Protein AF-0000000076086680 (afdb_homodimer)

pLDDT: mean 81.77, std 18.0, range [23.33, 98.19]

Secondary structure (DSSP, 8-state):
-EE-TT-SS-EEEGGGGGGS--TTT--B----EEEPTTS-EEE--EEEEEEEEETTEEEEEEEEEE--TT-SEEE-HHHHHHTT-EEETTTTEEEETTEEEE----S---EEEEEESS-EEEPTTEEEEEEEEEES---SSEEEEEE-HHHHHHH-EEE---EEETTSS-EEEEEEE-SSS-EEE-TT-EEEEEEE-----THHHHHHHTGGGTT-/-EE-TT-SS-EEEGGGGGGS--TTT--B----EEEPTTS-EEE--EEEEEEEEETTEEEEEEEEEE--TT-SEEE-HHHHHHTT-EEETTTTEEEETTEEEE----S---EEEEEESS-EEEPTTEEEEEEEEEES---SSEEEEEE-HHHHHHH-EEE---EEETTSS-EEEEEEE-SSS-EEE-TT-EEEEEEE-----THHHHTTTTTGGG--

Radius of gyration: 27.39 Å; Cα contacts (8 Å, |Δi|>4): 1008; chains: 2; bounding box: 68×79×58 Å

Organism: Mytilus edulis (NCBI:txid6550)

Solvent-accessible surface area (backbone atoms only — not comparable to full-atom values): 23290 Å² total; per-residue (Å²): 112,44,64,19,60,66,33,60,52,28,36,33,21,48,85,43,57,84,74,46,68,40,56,91,77,34,69,45,72,38,92,46,73,45,70,42,84,83,62,47,73,39,68,36,65,21,30,29,55,31,78,44,75,54,92,94,41,73,41,77,42,69,32,36,25,25,84,32,83,93,46,61,27,35,45,6,38,28,52,39,35,40,55,46,24,32,40,33,47,60,75,33,33,35,35,45,88,93,35,82,39,78,55,83,75,91,55,75,32,44,26,24,29,27,22,29,68,47,69,43,71,40,49,41,66,36,74,42,78,41,56,22,29,71,58,72,63,63,52,59,60,45,26,33,36,42,50,39,57,60,42,36,78,74,64,38,32,46,53,56,71,44,80,41,59,57,81,48,78,58,41,81,42,48,35,31,27,71,36,91,51,68,45,80,42,54,54,62,38,73,52,27,31,33,34,58,60,84,75,74,62,68,68,67,63,58,67,62,64,66,68,66,63,72,76,114,112,43,63,19,60,65,32,60,52,28,35,32,20,47,84,44,57,84,73,46,69,39,56,92,77,34,69,44,71,40,93,44,72,47,69,43,84,82,63,47,73,39,68,36,65,19,30,29,55,32,77,44,77,54,92,93,43,73,40,76,43,70,31,38,25,25,84,34,83,94,47,61,28,36,45,7,37,26,53,38,35,39,56,47,24,33,40,33,47,61,76,33,35,36,36,44,87,93,36,81,38,78,54,83,76,89,55,75,31,43,27,23,29,27,22,30,66,48,69,44,71,40,50,41,66,34,75,41,79,41,56,21,29,70,57,72,60,64,53,62,62,45,24,34,37,43,52,39,56,59,42,35,77,74,65,39,31,48,55,57,70,44,80,41,61,57,81,48,78,57,40,81,40,47,35,31,26,73,35,93,51,66,45,79,42,54,53,63,39,73,53,27,32,33,34,58,58,85,72,74,62,69,67,64,65,59,62,58,59,60,67,64,57,70,79,112

InterPro domains:
  IPR021109 Aspartic peptidase domain superfamily [G3DSA:2.40.70.10] (1-110)
  IPR021109 Aspartic peptidase domain superfamily [SSF50630] (1-87)

Nearest PDB structures (foldseek):
  7d66-assembly2_L  TM=8.494E-01  e=1.156E-05  Toxoplasma gondii GT1
  7efy-assembly1_A-2  TM=7.634E-01  e=4.370E-06  Cryptosporidium hominis
  7d66-assembly2_I  TM=7.296E-01  e=2.095E-05  Toxoplasma gondii GT1
  5yq8-assembly2_D  TM=7.221E-01  e=4.008E-05  Leishmania major
  5ys4-assembly1_D  TM=7.634E-01  e=1.027E-03  Leishmania major

Sequence (432 aa):
MLIDTGSPVTILSENLIKKVDLGSSGLSRVESTLSAADGNKMKIKGQAVCEIKIGNNEFQHKIIFTKLGKLEGILGMDFLKCYECEIKLAEAKFLIAKQVINFKQHFSTTCARIKLGENRVVSPRSETFLKGYVDGEFSGDFGMIEPNKILFQKRGLLVAKSLNNTKEKEIIISVINLNDNPVKLKKNLMIGTLEHVDLVSQEQETNRDKTQGKFTMLIDTGSPVTILSENLIKKVDLGSSGLSRVESTLSAADGNKMKIKGQAVCEIKIGNNEFQHKIIFTKLGKLEGILGMDFLKCYECEIKLAEAKFLIAKQVINFKQHFSTTCARIKLGENRVVSPRSETFLKGYVDGEFSGDFGMIEPNKILFQKRGLLVAKSLNNTKEKEIIISVINLNDNPVKLKKNLMIGTLEHVDLVSQEQETNRDKTQGKFT

Foldseek 3Di:
DAEDAQAAFKEFELVCLVVFCLDPVHWAQDQDWDQHPVRDTWGWRTKGFTWDDDDPDIDTDIYTYGHDDPDGIYDYPVRCVVQVWDADPQQQWIDGPNDIDHDDDPDADQKFWKWFAFKDKDAEQDKDKGKIATDDGHDDQKWWWDFDCCCCVPPVKDKDIDIDGNVDGIDIIIIGHHHNGMDIDGGGHTGTMTGHDDPPPVPVVVVVVVVVPVPD/DAEDAQAAFKEFELVCLVVFCLDPVHWAQDQDWDQHPVRDTFGWRTKGFTWDDDDPDIDTDIYTYGHDDPDGIYDYPVRCVVQVWDADPQQQWIDGPNDIDHDDDPDADQKFWKWFAFKDKDAEQDKDKGKIATDDGHDDQKWWWDFDCCCCVPPVKDKDIDIDGNPDGIDIIIIGHHHNGMDIDGGGHTGTMTGHDDPPPVPVVVVVVVVVPPPD

Structure (mmCIF, N/CA/C/O backbone):
data_AF-0000000076086680-model_v1
#
loop_
_entity.id
_entity.type
_entity.pdbx_description
1 polymer 'Peptidase A2 domain-containing protein'
#
loop_
_atom_site.group_PDB
_atom_site.id
_atom_site.type_symbol
_atom_site.label_atom_id
_atom_site.label_alt_id
_atom_site.label_comp_id
_atom_site.label_asym_id
_atom_site.label_entity_id
_atom_site.label_seq_id
_atom_site.pdbx_PDB_ins_code
_atom_site.Cartn_x
_atom_site.Cartn_y
_atom_site.Cartn_z
_atom_site.occupancy
_atom_site.B_iso_or_equiv
_atom_site.auth_seq_id
_atom_site.auth_comp_id
_atom_site.auth_asym_id
_atom_site.auth_atom_id
_atom_site.pdbx_PDB_model_num
ATOM 1 N N . MET A 1 1 ? 3.48 10.664 -8.555 1 83.38 1 MET A N 1
ATOM 2 C CA . MET A 1 1 ? 3.791 10.305 -7.176 1 83.38 1 MET A CA 1
ATOM 3 C C . MET A 1 1 ? 3.541 8.82 -6.93 1 83.38 1 MET A C 1
ATOM 5 O O . MET A 1 1 ? 2.592 8.25 -7.469 1 83.38 1 MET A O 1
ATOM 9 N N . LEU A 1 2 ? 4.43 8.211 -6.238 1 87.19 2 LEU A N 1
ATOM 10 C CA . LEU A 1 2 ? 4.332 6.785 -5.926 1 87.19 2 LEU A CA 1
ATOM 11 C C . LEU A 1 2 ? 3.719 6.578 -4.543 1 87.19 2 LEU A C 1
ATOM 13 O O . LEU A 1 2 ? 4.105 7.242 -3.582 1 87.19 2 LEU A O 1
ATOM 17 N N . ILE A 1 3 ? 2.68 5.801 -4.453 1 90.88 3 ILE A N 1
ATOM 18 C CA . ILE A 1 3 ? 2.168 5.352 -3.164 1 90.88 3 ILE A CA 1
ATOM 19 C C . ILE A 1 3 ? 3.051 4.227 -2.625 1 90.88 3 ILE A C 1
ATOM 21 O O . ILE A 1 3 ? 3.158 3.162 -3.24 1 90.88 3 ILE A O 1
ATOM 25 N N . ASP A 1 4 ? 3.658 4.457 -1.476 1 89.31 4 ASP A N 1
ATOM 26 C CA . ASP A 1 4 ? 4.684 3.527 -1.012 1 89.31 4 ASP A CA 1
ATOM 27 C C . ASP A 1 4 ? 4.488 3.184 0.463 1 89.31 4 ASP A C 1
ATOM 29 O O . ASP A 1 4 ? 4.926 3.928 1.343 1 89.31 4 ASP A O 1
ATOM 33 N N . THR A 1 5 ? 3.977 1.979 0.683 1 90.5 5 THR A N 1
ATOM 34 C CA . THR A 1 5 ? 3.748 1.516 2.047 1 90.5 5 THR A CA 1
ATOM 35 C C . THR A 1 5 ? 5.059 1.073 2.695 1 90.5 5 THR A C 1
ATOM 37 O O . THR A 1 5 ? 5.109 0.835 3.902 1 90.5 5 THR A O 1
ATOM 40 N N . GLY A 1 6 ? 6.102 1.038 1.968 1 87.56 6 GLY A N 1
ATOM 41 C CA . GLY A 1 6 ? 7.406 0.693 2.51 1 87.56 6 GLY A CA 1
ATOM 42 C C . GLY A 1 6 ? 8.188 1.898 3.004 1 87.56 6 GLY A C 1
ATOM 43 O O . GLY A 1 6 ? 9.188 1.751 3.703 1 87.56 6 GLY A O 1
ATOM 44 N N . SER A 1 7 ? 7.75 3.018 2.68 1 87.62 7 SER A N 1
ATOM 45 C CA . SER A 1 7 ? 8.383 4.258 3.113 1 87.62 7 SER A CA 1
ATOM 46 C C . SER A 1 7 ? 7.715 4.809 4.371 1 87.62 7 SER A C 1
ATOM 48 O O . SER A 1 7 ? 6.516 5.09 4.371 1 87.62 7 SER A O 1
ATOM 50 N N . PRO A 1 8 ? 8.469 5.02 5.371 1 87.69 8 PRO A N 1
ATOM 51 C CA . PRO A 1 8 ? 7.859 5.551 6.59 1 87.69 8 PRO A CA 1
ATOM 52 C C . PRO A 1 8 ? 7.457 7.02 6.457 1 87.69 8 PRO A C 1
ATOM 54 O O . PRO A 1 8 ? 6.582 7.492 7.188 1 87.69 8 PRO A O 1
ATOM 57 N N . VAL A 1 9 ? 8.102 7.656 5.48 1 89.81 9 VAL A N 1
ATOM 58 C CA . VAL A 1 9 ? 7.891 9.102 5.398 1 89.81 9 VAL A CA 1
ATOM 59 C C . VAL A 1 9 ? 7.531 9.484 3.967 1 89.81 9 VAL A C 1
ATOM 61 O O . VAL A 1 9 ? 7.773 8.727 3.029 1 89.81 9 VAL A O 1
ATOM 64 N N . THR A 1 10 ? 6.965 10.633 3.873 1 91.88 10 THR A N 1
ATOM 65 C CA . THR A 1 10 ? 6.637 11.195 2.568 1 91.88 10 THR A CA 1
ATOM 66 C C . THR A 1 10 ? 7.789 12.055 2.049 1 91.88 10 THR A C 1
ATOM 68 O O . THR A 1 10 ? 8.336 12.883 2.783 1 91.88 10 THR A O 1
ATOM 71 N N . ILE A 1 11 ? 8.117 11.773 0.812 1 90.81 11 ILE A N 1
ATOM 72 C CA . ILE A 1 11 ? 9.305 12.391 0.235 1 90.81 11 ILE A CA 1
ATOM 73 C C . ILE A 1 11 ? 8.945 13.047 -1.097 1 90.81 11 ILE A C 1
ATOM 75 O O . ILE A 1 11 ? 8.211 12.477 -1.902 1 90.81 11 ILE A O 1
ATOM 79 N N . LEU A 1 12 ? 9.43 14.219 -1.339 1 89.94 12 LEU A N 1
ATOM 80 C CA . LEU A 1 12 ? 9.383 14.867 -2.646 1 89.94 12 LEU A CA 1
ATOM 81 C C . LEU A 1 12 ? 10.797 15.156 -3.158 1 89.94 12 LEU A C 1
ATOM 83 O O . LEU A 1 12 ? 11.727 15.336 -2.369 1 89.94 12 LEU A O 1
ATOM 87 N N . SER A 1 13 ? 10.844 15.109 -4.402 1 88.56 13 SER A N 1
ATOM 88 C CA . SER A 1 13 ? 12.133 15.406 -5.02 1 88.56 13 SER A CA 1
ATOM 89 C C . SER A 1 13 ? 12.602 16.812 -4.664 1 88.56 13 SER A C 1
ATOM 91 O O . SER A 1 13 ? 11.805 17.75 -4.648 1 88.56 13 SER A O 1
ATOM 93 N N . GLU A 1 14 ? 13.852 16.891 -4.465 1 84.81 14 GLU A N 1
ATOM 94 C CA . GLU A 1 14 ? 14.438 18.188 -4.145 1 84.81 14 GLU A CA 1
ATOM 95 C C . GLU A 1 14 ? 14.211 19.188 -5.27 1 84.81 14 GLU A C 1
ATOM 97 O O . GLU A 1 14 ? 14.211 20.406 -5.039 1 84.81 14 GLU A O 1
ATOM 102 N N . ASN A 1 15 ? 13.992 18.688 -6.473 1 84.19 15 ASN A N 1
ATOM 103 C CA . ASN A 1 15 ? 13.758 19.562 -7.625 1 84.19 15 ASN A CA 1
ATOM 104 C C . ASN A 1 15 ? 12.461 20.359 -7.473 1 84.19 15 ASN A C 1
ATOM 106 O O . ASN A 1 15 ? 12.258 21.359 -8.164 1 84.19 15 ASN A O 1
ATOM 110 N N . LEU A 1 16 ? 11.641 19.938 -6.582 1 83.38 16 LEU A N 1
ATOM 111 C CA . LEU A 1 16 ? 10.352 20.578 -6.418 1 83.38 16 LEU A CA 1
ATOM 112 C C . LEU A 1 16 ? 10.414 21.656 -5.344 1 83.38 16 LEU A C 1
ATOM 114 O O . LEU A 1 16 ? 9.453 22.406 -5.145 1 83.38 16 LEU A O 1
ATOM 118 N N . ILE A 1 17 ? 11.5 21.75 -4.668 1 78.88 17 ILE A N 1
ATOM 119 C CA . ILE A 1 17 ? 11.625 22.703 -3.57 1 78.88 17 ILE A CA 1
ATOM 120 C C . ILE A 1 17 ? 11.297 24.109 -4.066 1 78.88 17 ILE A C 1
ATOM 122 O O . ILE A 1 17 ? 10.633 24.891 -3.371 1 78.88 17 ILE A O 1
ATOM 126 N N . LYS A 1 18 ? 11.758 24.344 -5.211 1 75.56 18 LYS A N 1
ATOM 127 C CA . LYS A 1 18 ? 11.562 25.688 -5.742 1 75.56 18 LYS A CA 1
ATOM 128 C C . LYS A 1 18 ? 10.109 25.906 -6.168 1 75.56 18 LYS A C 1
ATOM 130 O O . LYS A 1 18 ? 9.656 27.031 -6.297 1 75.56 18 LYS A O 1
ATOM 135 N N . LYS A 1 19 ? 9.43 24.844 -6.309 1 74.12 19 LYS A N 1
ATOM 136 C CA . LYS A 1 19 ? 8.07 24.938 -6.836 1 74.12 19 LYS A CA 1
ATOM 137 C C . LYS A 1 19 ? 7.039 24.891 -5.715 1 74.12 19 LYS A C 1
ATOM 139 O O . LYS A 1 19 ? 5.848 25.109 -5.949 1 74.12 19 LYS A O 1
ATOM 144 N N . VAL A 1 20 ? 7.516 24.531 -4.613 1 69 20 VAL A N 1
ATOM 145 C CA . VAL A 1 20 ? 6.555 24.297 -3.541 1 69 20 VAL A CA 1
ATOM 146 C C . VAL A 1 20 ? 6.508 25.516 -2.617 1 69 20 VAL A C 1
ATOM 148 O O . VAL A 1 20 ? 7.523 26.188 -2.41 1 69 20 VAL A O 1
ATOM 151 N N . ASP A 1 21 ? 5.336 25.906 -2.311 1 62.5 21 ASP A N 1
ATOM 152 C CA . ASP A 1 21 ? 5.129 26.953 -1.327 1 62.5 21 ASP A CA 1
ATOM 153 C C . ASP A 1 21 ? 5.555 26.5 0.068 1 62.5 21 ASP A C 1
ATOM 155 O O . ASP A 1 21 ? 4.891 25.672 0.681 1 62.5 21 ASP A O 1
ATOM 159 N N . LEU A 1 22 ? 6.852 26.703 0.456 1 61.72 22 LEU A N 1
ATOM 160 C CA . LEU A 1 22 ? 7.395 26.281 1.742 1 61.72 22 LEU A CA 1
ATOM 161 C C . LEU A 1 22 ? 6.703 27 2.891 1 61.72 22 LEU A C 1
ATOM 163 O O . LEU A 1 22 ? 6.926 26.688 4.059 1 61.72 22 LEU A O 1
ATOM 167 N N . GLY A 1 23 ? 5.641 27.531 2.557 1 55.5 23 GLY A N 1
ATOM 168 C CA . GLY A 1 23 ? 4.93 28.297 3.57 1 55.5 23 GLY A CA 1
ATOM 169 C C . GLY A 1 23 ? 5.852 29.078 4.488 1 55.5 23 GLY A C 1
ATOM 170 O O . GLY A 1 23 ? 7.035 29.234 4.191 1 55.5 23 GLY A O 1
ATOM 171 N N . SER A 1 24 ? 5.348 29.641 5.492 1 49.16 24 SER A N 1
ATOM 172 C CA . SER A 1 24 ? 6.055 30.531 6.398 1 49.16 24 SER A CA 1
ATOM 173 C C . SER A 1 24 ? 7.152 29.797 7.156 1 49.16 24 SER A C 1
ATOM 175 O O . SER A 1 24 ? 8.109 30.422 7.625 1 49.16 24 SER A O 1
ATOM 177 N N . SER A 1 25 ? 6.934 28.484 7.277 1 53.25 25 SER A N 1
ATOM 178 C CA . SER A 1 25 ? 7.883 27.797 8.148 1 53.25 25 SER A CA 1
ATOM 179 C C . SER A 1 25 ? 9.195 27.516 7.426 1 53.25 25 SER A C 1
ATOM 181 O O . SER A 1 25 ? 10.234 27.344 8.062 1 53.25 25 SER A O 1
ATOM 183 N N . GLY A 1 26 ? 9.219 27.891 6.27 1 57.25 26 GLY A N 1
ATOM 184 C CA . GLY A 1 26 ? 10.422 27.703 5.473 1 57.25 26 GLY A CA 1
ATOM 185 C C . GLY A 1 26 ? 10.93 26.266 5.512 1 57.25 26 GLY A C 1
ATOM 186 O O . GLY A 1 26 ? 10.258 25.375 6.027 1 57.25 26 GLY A O 1
ATOM 187 N N . LEU A 1 27 ? 11.93 25.891 4.754 1 56.5 27 LEU A N 1
ATOM 188 C CA . LEU A 1 27 ? 12.633 24.609 4.707 1 56.5 27 LEU A CA 1
ATOM 189 C C . LEU A 1 27 ? 13.523 24.438 5.93 1 56.5 27 LEU A C 1
ATOM 191 O O . LEU A 1 27 ? 14.414 25.266 6.176 1 56.5 27 LEU A O 1
ATOM 195 N N . SER A 1 28 ? 13.008 23.594 6.918 1 62.25 28 SER A N 1
ATOM 196 C CA . SER A 1 28 ? 13.945 23.297 7.996 1 62.25 28 SER A CA 1
ATOM 197 C C . SER A 1 28 ? 15.039 22.344 7.527 1 62.25 28 SER A C 1
ATOM 199 O O . SER A 1 28 ? 14.742 21.266 6.996 1 62.25 28 SER A O 1
ATOM 201 N N . ARG A 1 29 ? 16.234 22.938 7.383 1 55.38 29 ARG A N 1
ATOM 202 C CA . ARG A 1 29 ? 17.375 22.141 6.949 1 55.38 29 ARG A CA 1
ATOM 203 C C . ARG A 1 29 ? 17.734 21.078 7.984 1 55.38 29 ARG A C 1
ATOM 205 O O . ARG A 1 29 ? 17.844 21.375 9.172 1 55.38 29 ARG A O 1
ATOM 212 N N . VAL A 1 30 ? 17.312 19.875 7.703 1 52.5 30 VAL A N 1
ATOM 213 C CA . VAL A 1 30 ? 17.719 18.781 8.578 1 52.5 30 VAL A CA 1
ATOM 214 C C . VAL A 1 30 ? 18.812 17.969 7.91 1 52.5 30 VAL A C 1
ATOM 216 O O . VAL A 1 30 ? 18.719 17.625 6.727 1 52.5 30 VAL A O 1
ATOM 219 N N . GLU A 1 31 ? 20 18.078 8.461 1 52.12 31 GLU A N 1
ATOM 220 C CA . GLU A 1 31 ? 21.078 17.203 7.992 1 52.12 31 GLU A CA 1
ATOM 221 C C . GLU A 1 31 ? 20.922 15.789 8.562 1 52.12 31 GLU A C 1
ATOM 223 O O . GLU A 1 31 ? 21.516 15.469 9.594 1 52.12 31 GLU A O 1
ATOM 228 N N . SER A 1 32 ? 19.797 15.203 8.273 1 59.53 32 SER A N 1
ATOM 229 C CA . SER A 1 32 ? 19.625 13.828 8.727 1 59.53 32 SER A CA 1
ATOM 230 C C . SER A 1 32 ? 19.562 12.867 7.543 1 59.53 32 SER A C 1
ATOM 232 O O . SER A 1 32 ? 19.5 13.297 6.387 1 59.53 32 SER A O 1
ATOM 234 N N . THR A 1 33 ? 20.016 11.664 7.914 1 55.19 33 THR A N 1
ATOM 235 C CA . THR A 1 33 ? 20.016 10.609 6.906 1 55.19 33 THR A CA 1
ATOM 236 C C . THR A 1 33 ? 18.797 9.695 7.082 1 55.19 33 THR A C 1
ATOM 238 O O . THR A 1 33 ? 18.344 9.469 8.203 1 55.19 33 THR A O 1
ATOM 241 N N . LEU A 1 34 ? 18.172 9.461 5.953 1 64.62 34 LEU A N 1
ATOM 242 C CA . LEU A 1 34 ? 17.156 8.422 5.918 1 64.62 34 LEU A CA 1
ATOM 243 C C . LEU A 1 34 ? 17.734 7.109 5.391 1 64.62 34 LEU A C 1
ATOM 245 O O . LEU A 1 34 ? 18.547 7.113 4.461 1 64.62 34 LEU A O 1
ATOM 249 N N . SER A 1 35 ? 17.453 5.988 6.117 1 62.53 35 SER A N 1
ATOM 250 C CA . SER A 1 35 ? 17.875 4.688 5.617 1 62.53 35 SER A CA 1
ATOM 251 C C . SER A 1 35 ? 16.812 4.066 4.719 1 62.53 35 SER A C 1
ATOM 253 O O . SER A 1 35 ? 15.648 3.979 5.098 1 62.53 35 SER A O 1
ATOM 255 N N . ALA A 1 36 ? 17.219 3.764 3.506 1 58.88 36 ALA A N 1
ATOM 256 C CA . ALA A 1 36 ? 16.328 3.074 2.578 1 58.88 36 ALA A CA 1
ATOM 257 C C . ALA A 1 36 ? 16.172 1.604 2.959 1 58.88 36 ALA A C 1
ATOM 259 O O . ALA A 1 36 ? 16.922 1.091 3.797 1 58.88 36 ALA A O 1
ATOM 260 N N . ALA A 1 37 ? 15.133 0.982 2.43 1 57.38 37 ALA A N 1
ATOM 261 C CA . ALA A 1 37 ? 14.852 -0.426 2.701 1 57.38 37 ALA A CA 1
ATOM 262 C C . ALA A 1 37 ? 16.094 -1.282 2.479 1 57.38 37 ALA A C 1
ATOM 264 O O . ALA A 1 37 ? 16.312 -2.27 3.186 1 57.38 37 ALA A O 1
ATOM 265 N N . ASP A 1 38 ? 16.906 -0.798 1.562 1 56.22 38 ASP A N 1
ATOM 266 C CA . ASP A 1 38 ? 18.094 -1.572 1.217 1 56.22 38 ASP A CA 1
ATOM 267 C C . ASP A 1 38 ? 19.266 -1.215 2.127 1 56.22 38 ASP A C 1
ATOM 269 O O . ASP A 1 38 ? 20.344 -1.785 2.004 1 56.22 38 ASP A O 1
ATOM 273 N N . GLY A 1 39 ? 19.016 -0.312 3.049 1 60.12 39 GLY A N 1
ATOM 274 C CA . GLY A 1 39 ? 20.047 0.046 4.004 1 60.12 39 GLY A CA 1
ATOM 275 C C . GLY A 1 39 ? 20.844 1.271 3.59 1 60.12 39 GLY A C 1
ATOM 276 O O . GLY A 1 39 ? 21.609 1.817 4.387 1 60.12 39 GLY A O 1
ATOM 277 N N . ASN A 1 40 ? 20.594 1.7 2.391 1 62.97 40 ASN A N 1
ATOM 278 C CA . ASN A 1 40 ? 21.328 2.873 1.927 1 62.97 40 ASN A CA 1
ATOM 279 C C . ASN A 1 40 ? 20.812 4.152 2.582 1 62.97 40 ASN A C 1
ATOM 281 O O . ASN A 1 40 ? 19.625 4.246 2.93 1 62.97 40 ASN A O 1
ATOM 285 N N . LYS A 1 41 ? 21.828 5 2.766 1 67.44 41 LYS A N 1
ATOM 286 C CA . LYS A 1 41 ? 21.484 6.262 3.408 1 67.44 41 LYS A CA 1
ATOM 287 C C . LYS A 1 41 ? 21.219 7.355 2.373 1 67.44 41 LYS A C 1
ATOM 289 O O . LYS A 1 41 ? 21.922 7.426 1.355 1 67.44 41 LYS A O 1
ATOM 294 N N . MET A 1 42 ? 20.203 8.023 2.576 1 70.75 42 MET A N 1
ATOM 295 C CA . MET A 1 42 ? 19.859 9.156 1.723 1 70.75 42 MET A CA 1
ATOM 296 C C . MET A 1 42 ? 20.078 10.477 2.457 1 70.75 42 MET A C 1
ATOM 298 O O . MET A 1 42 ? 19.719 10.602 3.631 1 70.75 42 MET A O 1
ATOM 302 N N . LYS A 1 43 ? 20.719 11.398 1.792 1 75.38 43 LYS A N 1
ATOM 303 C CA . LYS A 1 43 ? 20.938 12.719 2.371 1 75.38 43 LYS A CA 1
ATOM 304 C C . LYS A 1 43 ? 19.688 13.586 2.266 1 75.38 43 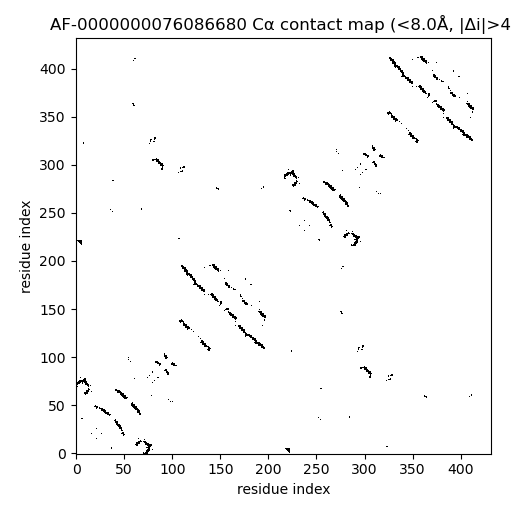LYS A C 1
ATOM 306 O O . LYS A 1 43 ? 19.141 13.773 1.173 1 75.38 43 LYS A O 1
ATOM 311 N N . ILE A 1 44 ? 19.25 14.07 3.363 1 78.06 44 ILE A N 1
ATOM 312 C CA . ILE A 1 44 ? 18.078 14.922 3.434 1 78.06 44 ILE A CA 1
ATOM 313 C C . ILE A 1 44 ? 18.453 16.375 3.15 1 78.06 44 ILE A C 1
ATOM 315 O O . ILE A 1 44 ? 19.406 16.906 3.752 1 78.06 44 ILE A O 1
ATOM 319 N N . LYS A 1 45 ? 17.859 16.953 2.223 1 77.94 45 LYS A N 1
ATOM 320 C CA . LYS A 1 45 ? 18.094 18.359 1.911 1 77.94 45 LYS A CA 1
ATOM 321 C C . LYS A 1 45 ? 17.344 19.266 2.881 1 77.94 45 LYS A C 1
ATOM 323 O O . LYS A 1 45 ? 17.828 20.359 3.223 1 77.94 45 LYS A O 1
ATOM 328 N N . GLY A 1 46 ? 16.172 18.781 3.232 1 81.31 46 GLY A N 1
ATOM 329 C CA . GLY A 1 46 ? 15.336 19.547 4.148 1 81.31 46 GLY A CA 1
ATOM 330 C C . GLY A 1 46 ? 13.938 18.969 4.297 1 81.31 46 GLY A C 1
ATOM 331 O O . GLY A 1 46 ? 13.617 17.938 3.717 1 81.31 46 GLY A O 1
ATOM 332 N N . GLN A 1 47 ? 13.25 19.656 5.207 1 84.62 47 GLN A N 1
ATOM 333 C CA . GLN A 1 47 ? 11.867 19.266 5.441 1 84.62 47 GLN A CA 1
ATOM 334 C C . GLN A 1 47 ? 10.961 20.484 5.594 1 84.62 47 GLN A C 1
ATOM 336 O O . GLN A 1 47 ? 11.414 21.547 6.023 1 84.62 47 GLN A O 1
ATOM 341 N N . ALA A 1 48 ? 9.742 20.375 5.176 1 83.19 48 ALA A N 1
ATOM 342 C CA . ALA A 1 48 ? 8.758 21.438 5.312 1 83.19 48 ALA A CA 1
ATOM 343 C C . ALA A 1 48 ? 7.332 20.891 5.273 1 83.19 48 ALA A C 1
ATOM 345 O O . ALA A 1 48 ? 7.094 19.812 4.703 1 83.19 48 ALA A O 1
ATOM 346 N N . VAL A 1 49 ? 6.504 21.609 5.969 1 83.88 49 VAL A N 1
ATOM 347 C CA . VAL A 1 49 ? 5.086 21.297 5.812 1 83.88 49 VAL A CA 1
ATOM 348 C C . VAL A 1 49 ? 4.551 21.953 4.539 1 83.88 49 VAL A C 1
ATOM 350 O O . VAL A 1 49 ? 4.66 23.156 4.363 1 83.88 49 VAL A O 1
ATOM 353 N N . CYS A 1 50 ? 4.094 21.125 3.67 1 84.38 50 CYS A N 1
ATOM 354 C CA . CYS A 1 50 ? 3.582 21.609 2.391 1 84.38 50 CYS A CA 1
ATOM 355 C C . CYS A 1 50 ? 2.162 21.109 2.15 1 84.38 50 CYS A C 1
ATOM 357 O O . CYS A 1 50 ? 1.678 20.234 2.863 1 84.38 50 CYS A O 1
ATOM 359 N N . GLU A 1 51 ? 1.608 21.828 1.205 1 86.38 51 GLU A N 1
ATOM 360 C CA . GLU A 1 51 ? 0.286 21.391 0.765 1 86.38 51 GLU A CA 1
ATOM 361 C C . GLU A 1 51 ? 0.387 20.375 -0.371 1 86.38 51 GLU A C 1
ATOM 363 O O . GLU A 1 51 ? 1.092 20.609 -1.355 1 86.38 51 GLU A O 1
ATOM 368 N N . ILE A 1 52 ? -0.273 19.281 -0.198 1 87.31 52 ILE A N 1
ATOM 369 C CA . ILE A 1 52 ? -0.362 18.25 -1.229 1 87.31 52 ILE A CA 1
ATOM 370 C C . ILE A 1 52 ? -1.793 18.172 -1.756 1 87.31 52 ILE A C 1
ATOM 372 O O . ILE A 1 52 ? -2.74 18.031 -0.979 1 87.31 52 ILE A O 1
ATOM 376 N N . LYS A 1 53 ? -1.861 18.266 -3.047 1 88.31 53 LYS A N 1
ATOM 377 C CA . LYS A 1 53 ? -3.186 18.156 -3.654 1 88.31 53 LYS A CA 1
ATOM 378 C C . LYS A 1 53 ? -3.404 16.781 -4.254 1 88.31 53 LYS A C 1
ATOM 380 O O . LYS A 1 53 ? -2.615 16.328 -5.086 1 88.31 53 LYS A O 1
ATOM 385 N N . ILE A 1 54 ? -4.406 16.156 -3.842 1 88.38 54 ILE A N 1
ATOM 386 C CA . ILE A 1 54 ? -4.816 14.852 -4.371 1 88.38 54 ILE A CA 1
ATOM 387 C C . ILE A 1 54 ? -6.297 14.891 -4.734 1 88.38 54 ILE A C 1
ATOM 389 O O . ILE A 1 54 ? -7.156 15.016 -3.859 1 88.38 54 ILE A O 1
ATOM 393 N N . GLY A 1 55 ? -6.566 14.633 -5.996 1 85.06 55 GLY A N 1
ATOM 394 C CA . GLY A 1 55 ? -7.941 14.844 -6.418 1 85.06 55 GLY A CA 1
ATOM 395 C C . GLY A 1 55 ? -8.461 16.234 -6.105 1 85.06 55 GLY A C 1
ATOM 396 O O . GLY A 1 55 ? -7.84 17.234 -6.48 1 85.06 55 GLY A O 1
ATOM 397 N N . ASN A 1 56 ? -9.531 16.266 -5.336 1 84.81 56 ASN A N 1
ATOM 398 C CA . ASN A 1 56 ? -10.156 17.547 -5.008 1 84.81 56 ASN A CA 1
ATOM 399 C C . ASN A 1 56 ? -9.828 17.984 -3.584 1 84.81 56 ASN A C 1
ATOM 401 O O . ASN A 1 56 ? -10.375 18.969 -3.092 1 84.81 56 ASN A O 1
ATOM 405 N N . ASN A 1 57 ? -8.906 17.281 -3.051 1 85.56 57 ASN A N 1
ATOM 406 C CA . ASN A 1 57 ? -8.57 17.578 -1.663 1 85.56 57 ASN A CA 1
ATOM 407 C C . ASN A 1 57 ? -7.137 18.094 -1.528 1 85.56 57 ASN A C 1
ATOM 409 O O . ASN A 1 57 ? -6.266 17.719 -2.318 1 85.56 57 ASN A O 1
ATOM 413 N N . GLU A 1 58 ? -6.969 18.938 -0.539 1 86.81 58 GLU A N 1
ATOM 414 C CA . GLU A 1 58 ? -5.648 19.453 -0.187 1 86.81 58 GLU A CA 1
ATOM 415 C C . GLU A 1 58 ? -5.266 19.062 1.236 1 86.81 58 GLU A C 1
ATOM 417 O O . GLU A 1 58 ? -6.082 19.156 2.154 1 86.81 58 GLU A O 1
ATOM 422 N N . PHE A 1 59 ? -4.023 18.609 1.311 1 88.06 59 PHE A N 1
ATOM 423 C CA . PHE A 1 59 ? -3.557 18.125 2.6 1 88.06 59 PHE A CA 1
ATOM 424 C C . PHE A 1 59 ? -2.262 18.812 3.008 1 88.06 59 PHE A C 1
ATOM 426 O O . PHE A 1 59 ? -1.346 18.953 2.195 1 88.06 59 PHE A O 1
ATOM 433 N N . GLN A 1 60 ? -2.227 19.266 4.242 1 85.81 60 GLN A N 1
ATOM 434 C CA . GLN A 1 60 ? -0.965 19.75 4.793 1 85.81 60 GLN A CA 1
ATOM 435 C C . GLN A 1 60 ? -0.173 18.609 5.43 1 85.81 60 GLN A C 1
ATOM 437 O O . GLN A 1 60 ? -0.699 17.875 6.266 1 85.81 60 GLN A O 1
ATOM 442 N N . HIS A 1 61 ? 1.044 18.531 5.02 1 89.81 61 HIS A N 1
ATOM 443 C CA . HIS A 1 61 ? 1.844 17.422 5.531 1 89.81 61 HIS A CA 1
ATOM 444 C C . HIS A 1 61 ? 3.33 17.75 5.504 1 89.81 61 HIS A C 1
ATOM 446 O O . HIS A 1 61 ? 3.793 18.469 4.613 1 89.81 61 HIS A O 1
ATOM 452 N N . LYS A 1 62 ? 3.99 17.219 6.457 1 87.62 62 LYS A N 1
ATOM 453 C CA . LYS A 1 62 ? 5.441 17.391 6.496 1 87.62 62 LYS A CA 1
ATOM 454 C C . LYS A 1 62 ? 6.121 16.531 5.43 1 87.62 62 LYS A C 1
ATOM 456 O O . LYS A 1 62 ? 5.887 15.32 5.348 1 87.62 62 LYS A O 1
ATOM 461 N N . ILE A 1 63 ? 6.961 17.156 4.727 1 89.62 63 ILE A N 1
ATOM 462 C CA . ILE A 1 63 ? 7.613 16.5 3.598 1 89.62 63 ILE A CA 1
ATOM 463 C C . ILE A 1 63 ? 9.133 16.594 3.756 1 89.62 63 ILE A C 1
ATOM 465 O O . ILE A 1 63 ? 9.656 17.625 4.18 1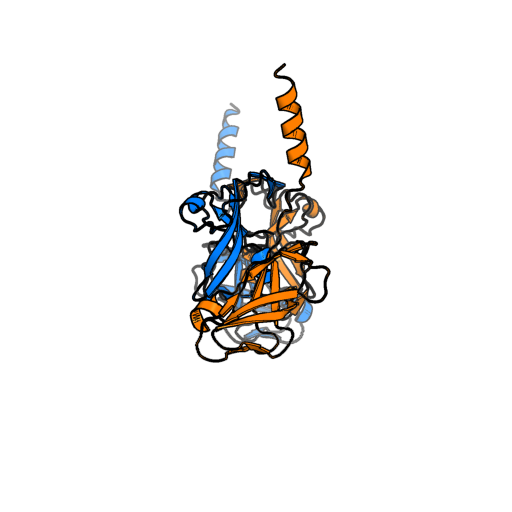 89.62 63 ILE A O 1
ATOM 469 N N . ILE A 1 64 ? 9.75 15.484 3.426 1 88.06 64 ILE A N 1
ATOM 470 C CA . ILE A 1 64 ? 11.211 15.469 3.324 1 88.06 64 ILE A CA 1
ATOM 471 C C . ILE A 1 64 ? 11.625 15.633 1.866 1 88.06 64 ILE A C 1
ATOM 473 O O . ILE A 1 64 ? 11.047 15.016 0.973 1 88.06 64 ILE A O 1
ATOM 477 N N . PHE A 1 65 ? 12.617 16.484 1.671 1 87.62 65 PHE A N 1
ATOM 478 C CA . PHE A 1 65 ? 13.109 16.719 0.319 1 87.62 65 PHE A CA 1
ATOM 479 C C . PHE A 1 65 ? 14.477 16.062 0.128 1 87.62 65 PHE A C 1
ATOM 481 O O . PHE A 1 65 ? 15.398 16.297 0.915 1 87.62 65 PHE A O 1
ATOM 488 N N . THR A 1 66 ? 14.562 15.195 -0.806 1 86.62 66 THR A N 1
ATOM 489 C CA . THR A 1 66 ? 15.82 14.531 -1.141 1 86.62 66 THR A CA 1
ATOM 490 C C . THR A 1 66 ? 15.883 14.227 -2.635 1 86.62 66 THR A C 1
ATOM 492 O O . THR A 1 66 ? 14.938 14.508 -3.373 1 86.62 66 THR A O 1
ATOM 495 N N . LYS A 1 67 ? 16.969 13.703 -3.047 1 83.19 67 LYS A N 1
ATOM 496 C CA . LYS A 1 67 ? 17.094 13.242 -4.43 1 83.19 67 LYS A CA 1
ATOM 497 C C . LYS A 1 67 ? 16.312 11.945 -4.645 1 83.19 67 LYS A C 1
ATOM 499 O O . LYS A 1 67 ? 16.484 10.984 -3.893 1 83.19 67 LYS A O 1
ATOM 504 N N . LEU A 1 68 ? 15.391 11.945 -5.539 1 80.12 68 LEU A N 1
ATOM 505 C CA . LEU A 1 68 ? 14.562 10.766 -5.785 1 80.12 68 LEU A CA 1
ATOM 506 C C . LEU A 1 68 ? 14.766 10.242 -7.203 1 80.12 68 LEU A C 1
ATOM 508 O O . LEU A 1 68 ? 13.945 9.477 -7.711 1 80.12 68 LEU A O 1
ATOM 512 N N . GLY A 1 69 ? 15.742 10.531 -7.789 1 75.81 69 GLY A N 1
ATOM 513 C CA . GLY A 1 69 ? 15.977 10.07 -9.148 1 75.81 69 GLY A CA 1
ATOM 514 C C . GLY A 1 69 ? 14.898 10.523 -10.117 1 75.81 69 GLY A C 1
ATOM 515 O O . GLY A 1 69 ? 14.688 11.727 -10.312 1 75.81 69 GLY A O 1
ATOM 516 N N . LYS A 1 70 ? 14.062 9.461 -10.672 1 76.38 70 LYS A N 1
ATOM 517 C CA . LYS A 1 70 ? 13.062 9.758 -11.695 1 76.38 70 LYS A CA 1
ATOM 518 C C . LYS A 1 70 ? 11.695 10.023 -11.07 1 76.38 70 LYS A C 1
ATOM 520 O O . LYS A 1 70 ? 10.805 10.562 -11.734 1 76.38 70 LYS A O 1
ATOM 525 N N . LEU A 1 71 ? 11.641 9.789 -9.844 1 81.75 71 LEU A N 1
ATOM 526 C CA . LEU A 1 71 ? 10.352 9.969 -9.188 1 81.75 71 LEU A CA 1
ATOM 527 C C . LEU A 1 71 ? 10.188 11.406 -8.695 1 81.75 71 LEU A C 1
ATOM 529 O O . LEU A 1 71 ? 11.156 12.039 -8.289 1 81.75 71 LEU A O 1
ATOM 533 N N . GLU A 1 72 ? 8.969 11.867 -8.727 1 85.5 72 GLU A N 1
ATOM 534 C CA . GLU A 1 72 ? 8.656 13.203 -8.211 1 85.5 72 GLU A CA 1
ATOM 535 C C . GLU A 1 72 ? 8.297 13.148 -6.727 1 85.5 72 GLU A C 1
ATOM 537 O O . GLU A 1 72 ? 8.508 14.117 -5.996 1 85.5 72 GLU A O 1
ATOM 542 N N . GLY A 1 73 ? 7.77 12.07 -6.348 1 90.31 73 GLY A N 1
ATOM 543 C CA . GLY A 1 73 ? 7.383 12.008 -4.949 1 90.31 73 GLY A CA 1
ATOM 544 C C . GLY A 1 73 ? 6.938 10.625 -4.512 1 90.31 73 GLY A C 1
ATOM 545 O O . GLY A 1 73 ? 6.574 9.797 -5.348 1 90.31 73 GLY A O 1
ATOM 546 N N . ILE A 1 74 ? 7.051 10.422 -3.275 1 90.62 74 ILE A N 1
ATOM 547 C CA . ILE A 1 74 ? 6.629 9.195 -2.605 1 90.62 74 ILE A CA 1
ATOM 548 C C . ILE A 1 74 ? 5.699 9.539 -1.444 1 90.62 74 ILE A C 1
ATOM 550 O O . ILE A 1 74 ? 6.043 10.352 -0.582 1 90.62 74 ILE A O 1
ATOM 554 N N . LEU A 1 75 ? 4.551 9.016 -1.553 1 92.75 75 LEU A N 1
ATOM 555 C CA . LEU A 1 75 ? 3.65 9.109 -0.409 1 92.75 75 LEU A CA 1
ATOM 556 C C . LEU A 1 75 ? 3.896 7.965 0.571 1 92.75 75 LEU A C 1
ATOM 558 O O . LEU A 1 75 ? 3.588 6.809 0.273 1 92.75 75 LEU A O 1
ATOM 562 N N . GLY A 1 76 ? 4.371 8.328 1.691 1 92.31 76 GLY A N 1
ATOM 563 C CA . GLY A 1 76 ? 4.75 7.301 2.652 1 92.31 76 GLY A CA 1
ATOM 564 C C . GLY A 1 76 ? 3.668 7.016 3.676 1 92.31 76 GLY A C 1
ATOM 565 O O . GLY A 1 76 ? 2.584 7.598 3.623 1 92.31 76 GLY A O 1
ATOM 566 N N . MET A 1 77 ? 4 6.176 4.621 1 92.12 77 MET A N 1
ATOM 567 C CA . MET A 1 77 ? 3.066 5.684 5.629 1 92.12 77 MET A CA 1
ATOM 568 C C . MET A 1 77 ? 2.621 6.809 6.555 1 92.12 77 MET A C 1
ATOM 570 O O . MET A 1 77 ? 1.493 6.801 7.051 1 92.12 77 MET A O 1
ATOM 574 N N . ASP A 1 78 ? 3.443 7.793 6.809 1 90.31 78 ASP A N 1
ATOM 575 C CA . ASP A 1 78 ? 3.072 8.922 7.652 1 90.31 78 ASP A CA 1
ATOM 576 C C . ASP A 1 78 ? 1.822 9.617 7.121 1 90.31 78 ASP A C 1
ATOM 578 O O . ASP A 1 78 ? 0.902 9.922 7.883 1 90.31 78 ASP A O 1
ATOM 582 N N . PHE A 1 79 ? 1.802 9.734 5.879 1 93.06 79 PHE A N 1
ATOM 583 C CA . PHE A 1 79 ? 0.65 10.352 5.23 1 93.06 79 PHE A CA 1
ATOM 584 C C . PHE A 1 79 ? -0.5 9.359 5.113 1 93.06 79 PHE A C 1
ATOM 586 O O . PHE A 1 79 ? -1.636 9.672 5.477 1 93.06 79 PHE A O 1
ATOM 593 N N . LEU A 1 80 ? -0.23 8.203 4.605 1 93.62 80 LEU A N 1
ATOM 594 C CA . LEU A 1 80 ? -1.243 7.207 4.273 1 93.62 80 LEU A CA 1
ATOM 595 C C . LEU A 1 80 ? -2.051 6.824 5.508 1 93.62 80 LEU A C 1
ATOM 597 O O . LEU A 1 80 ? -3.27 6.648 5.43 1 93.62 80 LEU A O 1
ATOM 601 N N . LYS A 1 81 ? -1.395 6.742 6.578 1 91.5 81 LYS A N 1
ATOM 602 C CA . LYS A 1 81 ? -2.08 6.406 7.824 1 91.5 81 LYS A CA 1
ATOM 603 C C . LYS A 1 81 ? -2.842 7.609 8.375 1 91.5 81 LYS A C 1
ATOM 605 O O . LYS A 1 81 ? -3.998 7.484 8.781 1 91.5 81 LYS A O 1
ATOM 610 N N . CYS A 1 82 ? -2.211 8.672 8.359 1 91.62 82 CYS A N 1
ATOM 611 C CA . CYS A 1 82 ? -2.777 9.891 8.93 1 91.62 82 CYS A CA 1
ATOM 612 C C . CYS A 1 82 ? -4.121 10.219 8.289 1 91.62 82 CYS A C 1
ATOM 614 O O . CYS A 1 82 ? -5.066 10.609 8.977 1 91.62 82 CYS A O 1
ATOM 616 N N . TYR A 1 83 ? -4.23 10.031 7.105 1 91.81 83 TYR A N 1
ATOM 617 C CA . TYR A 1 83 ? -5.441 10.422 6.398 1 91.81 83 TYR A CA 1
ATOM 618 C C . TYR A 1 83 ? -6.301 9.203 6.07 1 91.81 83 TYR A C 1
ATOM 620 O O . TYR A 1 83 ? -7.156 9.266 5.184 1 91.81 83 TYR A O 1
ATOM 628 N N . GLU A 1 84 ? -5.984 8.133 6.695 1 91.25 84 GLU A N 1
ATOM 629 C CA . GLU A 1 84 ? -6.797 6.918 6.695 1 91.25 84 GLU A CA 1
ATOM 630 C C . GLU A 1 84 ? -7.059 6.43 5.273 1 91.25 84 GLU A C 1
ATOM 632 O O . GLU A 1 84 ? -8.203 6.148 4.91 1 91.25 84 GLU A O 1
ATOM 637 N N . CYS A 1 85 ? -6.027 6.285 4.555 1 93.38 85 CYS A N 1
ATOM 638 C CA . CYS A 1 85 ? -6.148 5.887 3.156 1 93.38 85 CYS A CA 1
ATOM 639 C C . CYS A 1 85 ? -6.375 4.383 3.035 1 93.38 85 CYS A C 1
ATOM 641 O O . CYS A 1 85 ? -5.996 3.621 3.926 1 93.38 85 CYS A O 1
ATOM 643 N N . GLU A 1 86 ? -7.066 4.047 1.966 1 95.31 86 GLU A N 1
ATOM 644 C CA . GLU A 1 86 ? -7.234 2.65 1.572 1 95.31 86 GLU A CA 1
ATOM 645 C C . GLU A 1 86 ? -6.773 2.422 0.136 1 95.31 86 GLU A C 1
ATOM 647 O O . GLU A 1 86 ? -7.027 3.25 -0.742 1 95.31 86 GLU A O 1
ATOM 652 N N . ILE A 1 87 ? -6.125 1.295 -0.057 1 95.19 87 ILE A N 1
ATOM 653 C CA . ILE A 1 87 ? -5.629 0.98 -1.391 1 95.19 87 ILE A CA 1
ATOM 654 C C . ILE A 1 87 ? -6.246 -0.328 -1.877 1 95.19 87 ILE A C 1
ATOM 656 O O . ILE A 1 87 ? -6.098 -1.37 -1.233 1 95.19 87 ILE A O 1
ATOM 660 N N . LYS A 1 88 ? -6.914 -0.233 -2.969 1 93.44 88 LYS A N 1
ATOM 661 C CA . LYS A 1 88 ? -7.426 -1.413 -3.66 1 93.44 88 LYS A CA 1
ATOM 662 C C . LYS A 1 88 ? -6.57 -1.751 -4.879 1 93.44 88 LYS A C 1
ATOM 664 O O . LYS A 1 88 ? -6.75 -1.168 -5.949 1 93.44 88 LYS A O 1
ATOM 669 N N . LEU A 1 89 ? -5.754 -2.697 -4.762 1 89.06 89 LEU A N 1
ATOM 670 C CA . LEU A 1 89 ? -4.691 -2.938 -5.734 1 89.06 89 LEU A CA 1
ATOM 671 C C . LEU A 1 89 ? -5.246 -3.592 -6.996 1 89.06 89 LEU A C 1
ATOM 673 O O . LEU A 1 89 ? -4.793 -3.297 -8.102 1 89.06 89 LEU A O 1
ATOM 677 N N . ALA A 1 90 ? -6.199 -4.465 -6.855 1 82.81 90 ALA A N 1
ATOM 678 C CA . ALA A 1 90 ? -6.777 -5.129 -8.023 1 82.81 90 ALA A CA 1
ATOM 679 C C . ALA A 1 90 ? -7.457 -4.125 -8.945 1 82.81 90 ALA A C 1
ATOM 681 O O . ALA A 1 90 ? -7.391 -4.254 -10.172 1 82.81 90 ALA A O 1
ATOM 682 N N . GLU A 1 91 ? -8.047 -3.113 -8.312 1 87.69 91 GLU A N 1
ATOM 683 C CA . GLU A 1 91 ? -8.82 -2.135 -9.07 1 87.69 91 GLU A CA 1
ATOM 684 C C . GLU A 1 91 ? -7.996 -0.886 -9.367 1 87.69 91 GLU A C 1
ATOM 686 O O . GLU A 1 91 ? -8.453 0.016 -10.07 1 87.69 91 GLU A O 1
ATOM 691 N N . ALA A 1 92 ? -6.84 -0.83 -8.82 1 88.88 92 ALA A N 1
ATOM 692 C CA . ALA A 1 92 ? -5.988 0.35 -8.93 1 88.88 92 ALA A CA 1
ATOM 693 C C . ALA A 1 92 ? -6.699 1.595 -8.414 1 88.88 92 ALA A C 1
ATOM 695 O O . ALA A 1 92 ? -6.742 2.623 -9.094 1 88.88 92 ALA A O 1
ATOM 696 N N . LYS A 1 93 ? -7.281 1.413 -7.301 1 93.62 93 LYS A N 1
ATOM 697 C CA . LYS A 1 93 ? -8.016 2.52 -6.691 1 93.62 93 LYS A CA 1
ATOM 698 C C . LYS A 1 93 ? -7.41 2.9 -5.34 1 93.62 93 LYS A C 1
ATOM 700 O O . LYS A 1 93 ? -6.969 2.033 -4.586 1 93.62 93 LYS A O 1
ATOM 705 N N . PHE A 1 94 ? -7.418 4.148 -5.16 1 92.69 94 PHE A N 1
ATOM 706 C CA . PHE A 1 94 ? -6.93 4.797 -3.951 1 92.69 94 PHE A CA 1
ATOM 707 C C . PHE A 1 94 ? -8.031 5.617 -3.293 1 92.69 94 PHE A C 1
ATOM 709 O O . PHE A 1 94 ? -8.594 6.523 -3.91 1 92.69 94 PHE A O 1
ATOM 716 N N . LEU A 1 95 ? -8.414 5.195 -2.104 1 94.94 95 LEU A N 1
ATOM 717 C CA . LEU A 1 95 ? -9.469 5.898 -1.383 1 94.94 95 LEU A CA 1
ATOM 718 C C . LEU A 1 95 ? -8.875 6.848 -0.344 1 94.94 95 LEU A C 1
ATOM 720 O O . LEU A 1 95 ? -8.078 6.434 0.499 1 94.94 95 LEU A O 1
ATOM 724 N N . ILE A 1 96 ? -9.258 8.109 -0.421 1 92.31 96 ILE A N 1
ATOM 725 C CA . ILE A 1 96 ? -8.789 9.125 0.511 1 92.31 96 ILE A CA 1
ATOM 726 C C . ILE A 1 96 ? -9.867 10.188 0.7 1 92.31 96 ILE A C 1
ATOM 728 O O . ILE A 1 96 ? -10.453 10.664 -0.273 1 92.31 96 ILE A O 1
ATOM 732 N N . ALA A 1 97 ? -10.141 10.555 1.943 1 88.06 97 ALA A N 1
ATOM 733 C CA . ALA A 1 97 ? -11.094 11.617 2.26 1 88.06 97 ALA A CA 1
ATOM 734 C C . ALA A 1 97 ? -12.398 11.43 1.495 1 88.06 97 ALA A C 1
ATOM 736 O O . ALA A 1 97 ? -12.891 12.367 0.861 1 88.06 97 ALA A O 1
ATOM 737 N N . LYS A 1 98 ? -12.875 10.211 1.42 1 85.19 98 LYS A N 1
ATOM 738 C CA . LYS A 1 98 ? -14.164 9.836 0.846 1 85.19 98 LYS A CA 1
ATOM 739 C C . LYS A 1 98 ? -14.148 9.961 -0.674 1 85.19 98 LYS A C 1
ATOM 741 O O . LYS A 1 98 ? -15.203 10.062 -1.307 1 85.19 98 LYS A O 1
ATOM 746 N N . GLN A 1 99 ? -13.031 10.062 -1.19 1 91.56 99 GLN A N 1
ATOM 747 C CA . GLN A 1 99 ? -12.883 10.078 -2.643 1 91.56 99 GLN A CA 1
ATOM 748 C C . GLN A 1 99 ? -12.141 8.844 -3.135 1 91.56 99 GLN A C 1
ATOM 750 O O . GLN A 1 99 ? -11.289 8.297 -2.428 1 91.56 99 GLN A O 1
ATOM 755 N N . VAL A 1 100 ? -12.508 8.484 -4.309 1 93.31 100 VAL A N 1
ATOM 756 C CA . VAL A 1 100 ? -11.828 7.383 -4.98 1 93.31 100 VAL A CA 1
ATOM 757 C C . VAL A 1 100 ? -10.984 7.918 -6.137 1 93.31 100 VAL A C 1
ATOM 759 O O . VAL A 1 100 ? -11.5 8.602 -7.023 1 93.31 100 VAL A O 1
ATOM 762 N N . ILE A 1 101 ? -9.734 7.66 -6.016 1 92.5 101 ILE A N 1
ATOM 763 C CA . ILE A 1 101 ? -8.812 8.117 -7.055 1 92.5 101 ILE A CA 1
ATOM 764 C C . ILE A 1 101 ? -8.188 6.918 -7.754 1 92.5 101 ILE A C 1
ATOM 766 O O . ILE A 1 101 ? -7.734 5.977 -7.102 1 92.5 101 ILE A O 1
ATOM 770 N N . ASN A 1 102 ? -8.109 6.969 -9.023 1 90.88 102 ASN A N 1
ATOM 771 C CA . ASN A 1 102 ? -7.398 5.941 -9.773 1 90.88 102 ASN A CA 1
ATOM 772 C C . ASN A 1 102 ? -5.898 6.223 -9.828 1 90.88 102 ASN A C 1
ATOM 774 O O . ASN A 1 102 ? -5.484 7.375 -9.984 1 90.88 102 ASN A O 1
ATOM 778 N N . PHE A 1 103 ? -5.137 5.203 -9.578 1 85.81 103 PHE A N 1
ATOM 779 C CA . PHE A 1 103 ? -3.701 5.398 -9.727 1 85.81 103 PHE A CA 1
ATOM 780 C C . PHE A 1 103 ? -3.135 4.484 -10.805 1 85.81 103 PHE A C 1
ATOM 782 O O . PHE A 1 103 ? -3.734 3.459 -11.133 1 85.81 103 PHE A O 1
ATOM 789 N N . LYS A 1 104 ? -2.084 5.02 -11.344 1 79.19 104 LYS A N 1
ATOM 790 C CA . LYS A 1 104 ? -1.438 4.242 -12.398 1 79.19 104 LYS A CA 1
ATOM 791 C C . LYS A 1 104 ? -0.458 3.23 -11.805 1 79.19 104 LYS A C 1
ATOM 793 O O . LYS A 1 104 ? 0.277 3.543 -10.867 1 79.19 104 LYS A O 1
ATOM 798 N N . GLN A 1 105 ? -0.585 2.131 -12.375 1 72.31 105 GLN A N 1
ATOM 799 C CA . GLN A 1 105 ? 0.366 1.095 -11.992 1 72.31 105 GLN A CA 1
ATOM 800 C C . GLN A 1 105 ? 1.638 1.176 -12.828 1 72.31 105 GLN A C 1
ATOM 802 O O . GLN A 1 105 ? 1.585 1.068 -14.055 1 72.31 105 GLN A O 1
ATOM 807 N N . HIS A 1 106 ? 2.674 1.499 -12.203 1 69.38 106 HIS A N 1
ATOM 808 C CA . HIS A 1 106 ? 3.906 1.784 -12.93 1 69.38 106 HIS A CA 1
ATOM 809 C C . HIS A 1 106 ? 4.695 0.508 -13.195 1 69.38 106 HIS A C 1
ATOM 811 O O . HIS A 1 106 ? 5.723 0.539 -13.883 1 69.38 106 HIS A O 1
ATOM 817 N N . PHE A 1 107 ? 4.125 -0.557 -12.773 1 75 107 PHE A N 1
ATOM 818 C CA . PHE A 1 107 ? 4.926 -1.768 -12.906 1 75 107 PHE A CA 1
ATOM 819 C C . PHE A 1 107 ? 4.223 -2.785 -13.797 1 75 107 PHE A C 1
ATOM 821 O O . PHE A 1 107 ? 2.994 -2.842 -13.836 1 75 107 PHE A O 1
ATOM 828 N N . SER A 1 108 ? 5.031 -3.439 -14.508 1 78.69 108 SER A N 1
ATOM 829 C CA . SER A 1 108 ? 4.488 -4.539 -15.297 1 78.69 108 SER A CA 1
ATOM 830 C C . SER A 1 108 ? 3.969 -5.66 -14.406 1 78.69 108 SER A C 1
ATOM 832 O O . SER A 1 108 ? 4.535 -5.926 -13.344 1 78.69 108 SER A O 1
ATOM 834 N N . THR A 1 109 ? 2.938 -6.234 -14.906 1 83.25 109 THR A N 1
ATOM 835 C CA . THR A 1 109 ? 2.361 -7.34 -14.148 1 83.25 109 THR A CA 1
ATOM 836 C C . THR A 1 109 ? 3.01 -8.664 -14.547 1 83.25 109 THR A C 1
ATOM 838 O O . THR A 1 109 ? 2.918 -9.086 -15.703 1 83.25 109 THR A O 1
ATOM 841 N N . THR A 1 110 ? 3.625 -9.281 -13.625 1 86.69 110 THR A N 1
ATOM 842 C CA . THR A 1 110 ? 4.336 -10.523 -13.914 1 86.69 110 THR A CA 1
ATOM 843 C C . THR A 1 110 ? 3.584 -11.727 -13.344 1 86.69 110 THR A C 1
ATOM 845 O O . THR A 1 110 ? 4.078 -12.852 -13.391 1 86.69 110 THR A O 1
ATOM 848 N N . CYS A 1 111 ? 2.465 -11.477 -12.836 1 90.25 111 CYS A N 1
ATOM 849 C CA . CYS A 1 111 ? 1.604 -12.516 -12.281 1 90.25 111 CYS A CA 1
ATOM 850 C C . CYS A 1 111 ? 0.135 -12.203 -12.539 1 90.25 111 CYS A C 1
ATOM 852 O O . CYS A 1 111 ? -0.281 -11.047 -12.438 1 90.25 111 CYS A O 1
ATOM 854 N N . ALA A 1 112 ? -0.606 -13.25 -12.898 1 91.88 112 ALA A N 1
ATOM 855 C CA . ALA A 1 112 ? -2.041 -13.078 -13.109 1 91.88 112 ALA A CA 1
ATOM 856 C C . ALA A 1 112 ? -2.809 -14.328 -12.703 1 91.88 112 ALA A C 1
ATOM 858 O O . ALA A 1 112 ? -2.25 -15.43 -12.672 1 91.88 112 ALA A O 1
ATOM 859 N N . ARG A 1 113 ? -4.031 -14.133 -12.438 1 92.06 113 ARG A N 1
ATOM 860 C CA . ARG A 1 113 ? -4.875 -15.258 -12.047 1 92.06 113 ARG A CA 1
ATOM 861 C C . ARG A 1 113 ? -5.477 -15.938 -13.266 1 92.06 113 ARG A C 1
ATOM 863 O O . ARG A 1 113 ? -5.75 -15.289 -14.273 1 92.06 113 ARG A O 1
ATOM 870 N N . ILE A 1 114 ? -5.648 -17.234 -13.102 1 95.19 114 ILE A N 1
ATOM 871 C CA . ILE A 1 114 ? -6.32 -18.016 -14.125 1 95.19 114 ILE A CA 1
ATOM 872 C C . ILE A 1 114 ? -7.66 -18.531 -13.602 1 95.19 114 ILE A C 1
ATOM 874 O O . ILE A 1 114 ? -7.719 -19.141 -12.531 1 95.19 114 ILE A O 1
ATOM 878 N N . LYS A 1 115 ? -8.672 -18.281 -14.367 1 95.69 115 LYS A N 1
ATOM 879 C CA . LYS A 1 115 ? -10.008 -18.688 -13.977 1 95.69 115 LYS A CA 1
ATOM 880 C C . LYS A 1 115 ? -10.641 -19.594 -15.023 1 95.69 115 LYS A C 1
ATOM 882 O O . LYS A 1 115 ? -10.25 -19.562 -16.188 1 95.69 115 LYS A O 1
ATOM 887 N N . LEU A 1 116 ? -11.547 -20.406 -14.508 1 97.12 116 LEU A N 1
ATOM 888 C CA . LEU A 1 116 ? -12.258 -21.312 -15.398 1 97.12 116 LEU A CA 1
ATOM 889 C C . LEU A 1 116 ? -13.25 -20.562 -16.266 1 97.12 116 LEU A C 1
ATOM 891 O O . LEU A 1 116 ? -13.969 -19.688 -15.789 1 97.12 116 LEU A O 1
ATOM 895 N N . GLY A 1 117 ? -13.281 -20.891 -17.547 1 95.88 117 GLY A N 1
ATOM 896 C CA . GLY A 1 117 ? -14.102 -20.172 -18.5 1 95.88 117 GLY A CA 1
ATOM 897 C C . GLY A 1 117 ? -15.555 -20.625 -18.5 1 95.88 117 GLY A C 1
ATOM 898 O O . GLY A 1 117 ? -16.438 -19.891 -18.969 1 95.88 117 GLY A O 1
ATOM 899 N N . GLU A 1 118 ? -15.836 -21.828 -17.969 1 95.81 118 GLU A N 1
ATOM 900 C CA . GLU A 1 118 ? -17.188 -22.391 -17.984 1 95.81 118 GLU A CA 1
ATOM 901 C C . GLU A 1 118 ? -17.344 -23.438 -16.875 1 95.81 118 GLU A C 1
ATOM 903 O O . GLU A 1 118 ? -16.359 -23.906 -16.297 1 95.81 118 GLU A O 1
ATOM 908 N N . ASN A 1 119 ? -18.641 -23.656 -16.641 1 97.5 119 ASN A N 1
ATOM 909 C CA . ASN A 1 119 ? -18.922 -24.766 -15.734 1 97.5 119 ASN A CA 1
ATOM 910 C C . ASN A 1 119 ? -18.469 -26.094 -16.328 1 97.5 119 ASN A C 1
ATOM 912 O O . ASN A 1 119 ? -18.656 -26.359 -17.516 1 97.5 119 ASN A O 1
ATOM 916 N N . ARG A 1 120 ? -17.812 -26.875 -15.469 1 97.31 120 ARG A N 1
ATOM 917 C CA . ARG A 1 120 ? -17.328 -28.172 -15.93 1 97.31 120 ARG A CA 1
ATOM 918 C C . ARG A 1 120 ? -17.406 -29.219 -14.82 1 97.31 120 ARG A C 1
ATOM 920 O O . ARG A 1 120 ? -17.375 -28.875 -13.633 1 97.31 120 ARG A O 1
ATOM 927 N N . VAL A 1 121 ? -17.562 -30.422 -15.219 1 97.69 121 VAL A N 1
ATOM 928 C CA . VAL A 1 121 ? -17.469 -31.547 -14.305 1 97.69 121 VAL A CA 1
ATOM 929 C C . VAL A 1 121 ? -16.234 -32.406 -14.648 1 97.69 121 VAL A C 1
ATOM 931 O O . VAL A 1 121 ? -16.031 -32.75 -15.805 1 97.69 121 VAL A O 1
ATOM 934 N N . VAL A 1 122 ? -15.422 -32.562 -13.695 1 97.81 122 VAL A N 1
ATOM 935 C CA . VAL A 1 122 ? -14.289 -33.469 -13.875 1 97.81 122 VAL A CA 1
ATOM 936 C C . VAL A 1 122 ? -14.648 -34.875 -13.383 1 97.81 122 VAL A C 1
ATOM 938 O O . VAL A 1 122 ? -14.914 -35.062 -12.195 1 97.81 122 VAL A O 1
ATOM 941 N N . SER A 1 123 ? -14.609 -35.844 -14.242 1 97.38 123 SER A N 1
ATOM 942 C CA . SER A 1 123 ? -15.016 -37.219 -13.93 1 97.38 123 SER A CA 1
ATOM 943 C C . SER A 1 123 ? -14.047 -37.875 -12.961 1 97.38 123 SER A C 1
ATOM 945 O O . SER A 1 123 ? -12.891 -37.469 -12.859 1 97.38 123 SER A O 1
ATOM 947 N N . PRO A 1 124 ? -14.508 -38.938 -12.164 1 97.19 124 PRO A N 1
ATOM 948 C CA . PRO A 1 124 ? -13.648 -39.656 -11.203 1 97.19 124 PRO A CA 1
ATOM 949 C C . PRO A 1 124 ? -12.43 -40.281 -11.875 1 97.19 124 PRO A C 1
ATOM 951 O O . PRO A 1 124 ? -12.539 -40.812 -12.984 1 97.19 124 PRO A O 1
ATOM 954 N N . ARG A 1 125 ? -11.312 -40.156 -11.156 1 97.5 125 ARG A N 1
ATOM 955 C CA . ARG A 1 125 ? -10.078 -40.844 -11.555 1 97.5 125 ARG A CA 1
ATOM 956 C C . ARG A 1 125 ? -9.766 -40.562 -13.023 1 97.5 125 ARG A C 1
ATOM 958 O O . ARG A 1 125 ? -9.445 -41.5 -13.766 1 97.5 125 ARG A O 1
ATOM 965 N N . SER A 1 126 ? -9.914 -39.344 -13.539 1 97.12 126 SER A N 1
ATOM 966 C CA . SER A 1 126 ? -9.695 -38.969 -14.938 1 97.12 126 SER A CA 1
ATOM 967 C C . SER A 1 126 ? -8.984 -37.625 -15.055 1 97.12 126 SER A C 1
ATOM 969 O O . SER A 1 126 ? -8.977 -36.844 -14.102 1 97.12 126 SER A O 1
ATOM 971 N N . GLU A 1 127 ? -8.32 -37.438 -16.125 1 96.06 127 GLU A N 1
ATOM 972 C CA . GLU A 1 127 ? -7.781 -36.125 -16.516 1 96.06 127 GLU A CA 1
ATOM 973 C C . GLU A 1 127 ? -8.734 -35.406 -17.438 1 96.06 127 GLU A C 1
ATOM 975 O O . GLU A 1 127 ? -9.297 -36 -18.359 1 96.06 127 GLU A O 1
ATOM 980 N N . THR A 1 128 ? -8.93 -34.25 -17.203 1 96.38 128 THR A N 1
ATOM 981 C CA . THR A 1 128 ? -9.758 -33.406 -18.062 1 96.38 128 THR A CA 1
ATOM 982 C C . THR A 1 128 ? -9.016 -32.125 -18.438 1 96.38 128 THR A C 1
ATOM 984 O O . THR A 1 128 ? -8.336 -31.516 -17.609 1 96.38 128 THR A O 1
ATOM 987 N N . PHE A 1 129 ? -9.078 -31.75 -19.688 1 95.81 129 PHE A N 1
ATOM 988 C CA . PHE A 1 129 ? -8.531 -30.469 -20.156 1 95.81 129 PHE A CA 1
ATOM 989 C C . PHE A 1 129 ? -9.602 -29.391 -20.156 1 95.81 129 PHE A C 1
ATOM 991 O O . PHE A 1 129 ? -10.617 -29.516 -20.844 1 95.81 129 PHE A O 1
ATOM 998 N N . LEU A 1 130 ? -9.336 -28.453 -19.391 1 96.19 130 LEU A N 1
ATOM 999 C CA . LEU A 1 130 ? -10.289 -27.359 -19.219 1 96.19 130 LEU A CA 1
ATOM 1000 C C . LEU A 1 130 ? -9.828 -26.109 -19.938 1 96.19 130 LEU A C 1
ATOM 1002 O O . LEU A 1 130 ? -8.625 -25.906 -20.125 1 96.19 130 LEU A O 1
ATOM 1006 N N . LYS A 1 131 ? -10.789 -25.297 -20.281 1 95.56 131 LYS A N 1
ATOM 1007 C CA . LYS A 1 131 ? -10.492 -23.984 -20.828 1 95.56 131 LYS A CA 1
ATOM 1008 C C . LYS A 1 131 ? -10.633 -22.891 -19.766 1 95.56 131 LYS A C 1
ATOM 1010 O O . LYS A 1 131 ? -11.664 -22.812 -19.094 1 95.56 131 LYS A O 1
ATOM 1015 N N . GLY A 1 132 ? -9.523 -22.172 -19.672 1 96.19 132 GLY A N 1
ATOM 1016 C CA . GLY A 1 132 ? -9.539 -21.031 -18.766 1 96.19 132 GLY A CA 1
ATOM 1017 C C . GLY A 1 132 ? -9.086 -19.75 -19.422 1 96.19 132 GLY A C 1
ATOM 1018 O O . GLY A 1 132 ? -8.805 -19.719 -20.625 1 96.19 132 GLY A O 1
ATOM 1019 N N . TYR A 1 133 ? -9.172 -18.688 -18.641 1 94.75 133 TYR A N 1
ATOM 1020 C CA . TYR A 1 133 ? -8.711 -17.391 -19.141 1 94.75 133 TYR A CA 1
ATOM 1021 C C . TYR A 1 133 ? -7.906 -16.656 -18.078 1 94.75 133 TYR A C 1
ATOM 1023 O O . TYR A 1 133 ? -8.031 -16.953 -16.891 1 94.75 133 TYR A O 1
ATOM 1031 N N . VAL A 1 134 ? -7.051 -15.742 -18.562 1 92.69 134 VAL A N 1
ATOM 1032 C CA . VAL A 1 134 ? -6.258 -14.906 -17.672 1 92.69 134 VAL A CA 1
ATOM 1033 C C . VAL A 1 134 ? -7.109 -13.742 -17.156 1 92.69 134 VAL A C 1
ATOM 1035 O O . VAL A 1 134 ? -7.66 -12.969 -17.938 1 92.69 134 VAL A O 1
ATOM 1038 N N . ASP A 1 135 ? -7.25 -13.734 -15.867 1 90.31 135 ASP A N 1
ATOM 1039 C CA . ASP A 1 135 ? -8.016 -12.672 -15.227 1 90.31 135 ASP A CA 1
ATOM 1040 C C . ASP A 1 135 ? -7.117 -11.5 -14.836 1 90.31 135 ASP A C 1
ATOM 1042 O O . ASP A 1 135 ? -6.539 -11.484 -13.75 1 90.31 135 ASP A O 1
ATOM 1046 N N . GLY A 1 136 ? -7.035 -10.523 -15.633 1 81 136 GLY A N 1
ATOM 1047 C CA . GLY A 1 136 ? -6.18 -9.367 -15.414 1 81 136 GLY A CA 1
ATOM 1048 C C . GLY A 1 136 ? -5.113 -9.211 -16.484 1 81 136 GLY A C 1
ATOM 1049 O O . GLY A 1 136 ? -5.211 -9.797 -17.562 1 81 136 GLY A O 1
ATOM 1050 N N . GLU A 1 137 ? -4.113 -8.344 -16.125 1 82.5 137 GLU A N 1
ATOM 1051 C CA . GLU A 1 137 ? -3.035 -8.078 -17.078 1 82.5 137 GLU A CA 1
ATOM 1052 C C . GLU A 1 137 ? -1.822 -8.961 -16.797 1 82.5 137 GLU A C 1
ATOM 1054 O O . GLU A 1 137 ? -1.549 -9.297 -15.641 1 82.5 137 GLU A O 1
ATOM 1059 N N . PHE A 1 138 ? -1.217 -9.406 -17.812 1 88.06 138 PHE A N 1
ATOM 1060 C CA . PHE A 1 138 ? 0.019 -10.172 -17.734 1 88.06 138 PHE A CA 1
ATOM 1061 C C . PHE A 1 138 ? 1.013 -9.711 -18.797 1 88.06 138 PHE A C 1
ATOM 1063 O O . PHE A 1 138 ? 0.675 -9.633 -19.969 1 88.06 138 PHE A O 1
ATOM 1070 N N . SER A 1 139 ? 2.148 -9.383 -18.141 1 84.38 139 SER A N 1
ATOM 1071 C CA . SER A 1 139 ? 3.188 -8.898 -19.031 1 84.38 139 SER A CA 1
ATOM 1072 C C . SER A 1 139 ? 4.113 -10.031 -19.469 1 84.38 139 SER A C 1
ATOM 1074 O O . SER A 1 139 ? 4.688 -10.727 -18.625 1 84.38 139 SER A O 1
ATOM 1076 N N . GLY A 1 140 ? 4.074 -10.336 -20.766 1 82.31 140 GLY A N 1
ATOM 1077 C CA . GLY A 1 140 ? 4.922 -11.383 -21.312 1 82.31 140 GLY A CA 1
ATOM 1078 C C . GLY A 1 140 ? 4.203 -12.289 -22.297 1 82.31 140 GLY A C 1
ATOM 1079 O O . GLY A 1 140 ? 2.975 -12.367 -22.281 1 82.31 140 GLY A O 1
ATOM 1080 N N . ASP A 1 141 ? 4.965 -12.961 -23 1 85.25 141 ASP A N 1
ATOM 1081 C CA . ASP A 1 141 ? 4.406 -13.812 -24.047 1 85.25 141 ASP A CA 1
ATOM 1082 C C . ASP A 1 141 ? 4.086 -15.203 -23.5 1 85.25 141 ASP A C 1
ATOM 1084 O O . ASP A 1 141 ? 3.211 -15.898 -24.031 1 85.25 141 ASP A O 1
ATOM 1088 N N . PHE A 1 142 ? 4.883 -15.523 -22.516 1 87.31 142 PHE A N 1
ATOM 1089 C CA . PHE A 1 142 ? 4.684 -16.844 -21.938 1 87.31 142 PHE A CA 1
ATOM 1090 C C . PHE A 1 142 ? 4.613 -16.781 -20.422 1 87.31 142 PHE A C 1
ATOM 1092 O O . PHE A 1 142 ? 5.246 -15.914 -19.797 1 87.31 142 PHE A O 1
ATOM 1099 N N . GLY A 1 143 ? 3.83 -17.703 -19.906 1 88.62 143 GLY A N 1
ATOM 1100 C CA . GLY A 1 143 ? 3.73 -17.844 -18.453 1 88.62 143 GLY A CA 1
ATOM 1101 C C . GLY A 1 143 ? 3.547 -19.281 -18.016 1 88.62 143 GLY A C 1
ATOM 1102 O O . GLY A 1 143 ? 3.035 -20.109 -18.766 1 88.62 143 GLY A O 1
ATOM 1103 N N . MET A 1 144 ? 4.07 -19.516 -16.828 1 90.12 144 MET A N 1
ATOM 1104 C CA . MET A 1 144 ? 3.902 -20.844 -16.234 1 90.12 144 MET A CA 1
ATOM 1105 C C . MET A 1 144 ? 2.686 -20.875 -15.305 1 90.12 144 MET A C 1
ATOM 1107 O O . MET A 1 144 ? 2.535 -20 -14.445 1 90.12 144 MET A O 1
ATOM 1111 N N . ILE A 1 145 ? 1.838 -21.875 -15.445 1 92.81 145 ILE A N 1
ATOM 1112 C CA . ILE A 1 145 ? 0.702 -22.062 -14.555 1 92.81 145 ILE A CA 1
ATOM 1113 C C . ILE A 1 145 ? 1.179 -22.641 -13.227 1 92.81 145 ILE A C 1
ATOM 1115 O O . ILE A 1 145 ? 1.884 -23.656 -13.203 1 92.81 145 ILE A O 1
ATOM 1119 N N . GLU A 1 146 ? 0.876 -21.984 -12.195 1 90.25 146 GLU A N 1
ATOM 1120 C CA . GLU A 1 146 ? 1.029 -22.5 -10.836 1 90.25 146 GLU A CA 1
ATOM 1121 C C . GLU A 1 146 ? -0.327 -22.797 -10.203 1 90.25 146 GLU A C 1
ATOM 1123 O O . GLU A 1 146 ? -1.13 -21.891 -9.984 1 90.25 146 GLU A O 1
ATOM 1128 N N . PRO A 1 147 ? -0.56 -24.016 -9.852 1 91.94 147 PRO A N 1
ATOM 1129 C CA . PRO A 1 147 ? -1.896 -24.406 -9.406 1 91.94 147 PRO A CA 1
ATOM 1130 C C . PRO A 1 147 ? -2.256 -23.844 -8.039 1 91.94 147 PRO A C 1
ATOM 1132 O O . PRO A 1 147 ? -1.377 -23.641 -7.195 1 91.94 147 PRO A O 1
ATOM 1135 N N . ASN A 1 148 ? -3.516 -23.578 -7.883 1 89.12 148 ASN A N 1
ATOM 1136 C CA . ASN A 1 148 ? -4.074 -23.328 -6.562 1 89.12 148 ASN A CA 1
ATOM 1137 C C . ASN A 1 148 ? -4.102 -24.578 -5.703 1 89.12 148 ASN A C 1
ATOM 1139 O O . ASN A 1 148 ? -4.816 -25.531 -6.016 1 89.12 148 ASN A O 1
ATOM 1143 N N . LYS A 1 149 ? -3.504 -24.562 -4.621 1 86.25 149 LYS A N 1
ATOM 1144 C CA . LYS A 1 149 ? -3.332 -25.781 -3.82 1 86.25 149 LYS A CA 1
ATOM 1145 C C . LYS A 1 149 ? -4.656 -26.219 -3.197 1 86.25 149 LYS A C 1
ATOM 1147 O O . LYS A 1 149 ? -4.828 -27.391 -2.854 1 86.25 149 LYS A O 1
ATOM 1152 N N . ILE A 1 150 ? -5.461 -25.297 -3.061 1 88.12 150 ILE A N 1
ATOM 1153 C CA . ILE A 1 150 ? -6.742 -25.594 -2.43 1 88.12 150 ILE A CA 1
ATOM 1154 C C . ILE A 1 150 ? -7.473 -26.672 -3.234 1 88.12 150 ILE A C 1
ATOM 1156 O O . ILE A 1 150 ? -8.211 -27.484 -2.67 1 88.12 150 ILE A O 1
ATOM 1160 N N . LEU A 1 151 ? -7.305 -26.656 -4.469 1 93.56 151 LEU A N 1
ATOM 1161 C CA . LEU A 1 151 ? -7.977 -27.625 -5.332 1 93.56 151 LEU A CA 1
ATOM 1162 C C . LEU A 1 151 ? -7.523 -29.047 -5.016 1 93.56 151 LEU A C 1
ATOM 1164 O O . LEU A 1 151 ? -8.328 -29.984 -5.031 1 93.56 151 LEU A O 1
ATOM 1168 N N . PHE A 1 152 ? -6.277 -29.141 -4.73 1 92.81 152 PHE A N 1
ATOM 1169 C CA . PHE A 1 152 ? -5.773 -30.469 -4.352 1 92.81 152 PHE A CA 1
ATOM 1170 C C . PHE A 1 152 ? -6.145 -30.797 -2.912 1 92.81 152 PHE A C 1
ATOM 1172 O O . PHE A 1 152 ? -6.695 -31.859 -2.637 1 92.81 152 PHE A O 1
ATOM 1179 N N . GLN A 1 153 ? -5.855 -29.844 -2.055 1 90 153 GLN A N 1
ATOM 1180 C CA . GLN A 1 153 ? -5.98 -30.062 -0.619 1 90 153 GLN A CA 1
ATOM 1181 C C . GLN A 1 153 ? -7.434 -30.312 -0.224 1 90 153 GLN A C 1
ATOM 1183 O O . GLN A 1 153 ? -7.715 -31.156 0.625 1 90 153 GLN A O 1
ATOM 1188 N N . LYS A 1 154 ? -8.312 -29.609 -0.87 1 92.25 154 LYS A N 1
ATOM 1189 C CA . LYS A 1 154 ? -9.695 -29.672 -0.404 1 92.25 154 LYS A CA 1
ATOM 1190 C C . LYS A 1 154 ? -10.57 -30.438 -1.383 1 92.25 154 LYS A C 1
ATOM 1192 O O . LYS A 1 154 ? -11.594 -31 -0.994 1 92.25 154 LYS A O 1
ATOM 1197 N N . ARG A 1 155 ? -10.148 -30.562 -2.604 1 95.69 155 ARG A N 1
ATOM 1198 C CA . ARG A 1 155 ? -11.086 -31.109 -3.578 1 95.69 155 ARG A CA 1
ATOM 1199 C C . ARG A 1 155 ? -10.508 -32.344 -4.258 1 95.69 155 ARG A C 1
ATOM 1201 O O . ARG A 1 155 ? -11.156 -32.969 -5.109 1 95.69 155 ARG A O 1
ATOM 1208 N N . GLY A 1 156 ? -9.273 -32.656 -4.035 1 96.44 156 GLY A N 1
ATOM 1209 C CA . GLY A 1 156 ? -8.648 -33.812 -4.621 1 96.44 156 GLY A CA 1
ATOM 1210 C C . GLY A 1 156 ? -8.344 -33.656 -6.102 1 96.44 156 GLY A C 1
ATOM 1211 O O . GLY A 1 156 ? -8.32 -34.625 -6.848 1 96.44 156 GLY A O 1
ATOM 1212 N N . LEU A 1 157 ? -8.227 -32.469 -6.523 1 96.94 157 LEU A N 1
ATOM 1213 C CA . LEU A 1 157 ? -7.926 -32.156 -7.918 1 96.94 157 LEU A CA 1
ATOM 1214 C C . LEU A 1 157 ? -6.465 -31.766 -8.094 1 96.94 157 LEU A C 1
ATOM 1216 O O . LEU A 1 157 ? -5.977 -30.859 -7.402 1 96.94 157 LEU A O 1
ATOM 1220 N N . LEU A 1 158 ? -5.785 -32.375 -8.984 1 95.69 158 LEU A N 1
ATOM 1221 C CA . LEU A 1 158 ? -4.422 -32.031 -9.344 1 95.69 158 LEU A CA 1
ATOM 1222 C C . LEU A 1 158 ? -4.398 -31.188 -10.625 1 95.69 158 LEU A C 1
ATOM 1224 O O . LEU A 1 158 ? -4.953 -31.594 -11.648 1 95.69 158 LEU A O 1
ATOM 1228 N N . VAL A 1 159 ? -3.82 -30.047 -10.547 1 95.25 159 VAL A N 1
ATOM 1229 C CA . VAL A 1 159 ? -3.674 -29.188 -11.711 1 95.25 159 VAL A CA 1
ATOM 1230 C C . VAL A 1 159 ? -2.225 -29.219 -12.203 1 95.25 159 VAL A C 1
ATOM 1232 O O . VAL A 1 159 ? -1.295 -29.062 -11.406 1 95.25 159 VAL A O 1
ATOM 1235 N N . ALA A 1 160 ? -2.045 -29.344 -13.461 1 93.19 160 ALA A N 1
ATOM 1236 C CA . ALA A 1 160 ? -0.702 -29.469 -14.023 1 93.19 160 ALA A CA 1
ATOM 1237 C C . ALA A 1 160 ? -0.035 -28.109 -14.148 1 93.19 160 ALA A C 1
ATOM 1239 O O . ALA A 1 160 ? -0.682 -27.125 -14.523 1 93.19 160 ALA A O 1
ATOM 1240 N N . LYS A 1 161 ? 1.244 -28.156 -13.836 1 89.19 161 LYS A N 1
ATOM 1241 C CA . LYS A 1 161 ? 2.074 -27.016 -14.195 1 89.19 161 LYS A CA 1
ATOM 1242 C C . LYS A 1 161 ? 2.43 -27.031 -15.68 1 89.19 161 LYS A C 1
ATOM 1244 O O . LYS A 1 161 ? 2.848 -28.062 -16.203 1 89.19 161 LYS A O 1
ATOM 1249 N N . SER A 1 162 ? 2.125 -25.906 -16.344 1 90.25 162 SER A N 1
ATOM 1250 C CA . SER A 1 162 ? 2.41 -25.906 -17.766 1 90.25 162 SER A CA 1
ATOM 1251 C C . SER A 1 162 ? 2.75 -24.5 -18.266 1 90.25 162 SER A C 1
ATOM 1253 O O . SER A 1 162 ? 2.281 -23.516 -17.703 1 90.25 162 SER A O 1
ATOM 1255 N N . LEU A 1 163 ? 3.545 -24.484 -19.281 1 89 163 LEU A N 1
ATOM 1256 C CA . LEU A 1 163 ? 3.857 -23.234 -19.969 1 89 163 LEU A CA 1
ATOM 1257 C C . LEU A 1 163 ? 2.764 -22.891 -20.969 1 89 163 LEU A C 1
ATOM 1259 O O . LEU A 1 163 ? 2.342 -23.734 -21.75 1 89 163 LEU A O 1
ATOM 1263 N N . ASN A 1 164 ? 2.314 -21.703 -20.875 1 89.94 164 ASN A N 1
ATOM 1264 C CA . ASN A 1 164 ? 1.216 -21.297 -21.734 1 89.94 164 ASN A CA 1
ATOM 1265 C C . ASN A 1 164 ? 1.537 -20 -22.469 1 89.94 164 ASN A C 1
ATOM 1267 O O . ASN A 1 164 ? 2.209 -19.109 -21.922 1 89.94 164 ASN A O 1
ATOM 1271 N N . ASN A 1 165 ? 1.08 -19.891 -23.672 1 88.12 165 ASN A N 1
ATOM 1272 C CA . ASN A 1 165 ? 1.134 -18.656 -24.453 1 88.12 165 ASN A CA 1
ATOM 1273 C C . ASN A 1 165 ? 0.043 -17.672 -24.016 1 88.12 165 ASN A C 1
ATOM 1275 O O . ASN A 1 165 ? -1.146 -17.953 -24.172 1 88.12 165 ASN A O 1
ATOM 1279 N N . THR A 1 166 ? 0.488 -16.547 -23.578 1 85.62 166 THR A N 1
ATOM 1280 C CA . THR A 1 166 ? -0.446 -15.617 -22.953 1 85.62 166 THR A CA 1
ATOM 1281 C C . THR A 1 166 ? -1.153 -14.773 -24.016 1 85.62 166 THR A C 1
ATOM 1283 O O . THR A 1 166 ? -2.072 -14.016 -23.688 1 85.62 166 THR A O 1
ATOM 1286 N N . LYS A 1 167 ? -0.754 -14.852 -25.188 1 83.62 167 LYS A N 1
ATOM 1287 C CA . LYS A 1 167 ? -1.399 -14.117 -26.281 1 83.62 167 LYS A CA 1
ATOM 1288 C C . LYS A 1 167 ? -2.709 -14.789 -26.688 1 83.62 167 LYS A C 1
ATOM 1290 O O . LYS A 1 167 ? -3.551 -14.172 -27.344 1 83.62 167 LYS A O 1
ATOM 1295 N N . GLU A 1 168 ? -2.781 -16.016 -26.344 1 84.62 168 GLU A N 1
ATOM 1296 C CA . GLU A 1 168 ? -4.012 -16.734 -26.641 1 84.62 168 GLU A CA 1
ATOM 1297 C C . GLU A 1 168 ? -5.148 -16.312 -25.719 1 84.62 168 GLU A C 1
ATOM 1299 O O . GLU A 1 168 ? -4.922 -16.031 -24.547 1 84.62 168 GLU A O 1
ATOM 1304 N N . LYS A 1 169 ? -6.273 -16.344 -26.219 1 82.75 169 LYS A N 1
ATOM 1305 C CA . LYS A 1 169 ? -7.453 -15.93 -25.453 1 82.75 169 LYS A CA 1
ATOM 1306 C C . LYS A 1 169 ? -7.785 -16.938 -24.359 1 82.75 169 LYS A C 1
ATOM 1308 O O . LYS A 1 169 ? -8.258 -16.578 -23.297 1 82.75 169 LYS A O 1
ATOM 1313 N N . GLU A 1 170 ? -7.527 -18.172 -24.766 1 92.06 170 GLU A N 1
ATOM 1314 C CA . GLU A 1 170 ? -7.855 -19.25 -23.828 1 92.06 170 GLU A CA 1
ATOM 1315 C C . GLU A 1 170 ? -6.602 -20 -23.391 1 92.06 170 GLU A C 1
ATOM 1317 O O . GLU A 1 170 ? -5.676 -20.188 -24.188 1 92.06 170 GLU A O 1
ATOM 1322 N N . ILE A 1 171 ? -6.652 -20.359 -22.172 1 93.31 171 ILE A N 1
ATOM 1323 C CA . ILE A 1 171 ? -5.598 -21.188 -21.594 1 93.31 171 ILE A CA 1
ATOM 1324 C C . ILE A 1 171 ? -6.125 -22.594 -21.359 1 93.31 171 ILE A C 1
ATOM 1326 O O . ILE A 1 171 ? -7.238 -22.766 -20.859 1 93.31 171 ILE A O 1
ATOM 1330 N N . ILE A 1 172 ? -5.352 -23.484 -21.812 1 94.56 172 ILE A N 1
ATOM 1331 C CA . ILE A 1 172 ? -5.734 -24.875 -21.594 1 94.56 172 ILE A CA 1
ATOM 1332 C C . ILE A 1 172 ? -5.105 -25.375 -20.281 1 94.56 172 ILE A C 1
ATOM 1334 O O . ILE A 1 172 ? -3.896 -25.234 -20.094 1 94.56 172 ILE A O 1
ATOM 1338 N N . ILE A 1 173 ? -5.922 -25.969 -19.5 1 95.75 173 ILE A N 1
ATOM 1339 C CA . ILE A 1 173 ? -5.484 -26.391 -18.172 1 95.75 173 ILE A CA 1
ATOM 1340 C C . ILE A 1 173 ? -5.762 -27.891 -18 1 95.75 173 ILE A C 1
ATOM 1342 O O . ILE A 1 173 ? -6.883 -28.344 -18.219 1 95.75 173 ILE A O 1
ATOM 1346 N N . SER A 1 174 ? -4.734 -28.562 -17.609 1 96.56 174 SER A N 1
ATOM 1347 C CA . SER A 1 174 ? -4.891 -29.984 -17.312 1 96.56 174 SER A CA 1
ATOM 1348 C C . SER A 1 174 ? -5.246 -30.203 -15.852 1 96.56 174 SER A C 1
ATOM 1350 O O . SER A 1 174 ? -4.508 -29.781 -14.953 1 96.56 174 SER A O 1
ATOM 1352 N N . VAL A 1 175 ? -6.375 -30.922 -15.633 1 97.06 175 VAL A N 1
ATOM 1353 C CA . VAL A 1 175 ? -6.828 -31.203 -14.273 1 97.06 175 VAL A CA 1
ATOM 1354 C C . VAL A 1 175 ? -7.105 -32.688 -14.109 1 97.06 175 VAL A C 1
ATOM 1356 O O . VAL A 1 175 ? -7.773 -33.312 -14.945 1 97.06 175 VAL A O 1
ATOM 1359 N N . ILE A 1 176 ? -6.617 -33.219 -13.047 1 97.25 176 ILE A N 1
ATOM 1360 C CA . ILE A 1 176 ? -6.832 -34.625 -12.742 1 97.25 176 ILE A CA 1
ATOM 1361 C C . ILE A 1 176 ? -7.664 -34.75 -11.469 1 97.25 176 ILE A C 1
ATOM 1363 O O . ILE A 1 176 ? -7.324 -34.188 -10.43 1 97.25 176 ILE A O 1
ATOM 1367 N N . ASN A 1 177 ? -8.703 -35.469 -11.57 1 97.38 177 ASN A N 1
ATOM 1368 C CA . ASN A 1 177 ? -9.531 -35.781 -10.414 1 97.38 177 ASN A CA 1
ATOM 1369 C C . ASN A 1 177 ? -9.102 -37.094 -9.781 1 97.38 177 ASN A C 1
ATOM 1371 O O . ASN A 1 177 ? -9.281 -38.188 -10.367 1 97.38 177 ASN A O 1
ATOM 1375 N N . LEU A 1 178 ? -8.625 -37.031 -8.523 1 96.88 178 LEU A N 1
ATOM 1376 C CA . LEU A 1 178 ? -8.125 -38.25 -7.863 1 96.88 178 LEU A CA 1
ATOM 1377 C C . LEU A 1 178 ? -9.219 -38.906 -7.031 1 96.88 178 LEU A C 1
ATOM 1379 O O . LEU A 1 178 ? -9.008 -39.969 -6.461 1 96.88 178 LEU A O 1
ATOM 1383 N N . ASN A 1 179 ? -10.32 -38.375 -7.02 1 97 179 ASN A N 1
ATOM 1384 C CA . ASN A 1 179 ? -11.43 -38.875 -6.227 1 97 179 ASN A CA 1
ATOM 1385 C C . ASN A 1 179 ? -12.195 -39.969 -6.973 1 97 179 ASN A C 1
ATOM 1387 O O . ASN A 1 179 ? -12.023 -40.125 -8.18 1 97 179 ASN A O 1
ATOM 1391 N N . ASP A 1 180 ? -13.031 -40.688 -6.211 1 97.62 180 ASP A N 1
ATOM 1392 C CA . ASP A 1 180 ? -13.914 -41.719 -6.785 1 97.62 180 ASP A CA 1
ATOM 1393 C C . ASP A 1 180 ? -15.258 -41.094 -7.199 1 97.62 180 ASP A C 1
ATOM 1395 O O . ASP A 1 180 ? -16.109 -41.781 -7.754 1 97.62 180 ASP A O 1
ATOM 1399 N N . ASN A 1 181 ? -15.445 -39.812 -7.012 1 97.94 181 ASN A N 1
ATOM 1400 C CA . ASN A 1 181 ? -16.656 -39.094 -7.379 1 97.94 181 ASN A CA 1
ATOM 1401 C C . ASN A 1 181 ? -16.328 -37.938 -8.328 1 97.94 181 ASN A C 1
ATOM 1403 O O . ASN A 1 181 ? -15.211 -37.406 -8.328 1 97.94 181 ASN A O 1
ATOM 1407 N N . PRO A 1 182 ? -17.344 -37.656 -9.148 1 97.81 182 PRO A N 1
ATOM 1408 C CA . PRO A 1 182 ? -17.141 -36.469 -9.984 1 97.81 182 PRO A CA 1
ATOM 1409 C C . PRO A 1 182 ? -17.031 -35.188 -9.172 1 97.81 182 PRO A C 1
ATOM 1411 O O . PRO A 1 182 ? -17.609 -35.094 -8.078 1 97.81 182 PRO A O 1
ATOM 1414 N N . VAL A 1 183 ? -16.266 -34.25 -9.672 1 98.19 183 VAL A N 1
ATOM 1415 C CA . VAL A 1 183 ? -16.141 -32.938 -9.023 1 98.19 183 VAL A CA 1
ATOM 1416 C C . VAL A 1 183 ? -16.641 -31.844 -9.961 1 98.19 183 VAL A C 1
ATOM 1418 O O . VAL A 1 183 ? -16.203 -31.75 -11.109 1 98.19 183 VAL A O 1
ATOM 1421 N N . LYS A 1 184 ? -17.547 -31.062 -9.484 1 98.06 184 LYS A N 1
ATOM 1422 C CA . LYS A 1 184 ? -18.094 -29.953 -10.266 1 98.06 184 LYS A CA 1
ATOM 1423 C C . LYS A 1 184 ? -17.312 -28.672 -10.039 1 98.06 184 LYS A C 1
ATOM 1425 O O . LYS A 1 184 ? -17.031 -28.297 -8.898 1 98.06 184 LYS A O 1
ATOM 1430 N N . LEU A 1 185 ? -16.938 -28.047 -11.125 1 97.5 185 LEU A N 1
ATOM 1431 C CA . LEU A 1 185 ? -16.234 -26.766 -11.07 1 97.5 185 LEU A CA 1
ATOM 1432 C C . LEU A 1 185 ? -17.078 -25.672 -11.711 1 97.5 185 LEU A C 1
ATOM 1434 O O . LEU A 1 185 ? -17.594 -25.844 -12.82 1 97.5 185 LEU A O 1
ATOM 1438 N N . LYS A 1 186 ? -17.188 -24.578 -11.039 1 97.31 186 LYS A N 1
ATOM 1439 C CA . LYS A 1 186 ? -18.016 -23.484 -11.523 1 97.31 186 LYS A CA 1
ATOM 1440 C C . LYS A 1 186 ? -17.188 -22.5 -12.352 1 97.31 186 LYS A C 1
ATOM 1442 O O . LYS A 1 186 ? -16 -22.281 -12.062 1 97.31 186 LYS A O 1
ATOM 1447 N N . LYS A 1 187 ? -17.875 -21.891 -13.242 1 97.06 187 LYS A N 1
ATOM 1448 C CA . LYS A 1 187 ? -17.266 -20.797 -13.992 1 97.06 187 LYS A CA 1
ATOM 1449 C C . LYS A 1 187 ? -16.672 -19.75 -13.062 1 97.06 187 LYS A C 1
ATOM 1451 O O . LYS A 1 187 ? -17.234 -19.453 -12 1 97.06 187 LYS A O 1
ATOM 1456 N N . ASN A 1 188 ? -15.453 -19.219 -13.461 1 95.38 188 ASN A N 1
ATOM 1457 C CA . ASN A 1 188 ? -14.734 -18.141 -12.781 1 95.38 188 ASN A CA 1
ATOM 1458 C C . ASN A 1 188 ? -14.016 -18.641 -11.531 1 95.38 188 ASN A C 1
ATOM 1460 O O . ASN A 1 188 ? -13.461 -17.859 -10.773 1 95.38 188 ASN A O 1
ATOM 1464 N N . LEU A 1 189 ? -14.023 -19.969 -11.383 1 95.12 189 LEU A N 1
ATOM 1465 C CA . LEU A 1 189 ? -13.211 -20.547 -10.312 1 95.12 189 LEU A CA 1
ATOM 1466 C C . LEU A 1 189 ? -11.734 -20.281 -10.555 1 95.12 189 LEU A C 1
ATOM 1468 O O . LEU A 1 189 ? -11.234 -20.5 -11.664 1 95.12 189 LEU A O 1
ATOM 1472 N N . MET A 1 190 ? -11.055 -19.844 -9.57 1 92.94 190 MET A N 1
ATOM 1473 C CA . MET A 1 190 ? -9.609 -19.641 -9.68 1 92.94 190 MET A CA 1
ATOM 1474 C C . MET A 1 190 ? -8.875 -20.984 -9.672 1 92.94 190 MET A C 1
ATOM 1476 O O . MET A 1 190 ? -8.883 -21.688 -8.664 1 92.94 190 MET A O 1
ATOM 1480 N N . ILE A 1 191 ? -8.172 -21.234 -10.703 1 94.56 191 ILE A N 1
ATOM 1481 C CA . ILE A 1 191 ? -7.492 -22.516 -10.859 1 94.56 191 ILE A CA 1
ATOM 1482 C C . ILE A 1 191 ? -6.039 -22.391 -10.398 1 94.56 191 ILE A C 1
ATOM 1484 O O . ILE A 1 191 ? -5.453 -23.359 -9.906 1 94.56 191 ILE A O 1
ATOM 1488 N N . GLY A 1 192 ? -5.516 -21.281 -10.602 1 93.75 192 GLY A N 1
ATOM 1489 C CA . GLY A 1 192 ? -4.129 -21 -10.266 1 93.75 192 GLY A CA 1
ATOM 1490 C C . GLY A 1 192 ? -3.66 -19.641 -10.75 1 93.75 192 GLY A C 1
ATOM 1491 O O . GLY A 1 192 ? -4.465 -18.719 -10.891 1 93.75 192 GLY A O 1
ATOM 1492 N N . THR A 1 193 ? -2.344 -19.531 -10.844 1 92.62 193 THR A N 1
ATOM 1493 C CA . THR A 1 193 ? -1.768 -18.281 -11.336 1 92.62 193 THR A CA 1
ATOM 1494 C C . THR A 1 193 ? -0.815 -18.547 -12.5 1 92.62 193 THR A C 1
ATOM 1496 O O . THR A 1 193 ? -0.376 -19.672 -12.703 1 92.62 193 THR A O 1
ATOM 1499 N N . LEU A 1 194 ? -0.703 -17.531 -13.289 1 92.19 194 LEU A N 1
ATOM 1500 C CA . LEU A 1 194 ? 0.316 -17.469 -14.336 1 92.19 194 LEU A CA 1
ATOM 1501 C C . LEU A 1 194 ? 1.524 -16.672 -13.875 1 92.19 194 LEU A C 1
ATOM 1503 O O . LEU A 1 194 ? 1.383 -15.516 -13.453 1 92.19 194 LEU A O 1
ATOM 1507 N N . GLU A 1 195 ? 2.676 -17.297 -13.891 1 89 195 GLU A N 1
ATOM 1508 C CA . GLU A 1 195 ? 3.906 -16.656 -13.453 1 89 195 GLU A CA 1
ATOM 1509 C C . GLU A 1 195 ? 4.867 -16.453 -14.617 1 89 195 GLU A C 1
ATOM 1511 O O . GLU A 1 195 ? 5.035 -17.328 -15.453 1 89 195 GLU A O 1
ATOM 1516 N N . HIS A 1 196 ? 5.445 -15.258 -14.641 1 84.69 196 HIS A N 1
ATOM 1517 C CA . HIS A 1 196 ? 6.414 -14.961 -15.688 1 84.69 196 HIS A CA 1
ATOM 1518 C C . HIS A 1 196 ? 7.641 -15.859 -15.586 1 84.69 196 HIS A C 1
ATOM 1520 O O . HIS A 1 196 ? 8.125 -16.125 -14.484 1 84.69 196 HIS A O 1
ATOM 1526 N N . VAL A 1 197 ? 8.07 -16.406 -16.672 1 75.44 197 VAL A N 1
ATOM 1527 C CA . VAL A 1 197 ? 9.266 -17.234 -16.734 1 75.44 197 VAL A CA 1
ATOM 1528 C C . VAL A 1 197 ? 10.273 -16.625 -17.703 1 75.44 197 VAL A C 1
ATOM 1530 O O . VAL A 1 197 ? 9.898 -16.094 -18.75 1 75.44 197 VAL A O 1
ATOM 1533 N N . ASP A 1 198 ? 11.516 -16.359 -17.156 1 62.72 198 ASP A N 1
ATOM 1534 C CA . ASP A 1 198 ? 12.578 -15.906 -18.062 1 62.72 198 ASP A CA 1
ATOM 1535 C C . ASP A 1 198 ? 13.008 -17.016 -19.016 1 62.72 198 ASP A C 1
ATOM 1537 O O . ASP A 1 198 ? 13.32 -18.125 -18.578 1 62.72 198 ASP A O 1
ATOM 1541 N N . LEU A 1 199 ? 12.477 -17.047 -20.172 1 50.53 199 LEU A N 1
ATOM 1542 C CA . LEU A 1 199 ? 12.938 -18.062 -21.125 1 50.53 199 LEU A CA 1
ATOM 1543 C C . LEU A 1 199 ? 14.414 -17.891 -21.438 1 50.53 199 LEU A C 1
ATOM 1545 O O . LEU A 1 199 ? 14.875 -16.781 -21.719 1 50.53 199 LEU A O 1
ATOM 1549 N N . VAL A 1 200 ? 15.258 -18.672 -20.641 1 42.75 200 VAL A N 1
ATOM 1550 C CA . VAL A 1 200 ? 16.672 -18.703 -20.984 1 42.75 200 VAL A CA 1
ATOM 1551 C C . VAL A 1 200 ? 16.844 -18.703 -22.5 1 42.75 200 VAL A C 1
ATOM 1553 O O . VAL A 1 200 ? 16.312 -19.578 -23.188 1 42.75 200 VAL A O 1
ATOM 1556 N N . SER A 1 201 ? 16.922 -17.672 -23.016 1 39.25 201 SER A N 1
ATOM 1557 C CA . SER A 1 201 ? 17.297 -17.719 -24.422 1 39.25 201 SER A CA 1
ATOM 1558 C C . SER A 1 201 ? 18.484 -18.641 -24.641 1 39.25 201 SER A C 1
ATOM 1560 O O . SER A 1 201 ? 19.422 -18.656 -23.844 1 39.25 201 SER A O 1
ATOM 1562 N N . GLN A 1 202 ? 18.375 -19.781 -25.281 1 36.28 202 GLN A N 1
ATOM 1563 C CA . GLN A 1 202 ? 19.422 -20.641 -25.812 1 36.28 202 GLN A CA 1
ATOM 1564 C C . GLN A 1 202 ? 20.625 -19.828 -26.297 1 36.28 202 GLN A C 1
ATOM 1566 O O . GLN A 1 202 ? 21.656 -20.391 -26.656 1 36.28 202 GLN A O 1
ATOM 1571 N N . GLU A 1 203 ? 20.562 -18.594 -26.406 1 37.03 203 GLU A N 1
ATOM 1572 C CA . GLU A 1 203 ? 21.75 -18.062 -27.047 1 37.03 203 GLU A CA 1
ATOM 1573 C C . GLU A 1 203 ? 22.969 -18.125 -26.109 1 37.03 203 GLU A C 1
ATOM 1575 O O . GLU A 1 203 ? 24.109 -18.031 -26.562 1 37.03 203 GLU A O 1
ATOM 1580 N N . GLN A 1 204 ? 22.859 -18.172 -24.844 1 38.19 204 GLN A N 1
ATOM 1581 C CA . GLN A 1 204 ? 24.125 -18.203 -24.109 1 38.19 204 GLN A CA 1
ATOM 1582 C C . GLN A 1 204 ? 24.766 -19.594 -24.156 1 38.19 204 GLN A C 1
ATOM 1584 O O . GLN A 1 204 ? 25.906 -19.766 -23.719 1 38.19 204 GLN A O 1
ATOM 1589 N N . GLU A 1 205 ? 24.062 -20.688 -24.359 1 35.38 205 GLU A N 1
ATOM 1590 C CA . GLU A 1 205 ? 24.781 -21.953 -24.5 1 35.38 205 GLU A CA 1
ATOM 1591 C C . GLU A 1 205 ? 25.656 -21.969 -25.75 1 35.38 205 GLU A C 1
ATOM 1593 O O . GLU A 1 205 ? 26.609 -22.75 -25.828 1 35.38 205 GLU A O 1
ATOM 1598 N N . THR A 1 206 ? 25.422 -21.234 -26.766 1 36.12 206 THR A N 1
ATOM 1599 C CA . THR A 1 206 ? 26.25 -21.375 -27.953 1 36.12 206 THR A CA 1
ATOM 1600 C C . THR A 1 206 ? 27.656 -20.844 -27.688 1 36.12 206 THR A C 1
ATOM 1602 O O . THR A 1 206 ? 28.625 -21.281 -28.312 1 36.12 206 THR A O 1
ATOM 1605 N N . ASN A 1 207 ? 27.844 -19.844 -26.844 1 36.72 207 ASN A N 1
ATOM 1606 C CA . ASN A 1 207 ? 29.219 -19.375 -26.828 1 36.72 207 ASN A CA 1
ATOM 1607 C C . ASN A 1 207 ? 30.094 -20.234 -25.922 1 36.72 207 ASN A C 1
ATOM 1609 O O . ASN A 1 207 ? 31.281 -19.953 -25.75 1 36.72 207 ASN A O 1
ATOM 1613 N N . ARG A 1 208 ? 29.578 -21.219 -25.094 1 34.19 208 ARG A N 1
ATOM 1614 C CA . ARG A 1 208 ? 30.5 -22.109 -24.391 1 34.19 208 ARG A CA 1
ATOM 1615 C C . ARG A 1 208 ? 31.172 -23.078 -25.359 1 34.19 208 ARG A C 1
ATOM 1617 O O . ARG A 1 208 ? 32.312 -23.5 -25.125 1 34.19 208 ARG A O 1
ATOM 1624 N N . ASP A 1 209 ? 30.453 -23.5 -26.359 1 35.91 209 ASP A N 1
ATOM 1625 C CA . ASP A 1 209 ? 31.031 -24.547 -27.203 1 35.91 209 ASP A CA 1
ATOM 1626 C C . ASP A 1 209 ? 32.188 -23.984 -28.031 1 35.91 209 ASP A C 1
ATOM 1628 O O . ASP A 1 209 ? 32.969 -24.75 -28.609 1 35.91 209 ASP A O 1
ATOM 1632 N N . LYS A 1 210 ? 32.281 -22.703 -28.312 1 37.66 210 LYS A N 1
ATOM 1633 C CA . LYS A 1 210 ? 33.344 -22.359 -29.25 1 37.66 210 LYS A CA 1
ATOM 1634 C C . LYS A 1 210 ? 34.719 -22.375 -28.547 1 37.66 210 LYS A C 1
ATOM 1636 O O . LYS A 1 210 ? 35.75 -22.219 -29.203 1 37.66 210 LYS A O 1
ATOM 1641 N N . THR A 1 211 ? 34.75 -22.266 -27.188 1 34.75 211 THR A N 1
ATOM 1642 C CA . THR A 1 211 ? 36.125 -22.156 -26.688 1 34.75 211 THR A CA 1
ATOM 1643 C C . THR A 1 211 ? 36.75 -23.531 -26.578 1 34.75 211 THR A C 1
ATOM 1645 O O . THR A 1 211 ? 37.938 -23.656 -26.297 1 34.75 211 THR A O 1
ATOM 1648 N N . GLN A 1 212 ? 35.938 -24.656 -26.656 1 31.53 212 GLN A N 1
ATOM 1649 C CA . GLN A 1 212 ? 36.656 -25.922 -26.469 1 31.53 212 GLN A CA 1
ATOM 1650 C C . GLN A 1 212 ? 37.375 -26.344 -27.75 1 31.53 212 GLN A C 1
ATOM 1652 O O . GLN A 1 212 ? 38.031 -27.391 -27.781 1 31.53 212 GLN A O 1
ATOM 1657 N N . GLY A 1 213 ? 37.25 -25.578 -28.844 1 27.84 213 GLY A N 1
ATOM 1658 C CA . GLY A 1 213 ? 37.875 -26.172 -30.016 1 27.84 213 GLY A CA 1
ATOM 1659 C C . GLY A 1 213 ? 39.406 -26.109 -29.953 1 27.84 213 GLY A C 1
ATOM 1660 O O . GLY A 1 213 ? 40.062 -26.578 -30.859 1 27.84 213 GLY A O 1
ATOM 1661 N N . LYS A 1 214 ? 39.906 -25.156 -29.234 1 31 214 LYS A N 1
ATOM 1662 C CA . LYS A 1 214 ? 41.312 -25.062 -29.578 1 31 214 LYS A CA 1
ATOM 1663 C C . LYS A 1 214 ? 42.125 -26.156 -28.906 1 31 214 LYS A C 1
ATOM 1665 O O . LYS A 1 214 ? 42.875 -25.906 -27.953 1 31 214 LYS A O 1
ATOM 1670 N N . PHE A 1 215 ? 41.5 -27.266 -28.5 1 23.33 215 PHE A N 1
ATOM 1671 C CA . PHE A 1 215 ? 42.375 -28.359 -28.109 1 23.33 215 PHE A CA 1
ATOM 1672 C C . PHE A 1 215 ? 43.156 -28.875 -29.297 1 23.33 215 PHE A C 1
ATOM 1674 O O . PHE A 1 215 ? 43.812 -29.922 -29.219 1 23.33 215 PHE A O 1
ATOM 1681 N N . THR A 1 216 ? 43.5 -27.938 -30.297 1 23.42 216 THR A N 1
ATOM 1682 C CA . THR A 1 216 ? 44.594 -28.484 -31.062 1 23.42 216 THR A CA 1
ATOM 1683 C C . THR A 1 216 ? 45.906 -28.328 -30.312 1 23.42 216 THR A C 1
ATOM 1685 O O . THR A 1 216 ? 46.156 -27.328 -29.625 1 23.42 216 THR A O 1
ATOM 1688 N N . MET B 1 1 ? 7.254 -9.82 7.43 1 83.69 1 MET B N 1
ATOM 1689 C CA . MET B 1 1 ? 7.238 -9.414 6.031 1 83.69 1 MET B CA 1
ATOM 1690 C C . MET B 1 1 ? 6.633 -8.023 5.879 1 83.69 1 MET B C 1
ATOM 1692 O O . MET B 1 1 ? 5.691 -7.668 6.59 1 83.69 1 MET B O 1
ATOM 1696 N N . LEU B 1 2 ? 7.234 -7.234 5.059 1 87.31 2 LEU B N 1
ATOM 1697 C CA . LEU B 1 2 ? 6.773 -5.875 4.809 1 87.31 2 LEU B CA 1
ATOM 1698 C C . LEU B 1 2 ? 5.879 -5.824 3.572 1 87.31 2 LEU B C 1
ATOM 1700 O O . LEU B 1 2 ? 6.211 -6.402 2.535 1 87.31 2 LEU B O 1
ATOM 1704 N N . ILE B 1 3 ? 4.699 -5.305 3.693 1 91 3 ILE B N 1
ATOM 1705 C CA . ILE B 1 3 ? 3.869 -5 2.535 1 91 3 ILE B CA 1
ATOM 1706 C C . ILE B 1 3 ? 4.371 -3.723 1.864 1 91 3 ILE B C 1
ATOM 1708 O O . ILE B 1 3 ? 4.363 -2.648 2.473 1 91 3 ILE B O 1
ATOM 1712 N N . ASP B 1 4 ? 4.777 -3.836 0.614 1 89.25 4 ASP B N 1
ATOM 1713 C CA . ASP B 1 4 ? 5.469 -2.717 -0.014 1 89.25 4 ASP B CA 1
ATOM 1714 C C . ASP B 1 4 ? 4.93 -2.451 -1.417 1 89.25 4 ASP B C 1
ATOM 1716 O O . ASP B 1 4 ? 5.34 -3.102 -2.379 1 89.25 4 ASP B O 1
ATOM 1720 N N . THR B 1 5 ? 4.141 -1.399 -1.512 1 90.62 5 THR B N 1
ATOM 1721 C CA . THR B 1 5 ? 3.568 -1.021 -2.799 1 90.62 5 THR B CA 1
ATOM 1722 C C . THR B 1 5 ? 4.605 -0.317 -3.668 1 90.62 5 THR B C 1
ATOM 1724 O O . THR B 1 5 ? 4.375 -0.091 -4.855 1 90.62 5 THR B O 1
ATOM 1727 N N . GLY B 1 6 ? 5.738 -0.039 -3.146 1 87.56 6 GLY B N 1
ATOM 1728 C CA . GLY B 1 6 ? 6.812 0.57 -3.916 1 87.56 6 GLY B CA 1
ATOM 1729 C C . GLY B 1 6 ? 7.727 -0.446 -4.574 1 87.56 6 GLY B C 1
ATOM 1730 O O . GLY B 1 6 ? 8.531 -0.096 -5.441 1 87.56 6 GLY B O 1
ATOM 1731 N N . SER B 1 7 ? 7.605 -1.623 -4.211 1 87.62 7 SER B N 1
ATOM 1732 C CA . SER B 1 7 ? 8.398 -2.703 -4.785 1 87.62 7 SER B CA 1
ATOM 1733 C C . SER B 1 7 ? 7.637 -3.408 -5.906 1 87.62 7 SER B C 1
ATOM 1735 O O . SER B 1 7 ? 6.551 -3.943 -5.688 1 87.62 7 SER B O 1
ATOM 1737 N N . PRO B 1 8 ? 8.227 -3.475 -7.035 1 87.69 8 PRO B N 1
ATOM 1738 C CA . PRO B 1 8 ? 7.523 -4.152 -8.133 1 87.69 8 PRO B CA 1
ATOM 1739 C C . PRO B 1 8 ? 7.477 -5.668 -7.953 1 87.69 8 PRO B C 1
ATOM 1741 O O . PRO B 1 8 ? 6.594 -6.328 -8.508 1 87.69 8 PRO B O 1
ATOM 1744 N N . VAL B 1 9 ? 8.414 -6.117 -7.137 1 89.94 9 VAL B N 1
ATOM 1745 C CA . VAL B 1 9 ? 8.539 -7.566 -7.047 1 89.94 9 VAL B CA 1
ATOM 1746 C C . VAL B 1 9 ? 8.547 -7.996 -5.582 1 89.94 9 VAL B C 1
ATOM 1748 O O . VAL B 1 9 ? 8.797 -7.18 -4.691 1 89.94 9 VAL B O 1
ATOM 1751 N N . THR B 1 10 ? 8.266 -9.242 -5.406 1 91.88 10 THR B N 1
ATOM 1752 C CA . THR B 1 10 ? 8.328 -9.844 -4.082 1 91.88 10 THR B CA 1
ATOM 1753 C C . THR B 1 10 ? 9.711 -10.414 -3.809 1 91.88 10 THR B C 1
ATOM 1755 O O . THR B 1 10 ? 10.273 -11.117 -4.652 1 91.88 10 THR B O 1
ATOM 1758 N N . ILE B 1 11 ? 10.203 -10.047 -2.648 1 90.94 11 ILE B N 1
ATOM 1759 C CA . ILE B 1 11 ? 11.586 -10.383 -2.318 1 90.94 11 ILE B CA 1
ATOM 1760 C C . ILE B 1 11 ? 11.633 -11.078 -0.96 1 90.94 11 ILE B C 1
ATOM 1762 O O . ILE B 1 11 ? 10.961 -10.656 -0.017 1 90.94 11 ILE B O 1
ATOM 1766 N N . LEU B 1 12 ? 12.398 -12.109 -0.847 1 90.19 12 LEU B N 1
ATOM 1767 C CA . LEU B 1 12 ? 12.742 -12.727 0.429 1 90.19 12 LEU B CA 1
ATOM 1768 C C . LEU B 1 12 ? 14.25 -12.703 0.662 1 90.19 12 LEU B C 1
ATOM 1770 O O . LEU B 1 12 ? 15.031 -12.68 -0.292 1 90.19 12 LEU B O 1
ATOM 1774 N N . SER B 1 13 ? 14.523 -12.609 1.876 1 88.62 13 SER B N 1
ATOM 1775 C CA . SER B 1 13 ? 15.938 -12.609 2.232 1 88.62 13 SER B CA 1
ATOM 1776 C C . SER B 1 13 ? 16.625 -13.891 1.764 1 88.62 13 SER B C 1
ATOM 1778 O O . SER B 1 13 ? 16.062 -14.984 1.877 1 88.62 13 SER B O 1
ATOM 1780 N N . GLU B 1 14 ? 17.797 -13.711 1.329 1 84.81 14 GLU B N 1
ATOM 1781 C CA . GLU B 1 14 ? 18.578 -14.859 0.868 1 84.81 14 GLU B CA 1
ATOM 1782 C C . GLU B 1 14 ? 18.797 -15.867 1.99 1 84.81 14 GLU B C 1
ATOM 1784 O O . GLU B 1 14 ? 19.016 -17.047 1.732 1 84.81 14 GLU B O 1
ATOM 1789 N N . ASN B 1 15 ? 18.703 -15.406 3.225 1 84.25 15 ASN B N 1
ATOM 1790 C CA . ASN B 1 15 ? 18.891 -16.281 4.375 1 84.25 15 ASN B CA 1
ATOM 1791 C C . ASN B 1 15 ? 17.797 -17.344 4.453 1 84.25 15 ASN B C 1
ATOM 1793 O O . ASN B 1 15 ? 17.953 -18.344 5.145 1 84.25 15 ASN B O 1
ATOM 1797 N N . LEU B 1 16 ? 16.734 -17.125 3.75 1 83.38 16 LEU B N 1
ATOM 1798 C CA . LEU B 1 16 ? 15.609 -18.031 3.814 1 83.38 16 LEU B CA 1
ATOM 1799 C C . LEU B 1 16 ? 15.711 -19.094 2.723 1 83.38 16 LEU B C 1
ATOM 1801 O O . LEU B 1 16 ? 14.914 -20.047 2.695 1 83.38 16 LEU B O 1
ATOM 1805 N N . ILE B 1 17 ? 16.641 -18.953 1.853 1 79.06 17 ILE B N 1
ATOM 1806 C CA . ILE B 1 17 ? 16.766 -19.875 0.731 1 79.06 17 ILE B CA 1
ATOM 1807 C C . ILE B 1 17 ? 16.859 -21.312 1.252 1 79.06 17 ILE B C 1
ATOM 1809 O O . ILE B 1 17 ? 16.25 -22.219 0.684 1 79.06 17 ILE B O 1
ATOM 1813 N N . LYS B 1 18 ? 17.562 -21.406 2.283 1 75.69 18 LYS B N 1
ATOM 1814 C CA . LYS B 1 18 ? 17.766 -22.75 2.818 1 75.69 18 LYS B CA 1
ATOM 1815 C C . LYS B 1 18 ? 16.516 -23.266 3.5 1 75.69 18 LYS B C 1
ATOM 1817 O O . LYS B 1 18 ? 16.359 -24.469 3.684 1 75.69 18 LYS B O 1
ATOM 1822 N N . LYS B 1 19 ? 15.656 -22.391 3.785 1 74.12 19 LYS B N 1
ATOM 1823 C CA . LYS B 1 19 ? 14.477 -22.766 4.555 1 74.12 19 LYS B CA 1
ATOM 1824 C C . LYS B 1 19 ? 13.273 -22.984 3.645 1 74.12 19 LYS B C 1
ATOM 1826 O O . LYS B 1 19 ? 12.219 -23.453 4.094 1 74.12 19 LYS B O 1
ATOM 1831 N N . VAL B 1 20 ? 13.43 -22.547 2.482 1 69.25 20 VAL B N 1
ATOM 1832 C CA . VAL B 1 20 ? 12.258 -22.562 1.612 1 69.25 20 VAL B CA 1
ATOM 1833 C C . VAL B 1 20 ? 12.312 -23.766 0.692 1 69.25 20 VAL B C 1
ATOM 1835 O O . VAL B 1 20 ? 13.391 -24.203 0.276 1 69.25 20 VAL B O 1
ATOM 1838 N N . ASP B 1 21 ? 11.227 -24.422 0.634 1 62.56 21 ASP B N 1
ATOM 1839 C CA . ASP B 1 21 ? 11.07 -25.516 -0.317 1 62.56 21 ASP B CA 1
ATOM 1840 C C . ASP B 1 21 ? 11.102 -25 -1.755 1 62.56 21 ASP B C 1
ATOM 1842 O O . ASP B 1 21 ? 10.164 -24.344 -2.207 1 62.56 21 ASP B O 1
ATOM 1846 N N . LEU B 1 22 ? 12.32 -24.906 -2.398 1 61.59 22 LEU B N 1
ATOM 1847 C CA . LEU B 1 22 ? 12.492 -24.391 -3.752 1 61.59 22 LEU B CA 1
ATOM 1848 C C . LEU B 1 22 ? 11.758 -25.266 -4.766 1 61.59 22 LEU B C 1
ATOM 1850 O O . LEU B 1 22 ? 11.656 -24.906 -5.941 1 61.59 22 LEU B O 1
ATOM 1854 N N . GLY B 1 23 ? 10.938 -26.031 -4.238 1 55.75 23 GLY B N 1
ATOM 1855 C CA . GLY B 1 23 ? 10.227 -26.938 -5.121 1 55.75 23 GLY B CA 1
ATOM 1856 C C . GLY B 1 23 ? 11.102 -27.516 -6.211 1 55.75 23 GLY B C 1
ATOM 1857 O O . GLY B 1 23 ? 12.328 -27.406 -6.152 1 55.75 23 GLY B O 1
ATOM 1858 N N . SER B 1 24 ? 10.555 -28.203 -7.121 1 49.44 24 SER B N 1
ATOM 1859 C CA . SER B 1 24 ? 11.25 -28.938 -8.164 1 49.44 24 SER B CA 1
ATOM 1860 C C . SER B 1 24 ? 12 -28 -9.102 1 49.44 24 SER B C 1
ATOM 1862 O O . SER B 1 24 ? 12.961 -28.406 -9.766 1 49.44 24 SER B O 1
ATOM 1864 N N . SER B 1 25 ? 11.477 -26.766 -9.148 1 53.5 25 SER B N 1
ATOM 1865 C CA . SER B 1 25 ? 12.078 -25.922 -10.172 1 53.5 25 SER B CA 1
ATOM 1866 C C . SER B 1 25 ? 13.406 -25.344 -9.703 1 53.5 25 SER B C 1
ATOM 1868 O O . SER B 1 25 ? 14.242 -24.953 -10.531 1 53.5 25 SER B O 1
ATOM 1870 N N . GLY B 1 26 ? 13.734 -25.656 -8.586 1 57.56 26 GLY B N 1
ATOM 1871 C CA . GLY B 1 26 ? 14.992 -25.188 -8.039 1 57.56 26 GLY B CA 1
ATOM 1872 C C . GLY B 1 26 ? 15.156 -23.688 -8.141 1 57.56 26 GLY B C 1
ATOM 1873 O O . GLY B 1 26 ? 14.219 -22.969 -8.508 1 57.56 26 GLY B O 1
ATOM 1874 N N . LEU B 1 27 ? 16.172 -23.078 -7.578 1 56.88 27 LEU B N 1
ATOM 1875 C CA . LEU B 1 27 ? 16.562 -21.672 -7.637 1 56.88 27 LEU B CA 1
ATOM 1876 C C . LEU B 1 27 ? 17.156 -21.328 -9 1 56.88 27 LEU B C 1
ATOM 1878 O O . LEU B 1 27 ? 18.141 -21.953 -9.43 1 56.88 27 LEU B O 1
ATOM 1882 N N . SER B 1 28 ? 16.297 -20.641 -9.844 1 62.62 28 SER B N 1
ATOM 1883 C CA . SER B 1 28 ? 16.922 -20.172 -11.07 1 62.62 28 SER B CA 1
ATOM 1884 C C . SER B 1 28 ? 17.844 -18.984 -10.797 1 62.62 28 SER B C 1
ATOM 1886 O O . SER B 1 28 ? 17.438 -18 -10.188 1 62.62 28 SER B O 1
ATOM 1888 N N . ARG B 1 29 ? 19.156 -19.281 -10.914 1 55.91 29 ARG B N 1
ATOM 1889 C CA . ARG B 1 29 ? 20.172 -18.234 -10.688 1 55.91 29 ARG B CA 1
ATOM 1890 C C . ARG B 1 29 ? 20.078 -17.141 -11.742 1 55.91 29 ARG B C 1
ATOM 1892 O O . ARG B 1 29 ? 20.016 -17.438 -12.938 1 55.91 29 ARG B O 1
ATOM 1899 N N . VAL B 1 30 ? 19.453 -16.062 -11.336 1 52.97 30 VAL B N 1
ATOM 1900 C CA . VAL B 1 30 ? 19.438 -14.922 -12.25 1 52.97 30 VAL B CA 1
ATOM 1901 C C . VAL B 1 30 ? 20.453 -13.867 -11.797 1 52.97 30 VAL B C 1
ATOM 1903 O O . VAL B 1 30 ? 20.516 -13.539 -10.609 1 52.97 30 VAL B O 1
ATOM 1906 N N . GLU B 1 31 ? 21.5 -13.758 -12.578 1 52.5 31 GLU B N 1
ATOM 1907 C CA . GLU B 1 31 ? 22.422 -12.656 -12.328 1 52.5 31 GLU B CA 1
ATOM 1908 C C . GLU B 1 31 ? 21.844 -11.328 -12.812 1 52.5 31 GLU B C 1
ATOM 1910 O O . GLU B 1 31 ? 22.125 -10.898 -13.93 1 52.5 31 GLU B O 1
ATOM 1915 N N . SER B 1 32 ? 20.703 -11.008 -12.297 1 59.59 32 SER B N 1
ATOM 1916 C CA . SER B 1 32 ? 20.141 -9.711 -12.664 1 59.59 32 SER B CA 1
ATOM 1917 C C . SER B 1 32 ? 20.109 -8.766 -11.477 1 59.59 32 SER B C 1
ATOM 1919 O O . SER B 1 32 ? 20.375 -9.172 -10.344 1 59.59 32 SER B O 1
ATOM 1921 N N . THR B 1 33 ? 20.188 -7.488 -11.891 1 55.41 33 THR B N 1
ATOM 1922 C CA . THR B 1 33 ? 20.156 -6.441 -10.875 1 55.41 33 THR B CA 1
ATOM 1923 C C . THR B 1 33 ? 18.766 -5.812 -10.797 1 55.41 33 THR B C 1
ATOM 1925 O O . THR B 1 33 ? 18.062 -5.715 -11.805 1 55.41 33 THR B O 1
ATOM 1928 N N . LEU B 1 34 ? 18.328 -5.723 -9.562 1 64.56 34 LEU B N 1
ATOM 1929 C CA . LEU B 1 34 ? 17.125 -4.934 -9.297 1 64.56 34 LEU B CA 1
ATOM 1930 C C . LEU B 1 34 ? 17.484 -3.521 -8.859 1 64.56 34 LEU B C 1
ATOM 1932 O O . LEU B 1 34 ? 18.438 -3.328 -8.094 1 64.56 34 LEU B O 1
ATOM 1936 N N . SER B 1 35 ? 16.844 -2.488 -9.508 1 62.38 35 SER B N 1
ATOM 1937 C CA . SER B 1 35 ? 17.062 -1.115 -9.062 1 62.38 35 SER B CA 1
ATOM 1938 C C . SER B 1 35 ? 16.078 -0.729 -7.957 1 62.38 35 SER B C 1
ATOM 1940 O O . SER B 1 35 ? 14.867 -0.905 -8.109 1 62.38 35 SER B O 1
ATOM 1942 N N . ALA B 1 36 ? 16.641 -0.332 -6.848 1 58.78 36 ALA B N 1
ATOM 1943 C CA . ALA B 1 36 ? 15.805 0.157 -5.75 1 58.78 36 ALA B CA 1
ATOM 1944 C C . ALA B 1 36 ? 15.258 1.548 -6.051 1 58.78 36 ALA B C 1
ATOM 1946 O O . ALA B 1 36 ? 15.695 2.201 -7.004 1 58.78 36 ALA B O 1
ATOM 1947 N N . ALA B 1 37 ? 14.227 1.922 -5.312 1 58 37 ALA B N 1
ATOM 1948 C CA . ALA B 1 37 ? 13.594 3.229 -5.488 1 58 37 ALA B CA 1
ATOM 1949 C C . ALA B 1 37 ? 14.641 4.344 -5.492 1 58 37 ALA B C 1
ATOM 1951 O O . ALA B 1 37 ? 14.492 5.34 -6.203 1 58 37 ALA B O 1
ATOM 1952 N N . ASP B 1 38 ? 15.703 4.074 -4.762 1 56.38 38 ASP B N 1
ATOM 1953 C CA . ASP B 1 38 ? 16.734 5.098 -4.633 1 56.38 38 ASP B CA 1
ATOM 1954 C C . ASP B 1 38 ? 17.766 4.992 -5.762 1 56.38 38 ASP B C 1
ATOM 1956 O O . ASP B 1 38 ? 18.688 5.793 -5.84 1 56.38 38 ASP B O 1
ATOM 1960 N N . GLY B 1 39 ? 17.547 4.039 -6.633 1 60.22 39 GLY B N 1
ATOM 1961 C CA . GLY B 1 39 ? 18.422 3.9 -7.781 1 60.22 39 GLY B CA 1
ATOM 1962 C C . GLY B 1 39 ? 19.531 2.891 -7.559 1 60.22 39 GLY B C 1
ATOM 1963 O O . GLY B 1 39 ? 20.234 2.516 -8.5 1 60.22 39 GLY B O 1
ATOM 1964 N N . ASN B 1 40 ? 19.625 2.439 -6.352 1 62.81 40 ASN B N 1
ATOM 1965 C CA . ASN B 1 40 ? 20.672 1.471 -6.066 1 62.81 40 ASN B CA 1
ATOM 1966 C C . ASN B 1 40 ? 20.344 0.095 -6.637 1 62.81 40 ASN B C 1
ATOM 1968 O O . ASN B 1 40 ? 19.172 -0.263 -6.758 1 62.81 40 ASN B O 1
ATOM 1972 N N . LYS B 1 41 ? 21.469 -0.508 -7.027 1 67.19 41 LYS B N 1
ATOM 1973 C CA . LYS B 1 41 ? 21.297 -1.83 -7.621 1 67.19 41 LYS B CA 1
ATOM 1974 C C . LYS B 1 41 ? 21.5 -2.93 -6.582 1 67.19 41 LYS B C 1
ATOM 1976 O O . LYS B 1 41 ? 22.375 -2.828 -5.719 1 67.19 41 LYS B O 1
ATOM 1981 N N . MET B 1 42 ? 20.609 -3.811 -6.582 1 70.62 42 MET B N 1
ATOM 1982 C CA . MET B 1 42 ? 20.703 -4.977 -5.707 1 70.62 42 MET B CA 1
ATOM 1983 C C . MET B 1 42 ? 21.062 -6.227 -6.504 1 70.62 42 MET B C 1
ATOM 1985 O O . MET B 1 42 ? 20.516 -6.453 -7.59 1 70.62 42 MET B O 1
ATOM 1989 N N . LYS B 1 43 ? 22 -6.98 -5.996 1 75.06 43 LYS B N 1
ATOM 1990 C CA . LYS B 1 43 ? 22.375 -8.234 -6.641 1 75.06 43 LYS B CA 1
ATOM 1991 C C . LYS B 1 43 ? 21.391 -9.344 -6.312 1 75.06 43 LYS B C 1
ATOM 1993 O O . LYS B 1 43 ? 21.125 -9.617 -5.141 1 75.06 43 LYS B O 1
ATOM 1998 N N . ILE B 1 44 ? 20.875 -9.93 -7.32 1 78.19 44 ILE B N 1
ATOM 1999 C CA . ILE B 1 44 ? 19.906 -11.016 -7.18 1 78.19 44 ILE B CA 1
ATOM 2000 C C . ILE B 1 44 ? 20.641 -12.344 -7.012 1 78.19 44 ILE B C 1
ATOM 2002 O O . ILE B 1 44 ? 21.547 -12.664 -7.793 1 78.19 44 ILE B O 1
ATOM 2006 N N . LYS B 1 45 ? 20.375 -13.031 -5.996 1 78 45 LYS B N 1
ATOM 2007 C CA . LYS B 1 45 ? 20.969 -14.344 -5.77 1 78 45 LYS B CA 1
ATOM 2008 C C . LYS B 1 45 ? 20.266 -15.414 -6.602 1 78 45 LYS B C 1
ATOM 2010 O O . LYS B 1 45 ? 20.891 -16.375 -7.059 1 78 45 LYS B O 1
ATOM 2015 N N . GLY B 1 46 ? 18.969 -15.188 -6.719 1 81.38 46 GLY B N 1
ATOM 2016 C CA . GLY B 1 46 ? 18.156 -16.125 -7.484 1 81.38 46 GLY B CA 1
ATOM 2017 C C . GLY B 1 46 ? 16.672 -15.883 -7.352 1 81.38 46 GLY B C 1
ATOM 2018 O O . GLY B 1 46 ? 16.25 -14.93 -6.695 1 81.38 46 GLY B O 1
ATOM 2019 N N . GLN B 1 47 ? 16 -16.719 -8.133 1 84.62 47 GLN B N 1
ATOM 2020 C CA . GLN B 1 47 ? 14.547 -16.641 -8.094 1 84.62 47 GLN B CA 1
ATOM 2021 C C . GLN B 1 47 ? 13.922 -18.031 -8.102 1 84.62 47 GLN B C 1
ATOM 2023 O O . GLN B 1 47 ? 14.5 -18.969 -8.625 1 84.62 47 GLN B O 1
ATOM 2028 N N . ALA B 1 48 ? 12.797 -18.172 -7.457 1 83.25 48 ALA B N 1
ATOM 2029 C CA . ALA B 1 48 ? 12.055 -19.422 -7.43 1 83.25 48 ALA B CA 1
ATOM 2030 C C . ALA B 1 48 ? 10.586 -19.188 -7.105 1 83.25 48 ALA B C 1
ATOM 2032 O O . ALA B 1 48 ? 10.227 -18.188 -6.484 1 83.25 48 ALA B O 1
ATOM 2033 N N . VAL B 1 49 ? 9.82 -20.094 -7.645 1 84 49 VAL B N 1
ATOM 2034 C CA . VAL B 1 49 ? 8.422 -20.094 -7.215 1 84 49 VAL B CA 1
ATOM 2035 C C . VAL B 1 49 ? 8.297 -20.828 -5.875 1 84 49 VAL B C 1
ATOM 2037 O O . VAL B 1 49 ? 8.703 -21.984 -5.75 1 84 49 VAL B O 1
ATOM 2040 N N . CYS B 1 50 ? 7.828 -20.109 -4.91 1 84.5 50 CYS B N 1
ATOM 2041 C CA . CYS B 1 50 ? 7.688 -20.656 -3.57 1 84.5 50 CYS B CA 1
ATOM 2042 C C . CYS B 1 50 ? 6.266 -20.484 -3.051 1 84.5 50 CYS B C 1
ATOM 2044 O O . CYS B 1 50 ? 5.477 -19.734 -3.639 1 84.5 50 CYS B O 1
ATOM 2046 N N . GLU B 1 51 ? 6.074 -21.266 -2.031 1 86.62 51 GLU B N 1
ATOM 2047 C CA . GLU B 1 51 ? 4.797 -21.125 -1.339 1 86.62 51 GLU B CA 1
ATOM 2048 C C . GLU B 1 51 ? 4.891 -20.094 -0.217 1 86.62 51 GLU B C 1
ATOM 2050 O O . GLU B 1 51 ? 5.797 -20.156 0.614 1 86.62 51 GLU B O 1
ATOM 2055 N N . ILE B 1 52 ? 3.992 -19.172 -0.237 1 87.44 52 ILE B N 1
ATOM 2056 C CA . ILE B 1 52 ? 3.881 -18.172 0.816 1 87.44 52 ILE B CA 1
ATOM 2057 C C . ILE B 1 52 ? 2.592 -18.391 1.604 1 87.44 52 ILE B C 1
ATOM 2059 O O . ILE B 1 52 ? 1.508 -18.469 1.021 1 87.44 52 ILE B O 1
ATOM 2063 N N . LYS B 1 53 ? 2.793 -18.469 2.879 1 88.44 53 LYS B N 1
ATOM 2064 C CA . LYS B 1 53 ? 1.617 -18.641 3.727 1 88.44 53 LYS B CA 1
ATOM 2065 C C . LYS B 1 53 ? 1.222 -17.328 4.387 1 88.44 53 LYS B C 1
ATOM 2067 O O . LYS B 1 53 ? 2.037 -16.703 5.066 1 88.44 53 LYS B O 1
ATOM 2072 N N . ILE B 1 54 ? 0.047 -16.953 4.188 1 88.44 54 ILE B N 1
ATOM 2073 C CA . ILE B 1 54 ? -0.524 -15.758 4.812 1 88.44 54 ILE B CA 1
ATOM 2074 C C . ILE B 1 54 ? -1.865 -16.109 5.453 1 88.44 54 ILE B C 1
ATOM 2076 O O . ILE B 1 54 ? -2.826 -16.438 4.754 1 88.44 54 ILE B O 1
ATOM 2080 N N . GLY B 1 55 ? -1.928 -15.891 6.746 1 85.5 55 GLY B N 1
ATOM 2081 C CA . GLY B 1 55 ? -3.121 -16.391 7.418 1 85.5 55 GLY B CA 1
ATOM 2082 C C . GLY B 1 55 ? -3.373 -17.859 7.18 1 85.5 55 GLY B C 1
ATOM 2083 O O . GLY B 1 55 ? -2.492 -18.688 7.406 1 85.5 55 GLY B O 1
ATOM 2084 N N . ASN B 1 56 ? -4.539 -18.141 6.621 1 85.06 56 ASN B N 1
ATOM 2085 C CA . ASN B 1 56 ? -4.926 -19.531 6.395 1 85.06 56 ASN B CA 1
ATOM 2086 C C . ASN B 1 56 ? -4.789 -19.906 4.926 1 85.06 56 ASN B C 1
ATOM 2088 O O . ASN B 1 56 ? -5.191 -21 4.527 1 85.06 56 ASN B O 1
ATOM 2092 N N . ASN B 1 57 ? -4.16 -19.031 4.234 1 85.69 57 ASN B N 1
ATOM 2093 C CA . ASN B 1 57 ? -4.039 -19.297 2.805 1 85.69 57 ASN B CA 1
ATOM 2094 C C . ASN B 1 57 ? -2.584 -19.469 2.389 1 85.69 57 ASN B C 1
ATOM 2096 O O . ASN B 1 57 ? -1.682 -18.906 3.006 1 85.69 57 ASN B O 1
ATOM 2100 N N . GLU B 1 58 ? -2.43 -20.297 1.362 1 87.12 58 GLU B N 1
ATOM 2101 C CA . GLU B 1 58 ? -1.12 -20.516 0.755 1 87.12 58 GLU B CA 1
ATOM 2102 C C . GLU B 1 58 ? -1.11 -20.078 -0.706 1 87.12 58 GLU B C 1
ATOM 2104 O O . GLU B 1 58 ? -2.047 -20.359 -1.453 1 87.12 58 GLU B O 1
ATOM 2109 N N . PHE B 1 59 ? -0.04 -19.375 -1.002 1 88.19 59 PHE B N 1
ATOM 2110 C CA . PHE B 1 59 ? 0.059 -18.812 -2.344 1 88.19 59 PHE B CA 1
ATOM 2111 C C . PHE B 1 59 ? 1.371 -19.219 -3.006 1 88.19 59 PHE B C 1
ATOM 2113 O O . PHE B 1 59 ? 2.434 -19.141 -2.385 1 88.19 59 PHE B O 1
ATOM 2120 N N . GLN B 1 60 ? 1.271 -19.672 -4.23 1 86 60 GLN B N 1
ATOM 2121 C CA . GLN B 1 60 ? 2.479 -19.875 -5.023 1 86 60 GLN B CA 1
ATOM 2122 C C . GLN B 1 60 ? 2.869 -18.594 -5.77 1 86 60 GLN B C 1
ATOM 2124 O O . GLN B 1 60 ? 2.045 -18 -6.465 1 86 60 GLN B O 1
ATOM 2129 N N . HIS B 1 61 ? 4.094 -18.266 -5.602 1 90 61 HIS B N 1
ATOM 2130 C CA . HIS B 1 61 ? 4.523 -17.016 -6.234 1 90 61 HIS B CA 1
ATOM 2131 C C . HIS B 1 61 ? 6.023 -17.016 -6.496 1 90 61 HIS B C 1
ATOM 2133 O O . HIS B 1 61 ? 6.793 -17.609 -5.73 1 90 61 HIS B O 1
ATOM 2139 N N . LYS B 1 62 ? 6.363 -16.375 -7.539 1 87.56 62 LYS B N 1
ATOM 2140 C CA . LYS B 1 62 ? 7.777 -16.219 -7.859 1 87.56 62 LYS B CA 1
ATOM 2141 C C . LYS B 1 62 ? 8.445 -15.211 -6.922 1 87.56 62 LYS B C 1
ATOM 2143 O O . LYS B 1 6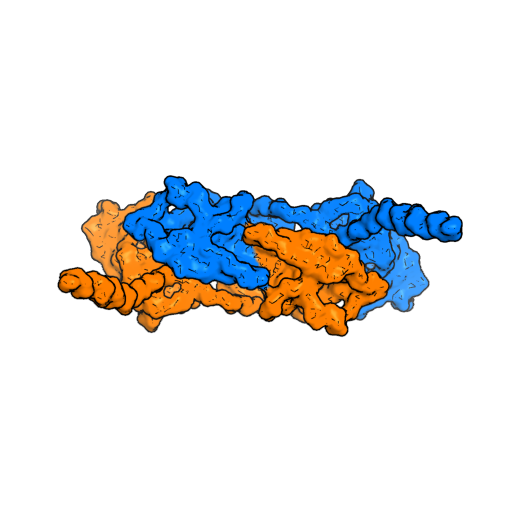2 ? 7.977 -14.086 -6.77 1 87.56 62 LYS B O 1
ATOM 2148 N N . ILE B 1 63 ? 9.523 -15.633 -6.414 1 89.69 63 ILE B N 1
ATOM 2149 C CA . ILE B 1 63 ? 10.219 -14.828 -5.418 1 89.69 63 ILE B CA 1
ATOM 2150 C C . ILE B 1 63 ? 11.656 -14.594 -5.855 1 89.69 63 ILE B C 1
ATOM 2152 O O . ILE B 1 63 ? 12.305 -15.492 -6.395 1 89.69 63 ILE B O 1
ATOM 2156 N N . ILE B 1 64 ? 12.078 -13.367 -5.609 1 88 64 ILE B N 1
ATOM 2157 C CA . ILE B 1 64 ? 13.492 -13.039 -5.785 1 88 64 ILE B CA 1
ATOM 2158 C C . ILE B 1 64 ? 14.203 -13.078 -4.434 1 88 64 ILE B C 1
ATOM 2160 O O . ILE B 1 64 ? 13.68 -12.578 -3.434 1 88 64 ILE B O 1
ATOM 2164 N N . PHE B 1 65 ? 15.367 -13.695 -4.453 1 87.75 65 PHE B N 1
ATOM 2165 C CA . PHE B 1 65 ? 16.141 -13.789 -3.225 1 87.75 65 PHE B CA 1
ATOM 2166 C C . PHE B 1 65 ? 17.359 -12.859 -3.277 1 87.75 65 PHE B C 1
ATOM 2168 O O . PHE B 1 65 ? 18.141 -12.898 -4.23 1 87.75 65 PHE B O 1
ATOM 2175 N N . THR B 1 66 ? 17.422 -11.969 -2.354 1 86.56 66 THR B N 1
ATOM 2176 C CA . THR B 1 66 ? 18.547 -11.039 -2.244 1 86.56 66 THR B CA 1
ATOM 2177 C C . THR B 1 66 ? 18.828 -10.703 -0.783 1 86.56 66 THR B C 1
ATOM 2179 O O . THR B 1 66 ? 18.125 -11.164 0.115 1 86.56 66 THR B O 1
ATOM 2182 N N . LYS B 1 67 ? 19.844 -9.961 -0.569 1 83.12 67 LYS B N 1
ATOM 2183 C CA . LYS B 1 67 ? 20.109 -9.461 0.775 1 83.12 67 LYS B CA 1
ATOM 2184 C C . LYS B 1 67 ? 19.125 -8.359 1.162 1 83.12 67 LYS B C 1
ATOM 2186 O O . LYS B 1 67 ? 18.938 -7.395 0.413 1 83.12 67 LYS B O 1
ATOM 2191 N N . LEU B 1 68 ? 18.406 -8.539 2.219 1 79.81 68 LEU B N 1
ATOM 2192 C CA . LEU B 1 68 ? 17.406 -7.562 2.643 1 79.81 68 LEU B CA 1
ATOM 2193 C C . LEU B 1 68 ? 17.75 -6.977 4.008 1 79.81 68 LEU B C 1
ATOM 2195 O O . LEU B 1 68 ? 16.906 -6.395 4.676 1 79.81 68 LEU B O 1
ATOM 2199 N N . GLY B 1 69 ? 18.875 -7.027 4.383 1 75.75 69 GLY B N 1
ATOM 2200 C CA . GLY B 1 69 ? 19.25 -6.508 5.688 1 75.75 69 GLY B CA 1
ATOM 2201 C C . GLY B 1 69 ? 18.5 -7.164 6.832 1 75.75 69 GLY B C 1
ATOM 2202 O O . GLY B 1 69 ? 18.594 -8.375 7.031 1 75.75 69 GLY B O 1
ATOM 2203 N N . LYS B 1 70 ? 17.562 -6.289 7.551 1 76.31 70 LYS B N 1
ATOM 2204 C CA . LYS B 1 70 ? 16.875 -6.773 8.742 1 76.31 70 LYS B CA 1
ATOM 2205 C C . LYS B 1 70 ? 15.5 -7.344 8.375 1 76.31 70 LYS B C 1
ATOM 2207 O O . LYS B 1 70 ? 14.88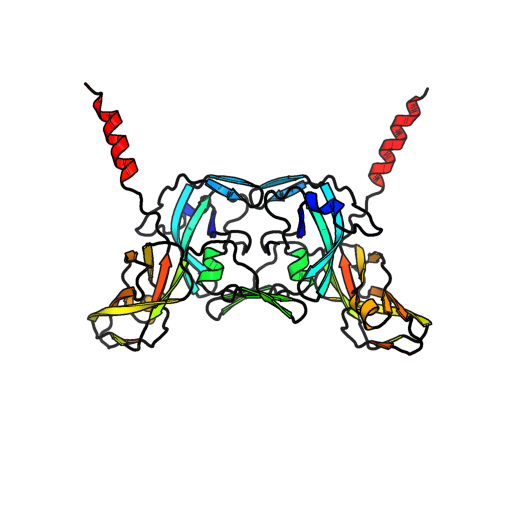3 -8.047 9.18 1 76.31 70 LYS B O 1
ATOM 2212 N N . LEU B 1 71 ? 15.18 -7.148 7.191 1 81.62 71 LEU B N 1
ATOM 2213 C CA . LEU B 1 71 ? 13.859 -7.609 6.785 1 81.62 71 LEU B CA 1
ATOM 2214 C C . LEU B 1 71 ? 13.914 -9.055 6.305 1 81.62 71 LEU B C 1
ATOM 2216 O O . LEU B 1 71 ? 14.906 -9.477 5.707 1 81.62 71 LEU B O 1
ATOM 2220 N N . GLU B 1 72 ? 12.844 -9.766 6.547 1 85.38 72 GLU B N 1
ATOM 2221 C CA . GLU B 1 72 ? 12.734 -11.148 6.07 1 85.38 72 GLU B CA 1
ATOM 2222 C C . GLU B 1 72 ? 12.094 -11.203 4.688 1 85.38 72 GLU B C 1
ATOM 2224 O O . GLU B 1 72 ? 12.375 -12.109 3.904 1 85.38 72 GLU B O 1
ATOM 2229 N N . GLY B 1 73 ? 11.289 -10.281 4.441 1 90.38 73 GLY B N 1
ATOM 2230 C CA . GLY B 1 73 ? 10.641 -10.328 3.141 1 90.38 73 GLY B CA 1
ATOM 2231 C C . GLY B 1 73 ? 9.836 -9.086 2.828 1 90.38 73 GLY B C 1
ATOM 2232 O O . GLY B 1 73 ? 9.461 -8.336 3.734 1 90.38 73 GLY B O 1
ATOM 2233 N N . ILE B 1 74 ? 9.664 -8.883 1.595 1 90.69 74 ILE B N 1
ATOM 2234 C CA . ILE B 1 74 ? 8.867 -7.789 1.044 1 90.69 74 ILE B CA 1
ATOM 2235 C C . ILE B 1 74 ? 7.828 -8.352 0.074 1 90.69 74 ILE B C 1
ATOM 2237 O O . ILE B 1 74 ? 8.172 -9.078 -0.858 1 90.69 74 ILE B O 1
ATOM 2241 N N . LEU B 1 75 ? 6.645 -8.094 0.406 1 92.81 75 LEU B N 1
ATOM 2242 C CA . LEU B 1 75 ? 5.582 -8.406 -0.543 1 92.81 75 LEU B CA 1
ATOM 2243 C C . LEU B 1 75 ? 5.379 -7.258 -1.527 1 92.81 75 LEU B C 1
ATOM 2245 O O . LEU B 1 75 ? 4.887 -6.191 -1.152 1 92.81 75 LEU B O 1
ATOM 2249 N N . GLY B 1 76 ? 5.695 -7.516 -2.723 1 92.19 76 GLY B N 1
ATOM 2250 C CA . GLY B 1 76 ? 5.66 -6.453 -3.715 1 92.19 76 GLY B CA 1
ATOM 2251 C C . GLY B 1 76 ? 4.367 -6.422 -4.512 1 92.19 76 GLY B C 1
ATOM 2252 O O . GLY B 1 76 ? 3.467 -7.227 -4.27 1 92.19 76 GLY B O 1
ATOM 2253 N N . MET B 1 77 ? 4.332 -5.559 -5.492 1 92 77 MET B N 1
ATOM 2254 C CA . MET B 1 77 ? 3.143 -5.297 -6.297 1 92 77 MET B CA 1
ATOM 2255 C C . MET B 1 77 ? 2.781 -6.508 -7.148 1 92 77 MET B C 1
ATOM 2257 O O . MET B 1 77 ? 1.604 -6.754 -7.422 1 92 77 MET B O 1
ATOM 2261 N N . ASP B 1 78 ? 3.73 -7.289 -7.57 1 90.25 78 ASP B N 1
ATOM 2262 C CA . ASP B 1 78 ? 3.455 -8.492 -8.359 1 90.25 78 ASP B CA 1
ATOM 2263 C C . ASP B 1 78 ? 2.51 -9.43 -7.613 1 90.25 78 ASP B C 1
ATOM 2265 O O . ASP B 1 78 ? 1.544 -9.93 -8.188 1 90.25 78 ASP B O 1
ATOM 2269 N N . PHE B 1 79 ? 2.76 -9.539 -6.391 1 93.06 79 PHE B N 1
ATOM 2270 C CA . PHE B 1 79 ? 1.913 -10.383 -5.551 1 93.06 79 PHE B CA 1
ATOM 2271 C C . PHE B 1 79 ? 0.617 -9.656 -5.195 1 93.06 79 PHE B C 1
ATOM 2273 O O . PHE B 1 79 ? -0.471 -10.219 -5.348 1 93.06 79 PHE B O 1
ATOM 2280 N N . LEU B 1 80 ? 0.725 -8.453 -4.727 1 93.56 80 LEU B N 1
ATOM 2281 C CA . LEU B 1 80 ? -0.401 -7.695 -4.191 1 93.56 80 LEU B CA 1
ATOM 2282 C C . LEU B 1 80 ? -1.489 -7.52 -5.246 1 93.56 80 LEU B C 1
ATOM 2284 O O . LEU B 1 80 ? -2.68 -7.613 -4.938 1 93.56 80 LEU B O 1
ATOM 2288 N N . LYS B 1 81 ? -1.082 -7.324 -6.418 1 91.31 81 LYS B N 1
ATOM 2289 C CA . LYS B 1 81 ? -2.045 -7.172 -7.508 1 91.31 81 LYS B CA 1
ATOM 2290 C C . LYS B 1 81 ? -2.615 -8.523 -7.926 1 91.31 81 LYS B C 1
ATOM 2292 O O . LYS B 1 81 ? -3.826 -8.664 -8.109 1 91.31 81 LYS B O 1
ATOM 2297 N N . CYS B 1 82 ? -1.776 -9.422 -8.055 1 91.56 82 CYS B N 1
ATOM 2298 C CA . CYS B 1 82 ? -2.16 -10.742 -8.539 1 91.56 82 CYS B CA 1
ATOM 2299 C C . CYS B 1 82 ? -3.252 -11.344 -7.664 1 91.56 82 CYS B C 1
ATOM 2301 O O . CYS B 1 82 ? -4.203 -11.938 -8.172 1 91.56 82 CYS B O 1
ATOM 2303 N N . TYR B 1 83 ? -3.182 -11.164 -6.473 1 91.75 83 TYR B N 1
ATOM 2304 C CA . TYR B 1 83 ? -4.125 -11.797 -5.562 1 91.75 83 TYR B CA 1
ATOM 2305 C C . TYR B 1 83 ? -5.156 -10.797 -5.055 1 91.75 83 TYR B C 1
ATOM 2307 O O . TYR B 1 83 ? -5.797 -11.023 -4.027 1 91.75 83 TYR B O 1
ATOM 2315 N N . GLU B 1 84 ? -5.195 -9.695 -5.699 1 91.25 84 GLU B N 1
ATOM 2316 C CA . GLU B 1 84 ? -6.238 -8.688 -5.516 1 91.25 84 GLU B CA 1
ATOM 2317 C C . GLU B 1 84 ? -6.328 -8.242 -4.059 1 91.25 84 GLU B C 1
ATOM 2319 O O . GLU B 1 84 ? -7.414 -8.203 -3.479 1 91.25 84 GLU B O 1
ATOM 2324 N N . CYS B 1 85 ? -5.234 -7.855 -3.545 1 93.5 85 CYS B N 1
ATOM 2325 C CA . CYS B 1 85 ? -5.172 -7.465 -2.143 1 93.5 85 CYS B CA 1
ATOM 2326 C C . CYS B 1 85 ? -5.688 -6.043 -1.947 1 93.5 85 CYS B C 1
ATOM 2328 O O . CYS B 1 85 ? -5.6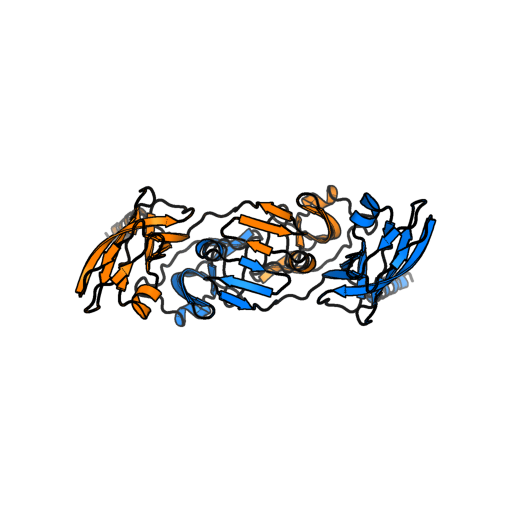52 -5.234 -2.875 1 93.5 85 CYS B O 1
ATOM 2330 N N . GLU B 1 86 ? -6.227 -5.836 -0.753 1 95.38 86 GLU B N 1
ATOM 2331 C CA . GLU B 1 86 ? -6.617 -4.504 -0.304 1 95.38 86 GLU B CA 1
ATOM 2332 C C . GLU B 1 86 ? -5.953 -4.152 1.025 1 95.38 86 GLU B C 1
ATOM 2334 O O . GLU B 1 86 ? -5.855 -5 1.917 1 95.38 86 GLU B O 1
ATOM 2339 N N . ILE B 1 87 ? -5.539 -2.914 1.108 1 95.19 87 ILE B N 1
ATOM 2340 C CA . ILE B 1 87 ? -4.883 -2.473 2.334 1 95.19 87 ILE B CA 1
ATOM 2341 C C . ILE B 1 87 ? -5.672 -1.322 2.955 1 95.19 87 ILE B C 1
ATOM 2343 O O . ILE B 1 87 ? -5.879 -0.288 2.318 1 95.19 87 ILE B O 1
ATOM 2347 N N . LYS B 1 88 ? -6.082 -1.533 4.152 1 93.44 88 LYS B N 1
ATOM 2348 C CA . LYS B 1 88 ? -6.703 -0.48 4.953 1 93.44 88 LYS B CA 1
ATOM 2349 C C . LYS B 1 88 ? -5.73 0.061 5.996 1 93.44 88 LYS B C 1
ATOM 2351 O O . LYS B 1 88 ? -5.566 -0.53 7.062 1 93.44 88 LYS B O 1
ATOM 2356 N N . LEU B 1 89 ? -5.176 1.159 5.762 1 89.19 89 LEU B N 1
ATOM 2357 C CA . LEU B 1 89 ? -4.031 1.646 6.523 1 89.19 89 LEU B CA 1
ATOM 2358 C C . LEU B 1 89 ? -4.473 2.191 7.879 1 89.19 89 LEU B C 1
ATOM 2360 O O . LEU B 1 89 ? -3.764 2.033 8.875 1 89.19 89 LEU B O 1
ATOM 2364 N N . ALA B 1 90 ? -5.609 2.838 7.93 1 83 90 ALA B N 1
ATOM 2365 C CA . ALA B 1 90 ? -6.09 3.385 9.195 1 83 90 ALA B CA 1
ATOM 2366 C C . ALA B 1 90 ? -6.348 2.273 10.211 1 83 90 ALA B C 1
ATOM 2368 O O . ALA B 1 90 ? -6.082 2.443 11.406 1 83 90 ALA B O 1
ATOM 2369 N N . GLU B 1 91 ? -6.805 1.139 9.688 1 87.94 91 GLU B N 1
ATOM 2370 C CA . GLU B 1 91 ? -7.188 0.032 10.555 1 87.94 91 GLU B CA 1
ATOM 2371 C C . GLU B 1 91 ? -6.066 -0.999 10.664 1 87.94 91 GLU B C 1
ATOM 2373 O O . GLU B 1 91 ? -6.176 -1.965 11.422 1 87.94 91 GLU B O 1
ATOM 2378 N N . ALA B 1 92 ? -5.051 -0.818 9.906 1 89.12 92 ALA B N 1
ATOM 2379 C CA . ALA B 1 92 ? -3.955 -1.779 9.828 1 89.12 92 ALA B CA 1
ATOM 2380 C C . ALA B 1 92 ? -4.461 -3.16 9.422 1 89.12 92 ALA B C 1
ATOM 2382 O O . ALA B 1 92 ? -4.148 -4.16 10.078 1 89.12 92 ALA B O 1
ATOM 2383 N N . LYS B 1 93 ? -5.27 -3.129 8.445 1 93.81 93 LYS B N 1
ATOM 2384 C CA . LYS B 1 93 ? -5.84 -4.383 7.957 1 93.81 93 LYS B CA 1
ATOM 2385 C C . LYS B 1 93 ? -5.426 -4.648 6.512 1 93.81 93 LYS B C 1
ATOM 2387 O O . LYS B 1 93 ? -5.34 -3.723 5.703 1 93.81 93 LYS B O 1
ATOM 2392 N N . PHE B 1 94 ? -5.191 -5.879 6.305 1 92.94 94 PHE B N 1
ATOM 2393 C CA . PHE B 1 94 ? -4.805 -6.43 5.008 1 92.94 94 PHE B CA 1
ATOM 2394 C C . PHE B 1 94 ? -5.805 -7.484 4.551 1 92.94 94 PHE B C 1
ATOM 2396 O O . PHE B 1 94 ? -6.02 -8.484 5.238 1 92.94 94 PHE B O 1
ATOM 2403 N N . LEU B 1 95 ? -6.504 -7.164 3.467 1 94.94 95 LEU B N 1
ATOM 2404 C CA . LEU B 1 95 ? -7.496 -8.094 2.941 1 94.94 95 LEU B CA 1
ATOM 2405 C C . LEU B 1 95 ? -6.918 -8.914 1.791 1 94.94 95 LEU B C 1
ATOM 2407 O O . LEU B 1 95 ? -6.398 -8.352 0.823 1 94.94 95 LEU B O 1
ATOM 2411 N N . ILE B 1 96 ? -6.992 -10.234 1.914 1 92.38 96 ILE B N 1
ATOM 2412 C CA . ILE B 1 96 ? -6.496 -11.141 0.889 1 92.38 96 ILE B CA 1
ATOM 2413 C C . ILE B 1 96 ? -7.328 -12.422 0.885 1 92.38 96 ILE B C 1
ATOM 2415 O O . ILE B 1 96 ? -7.609 -12.992 1.943 1 92.38 96 ILE B O 1
ATOM 2419 N N . ALA B 1 97 ? -7.746 -12.859 -0.289 1 88.06 97 ALA B N 1
ATOM 2420 C CA . ALA B 1 97 ? -8.484 -14.109 -0.443 1 88.06 97 ALA B CA 1
ATOM 2421 C C . ALA B 1 97 ? -9.633 -14.195 0.558 1 88.06 97 ALA B C 1
ATOM 2423 O O . ALA B 1 97 ? -9.781 -15.203 1.253 1 88.06 97 ALA B O 1
ATOM 2424 N N . LYS B 1 98 ? -10.336 -13.109 0.744 1 85.12 98 LYS B N 1
ATOM 2425 C CA . LYS B 1 98 ? -11.547 -13.016 1.559 1 85.12 98 LYS B CA 1
ATOM 2426 C C . LYS B 1 98 ? -11.211 -13.102 3.045 1 85.12 98 LYS B C 1
ATOM 2428 O O . LYS B 1 98 ? -12.078 -13.414 3.863 1 85.12 98 LYS B O 1
ATOM 2433 N N . GLN B 1 99 ? -10.023 -12.953 3.34 1 91.62 99 GLN B N 1
ATOM 2434 C CA . GLN B 1 99 ? -9.602 -12.906 4.738 1 91.62 99 GLN B CA 1
ATOM 2435 C C . GLN B 1 99 ? -9.078 -11.523 5.105 1 91.62 99 GLN B C 1
ATOM 2437 O O . GLN B 1 99 ? -8.516 -10.82 4.262 1 91.62 99 GLN B O 1
ATOM 2442 N N . VAL B 1 100 ? -9.273 -11.234 6.34 1 93.38 100 VAL B N 1
ATOM 2443 C CA . VAL B 1 100 ? -8.734 -10 6.891 1 93.38 100 VAL B CA 1
ATOM 2444 C C . VAL B 1 100 ? -7.598 -10.312 7.855 1 93.38 100 VAL B C 1
ATOM 2446 O O . VAL B 1 100 ? -7.777 -11.07 8.812 1 93.38 100 VAL B O 1
ATOM 2449 N N . ILE B 1 101 ? -6.48 -9.781 7.512 1 92.69 101 ILE B N 1
ATOM 2450 C CA . ILE B 1 101 ? -5.309 -10.008 8.352 1 92.69 101 ILE B CA 1
ATOM 2451 C C . ILE B 1 101 ? -4.836 -8.688 8.945 1 92.69 101 ILE B C 1
ATOM 2453 O O . ILE B 1 101 ? -4.734 -7.68 8.242 1 92.69 101 ILE B O 1
ATOM 2457 N N . ASN B 1 102 ? -4.508 -8.703 10.18 1 91 102 ASN B N 1
ATOM 2458 C CA . ASN B 1 102 ? -3.91 -7.527 10.812 1 91 102 ASN B CA 1
ATOM 2459 C C . ASN B 1 102 ? -2.404 -7.469 10.57 1 91 102 ASN B C 1
ATOM 2461 O O . ASN B 1 102 ? -1.724 -8.492 10.625 1 91 102 ASN B O 1
ATOM 2465 N N . PHE B 1 103 ? -1.951 -6.297 10.203 1 85.94 103 PHE B N 1
ATOM 2466 C CA . PHE B 1 103 ? -0.505 -6.164 10.07 1 85.94 103 PHE B CA 1
ATOM 2467 C C . PHE B 1 103 ? 0.034 -5.129 11.047 1 85.94 103 PHE B C 1
ATOM 2469 O O . PHE B 1 103 ? -0.709 -4.262 11.516 1 85.94 103 PHE B O 1
ATOM 2476 N N . LYS B 1 104 ? 1.256 -5.398 11.367 1 79.88 104 LYS B N 1
ATOM 2477 C CA . LYS B 1 104 ? 1.898 -4.48 12.297 1 79.88 104 LYS B CA 1
ATOM 2478 C C . LYS B 1 104 ? 2.504 -3.285 11.562 1 79.88 104 LYS B C 1
ATOM 2480 O O . LYS B 1 104 ? 3.102 -3.443 10.5 1 79.88 104 LYS B O 1
ATOM 2485 N N . GLN B 1 105 ? 2.248 -2.236 12.172 1 72.62 105 GLN B N 1
ATOM 2486 C CA . GLN B 1 105 ? 2.859 -1.021 11.648 1 72.62 105 GLN B CA 1
ATOM 2487 C C . GLN B 1 105 ? 4.246 -0.802 12.242 1 72.62 105 GLN B C 1
ATOM 2489 O O . GLN B 1 105 ? 4.395 -0.686 13.461 1 72.62 105 GLN B O 1
ATOM 2494 N N . HIS B 1 106 ? 5.199 -0.899 11.422 1 69.75 106 HIS B N 1
ATOM 2495 C CA . HIS B 1 106 ? 6.57 -0.891 11.914 1 69.75 106 HIS B CA 1
ATOM 2496 C C . HIS B 1 106 ? 7.098 0.534 12.047 1 69.75 106 HIS B C 1
ATOM 2498 O O . HIS B 1 106 ? 8.203 0.746 12.555 1 69.75 106 HIS B O 1
ATOM 2504 N N . PHE B 1 107 ? 6.25 1.437 11.727 1 75.25 107 PHE B N 1
ATOM 2505 C CA . PHE B 1 107 ? 6.785 2.793 11.734 1 75.25 107 PHE B CA 1
ATOM 2506 C C . PHE B 1 107 ? 6.055 3.656 12.758 1 75.25 107 PHE B C 1
ATOM 2508 O O . PHE B 1 107 ? 4.867 3.451 13.016 1 75.25 107 PHE B O 1
ATOM 2515 N N . SER B 1 108 ? 6.805 4.484 13.312 1 78.88 108 SER B N 1
ATOM 2516 C CA . SER B 1 108 ? 6.195 5.461 14.211 1 78.88 108 SER B CA 1
ATOM 2517 C C . SER B 1 108 ? 5.289 6.422 13.445 1 78.88 108 SER B C 1
ATOM 2519 O O . SER B 1 108 ? 5.574 6.777 12.305 1 78.88 108 SER B O 1
ATOM 2521 N N . THR B 1 109 ? 4.266 6.77 14.148 1 83.44 109 THR B N 1
ATOM 2522 C CA . THR B 1 109 ? 3.33 7.707 13.539 1 83.44 109 THR B CA 1
ATOM 2523 C C . THR B 1 109 ? 3.74 9.148 13.828 1 83.44 109 THR B C 1
ATOM 2525 O O . THR B 1 109 ? 3.775 9.57 14.984 1 83.44 109 THR B O 1
ATOM 2528 N N . THR B 1 110 ? 4.035 9.852 12.82 1 86.75 110 THR B N 1
ATOM 2529 C CA . THR B 1 110 ? 4.504 11.227 12.984 1 86.75 110 THR B CA 1
ATOM 2530 C C . THR B 1 110 ? 3.418 12.219 12.594 1 86.75 110 THR B C 1
ATOM 2532 O O . THR B 1 110 ? 3.654 13.43 12.578 1 86.75 110 THR B O 1
ATOM 2535 N N . CYS B 1 111 ? 2.305 11.734 12.289 1 90.25 111 CYS B N 1
ATOM 2536 C CA . CYS B 1 111 ? 1.154 12.555 11.93 1 90.25 111 CYS B CA 1
ATOM 2537 C C . CYS B 1 111 ? -0.14 11.93 12.445 1 90.25 111 CYS B C 1
ATOM 2539 O O . CYS B 1 111 ? -0.31 10.711 12.398 1 90.25 111 CYS B O 1
ATOM 2541 N N . ALA B 1 112 ? -1.015 12.805 12.961 1 91.94 112 ALA B N 1
ATOM 2542 C CA . ALA B 1 112 ? -2.312 12.336 13.438 1 91.94 112 ALA B CA 1
ATOM 2543 C C . ALA B 1 112 ? -3.396 13.383 13.203 1 91.94 112 ALA B C 1
ATOM 2545 O O . ALA B 1 112 ? -3.102 14.57 13.086 1 91.94 112 ALA B O 1
ATOM 2546 N N . ARG B 1 113 ? -4.574 12.922 13.172 1 92.19 113 ARG B N 1
ATOM 2547 C CA . ARG B 1 113 ? -5.699 13.828 12.969 1 92.19 113 ARG B CA 1
ATOM 2548 C C . ARG B 1 113 ? -6.195 14.391 14.297 1 92.19 113 ARG B C 1
ATOM 2550 O O . ARG B 1 113 ? -6.129 13.711 15.328 1 92.19 113 ARG B O 1
ATOM 2557 N N . ILE B 1 114 ? -6.672 15.617 14.188 1 95.19 114 ILE B N 1
ATOM 2558 C CA . ILE B 1 114 ? -7.285 16.266 15.336 1 95.19 114 ILE B CA 1
ATOM 2559 C C . ILE B 1 114 ? -8.781 16.469 15.078 1 95.19 114 ILE B C 1
ATOM 2561 O O . ILE B 1 114 ? -9.172 17.016 14.055 1 95.19 114 ILE B O 1
ATOM 2565 N N . LYS B 1 115 ? -9.547 16.016 16.016 1 95.69 115 LYS B N 1
ATOM 2566 C CA . LYS B 1 115 ? -10.992 16.125 15.898 1 95.69 115 LYS B CA 1
ATOM 2567 C C . LYS B 1 115 ? -11.594 16.906 17.062 1 95.69 115 LYS B C 1
ATOM 2569 O O . LYS B 1 115 ? -10.992 16.984 18.141 1 95.69 115 LYS B O 1
ATOM 2574 N N . LEU B 1 116 ? -12.734 17.484 16.75 1 97.19 116 LEU B N 1
ATOM 2575 C CA . LEU B 1 116 ? -13.445 18.25 17.766 1 97.19 116 LEU B CA 1
ATOM 2576 C C . LEU B 1 116 ? -14.07 17.328 18.797 1 97.19 116 LEU B C 1
ATOM 2578 O O . LEU B 1 116 ? -14.672 16.312 18.453 1 97.19 116 LEU B O 1
ATOM 2582 N N . GLY B 1 117 ? -13.93 17.656 20.062 1 95.94 117 GLY B N 1
ATOM 2583 C CA . GLY B 1 117 ? -14.383 16.797 21.156 1 95.94 117 GLY B CA 1
ATOM 2584 C C . GLY B 1 117 ? -15.867 16.938 21.438 1 95.94 117 GLY B C 1
ATOM 2585 O O . GLY B 1 117 ? -16.469 16.047 22.047 1 95.94 117 GLY B O 1
ATOM 2586 N N . GLU B 1 118 ? -16.5 18.047 21 1 95.81 118 GLU B N 1
ATOM 2587 C CA . GLU B 1 118 ? -17.906 18.312 21.281 1 95.81 118 GLU B CA 1
ATOM 2588 C C . GLU B 1 118 ? -18.5 19.266 20.25 1 95.81 118 GLU B C 1
ATOM 2590 O O . GLU B 1 118 ? -17.766 19.922 19.5 1 95.81 118 GLU B O 1
ATOM 2595 N N . ASN B 1 119 ? -19.844 19.203 20.266 1 97.56 119 ASN B N 1
ATOM 2596 C CA . ASN B 1 119 ? -20.516 20.203 19.453 1 97.56 119 ASN B CA 1
ATOM 2597 C C . ASN B 1 119 ? -20.25 21.609 19.969 1 97.56 119 ASN B C 1
ATOM 2599 O O . ASN B 1 119 ? -20.25 21.859 21.172 1 97.56 119 ASN B O 1
ATOM 2603 N N . ARG B 1 120 ? -19.953 22.5 19.031 1 97.31 120 ARG B N 1
ATOM 2604 C CA . ARG B 1 120 ? -19.672 23.891 19.406 1 97.31 120 ARG B CA 1
ATOM 2605 C C . ARG B 1 120 ? -20.172 24.859 18.359 1 97.31 120 ARG B C 1
ATOM 2607 O O . ARG B 1 120 ? -20.281 24.516 17.172 1 97.31 120 ARG B O 1
ATOM 2614 N N . VAL B 1 121 ? -20.516 26.016 18.797 1 97.62 121 VAL B N 1
ATOM 2615 C CA . VAL B 1 121 ? -20.844 27.109 17.891 1 97.62 121 VAL B CA 1
ATOM 2616 C C . VAL B 1 121 ? -19.781 28.203 18.016 1 97.62 121 VAL B C 1
ATOM 2618 O O . VAL B 1 121 ? -19.438 28.625 19.125 1 97.62 121 VAL B O 1
ATOM 2621 N N . VAL B 1 122 ? -19.219 28.531 16.938 1 97.81 122 VAL B N 1
ATOM 2622 C CA . VAL B 1 122 ? -18.281 29.656 16.922 1 97.81 122 VAL B CA 1
ATOM 2623 C C . VAL B 1 122 ? -19.016 30.922 16.531 1 97.81 122 VAL B C 1
ATOM 2625 O O . VAL B 1 122 ? -19.547 31.031 15.414 1 97.81 122 VAL B O 1
ATOM 2628 N N . SER B 1 123 ? -19.031 31.906 17.375 1 97.38 123 SER B N 1
ATOM 2629 C CA . SER B 1 123 ? -19.781 33.156 17.172 1 97.38 123 SER B CA 1
ATOM 2630 C C . SER B 1 123 ? -19.172 33.969 16.062 1 97.38 123 SER B C 1
ATOM 2632 O O . SER B 1 123 ? -17.984 33.844 15.742 1 97.38 123 SER B O 1
ATOM 2634 N N . PRO B 1 124 ? -20 34.906 15.375 1 97.12 124 PRO B N 1
ATOM 2635 C CA . PRO B 1 124 ? -19.5 35.75 14.289 1 97.12 124 PRO B CA 1
ATOM 2636 C C . PRO B 1 124 ? -18.344 36.656 14.734 1 97.12 124 PRO B C 1
ATOM 2638 O O . PRO B 1 124 ? -18.359 37.188 15.852 1 97.12 124 PRO B O 1
ATOM 2641 N N . ARG B 1 125 ? -17.375 36.75 13.828 1 97.44 125 ARG B N 1
ATOM 2642 C CA . ARG B 1 125 ? -16.266 37.688 14.008 1 97.44 125 ARG B CA 1
ATOM 2643 C C . ARG B 1 125 ? -15.633 37.531 15.391 1 97.44 125 ARG B C 1
ATOM 2645 O O . ARG B 1 125 ? -15.406 38.531 16.078 1 97.44 125 ARG B O 1
ATOM 2652 N N . SER B 1 126 ? -15.406 36.281 15.891 1 97.12 126 SER B N 1
ATOM 2653 C CA . SER B 1 126 ? -14.867 36 17.219 1 97.12 126 SER B CA 1
ATOM 2654 C C . SER B 1 126 ? -13.875 34.844 17.172 1 97.12 126 SER B C 1
ATOM 2656 O O . SER B 1 126 ? -13.859 34.062 16.203 1 97.12 126 SER B O 1
ATOM 2658 N N . GLU B 1 127 ? -13.008 34.844 18.094 1 96 127 GLU B N 1
ATOM 2659 C CA . GLU B 1 127 ? -12.141 33.688 18.328 1 96 127 GLU B CA 1
ATOM 2660 C C . GLU B 1 127 ? -12.711 32.781 19.422 1 96 127 GLU B C 1
ATOM 2662 O O . GLU B 1 127 ? -13.211 33.25 20.438 1 96 127 GLU B O 1
ATOM 2667 N N . THR B 1 128 ? -12.688 31.609 19.203 1 96.31 128 THR B N 1
ATOM 2668 C CA . THR B 1 128 ? -13.141 30.625 20.172 1 96.31 128 THR B CA 1
ATOM 2669 C C . THR B 1 128 ? -12.078 29.547 20.391 1 96.31 128 THR B C 1
ATOM 2671 O O . THR B 1 128 ? -11.461 29.094 19.422 1 96.31 128 THR B O 1
ATOM 2674 N N . PHE B 1 129 ? -11.82 29.203 21.609 1 95.81 129 PHE B N 1
ATOM 2675 C CA . PHE B 1 129 ? -10.938 28.094 21.938 1 95.81 129 PHE B CA 1
ATOM 2676 C C . PHE B 1 129 ? -11.727 26.797 22.125 1 95.81 129 PHE B C 1
ATOM 2678 O O . PHE B 1 129 ? -12.602 26.719 22.984 1 95.81 129 PHE B O 1
ATOM 2685 N N . LEU B 1 130 ? -11.422 25.922 21.297 1 96.19 130 LEU B N 1
ATOM 2686 C CA . LEU B 1 130 ? -12.133 24.656 21.281 1 96.19 130 LEU B CA 1
ATOM 2687 C C . LEU B 1 130 ? -11.273 23.531 21.875 1 96.19 130 LEU B C 1
ATOM 2689 O O . LEU B 1 130 ? -10.047 23.609 21.828 1 96.19 130 LEU B O 1
ATOM 2693 N N . LYS B 1 131 ? -11.969 22.547 22.375 1 95.5 131 LYS B N 1
ATOM 2694 C CA . LYS B 1 131 ? -11.297 21.344 22.844 1 95.5 131 LYS B CA 1
ATOM 2695 C C . LYS B 1 131 ? -11.398 20.234 21.797 1 95.5 131 LYS B C 1
ATOM 2697 O O . LYS B 1 131 ? -12.492 19.906 21.328 1 95.5 131 LYS B O 1
ATOM 2702 N N . GLY B 1 132 ? -10.195 19.75 21.469 1 96.19 132 GLY B N 1
ATOM 2703 C CA . GLY B 1 132 ? -10.141 18.609 20.562 1 96.19 132 GLY B CA 1
ATOM 2704 C C . GLY B 1 132 ? -9.305 17.469 21.109 1 96.19 132 GLY B C 1
ATOM 2705 O O . GLY B 1 132 ? -8.805 17.531 22.234 1 96.19 132 GLY B O 1
ATOM 2706 N N . TYR B 1 133 ? -9.32 16.406 20.344 1 94.81 133 TYR B N 1
ATOM 2707 C CA . TYR B 1 133 ? -8.508 15.25 20.719 1 94.81 133 TYR B CA 1
ATOM 2708 C C . TYR B 1 133 ? -7.781 14.68 19.5 1 94.81 133 TYR B C 1
ATOM 2710 O O . TYR B 1 133 ? -8.188 14.914 18.359 1 94.81 133 TYR B O 1
ATOM 2718 N N . VAL B 1 134 ? -6.664 13.977 19.781 1 92.81 134 VAL B N 1
ATOM 2719 C CA . VAL B 1 134 ? -5.895 13.305 18.75 1 92.81 134 VAL B CA 1
ATOM 2720 C C . VAL B 1 134 ? -6.566 11.984 18.375 1 92.81 134 VAL B C 1
ATOM 2722 O O . VAL B 1 134 ? -6.781 11.133 19.234 1 92.81 134 VAL B O 1
ATOM 2725 N N . ASP B 1 135 ? -6.934 11.914 17.141 1 90.5 135 ASP B N 1
ATOM 2726 C CA . ASP B 1 135 ? -7.566 10.703 16.641 1 90.5 135 ASP B CA 1
ATOM 2727 C C . ASP B 1 135 ? -6.523 9.742 16.062 1 90.5 135 ASP B C 1
ATOM 2729 O O . ASP B 1 135 ? -6.168 9.828 14.891 1 90.5 135 ASP B O 1
ATOM 2733 N N . GLY B 1 136 ? -6.113 8.812 16.812 1 81.31 136 GLY B N 1
ATOM 2734 C CA . GLY B 1 136 ? -5.086 7.855 16.422 1 81.31 136 GLY B CA 1
ATOM 2735 C C . GLY B 1 136 ? -3.83 7.953 17.266 1 81.31 136 GLY B C 1
ATOM 2736 O O . GLY B 1 136 ? -3.857 8.523 18.359 1 81.31 136 GLY B O 1
ATOM 2737 N N . GLU B 1 137 ? -2.744 7.336 16.703 1 82.75 137 GLU B N 1
ATOM 2738 C CA . GLU B 1 137 ? -1.477 7.324 17.438 1 82.75 137 GLU B CA 1
ATOM 2739 C C . GLU B 1 137 ? -0.554 8.438 16.953 1 82.75 137 GLU B C 1
ATOM 2741 O O . GLU B 1 137 ? -0.582 8.805 15.773 1 82.75 137 GLU B O 1
ATOM 2746 N N . PHE B 1 138 ? 0.115 9.016 17.844 1 88.25 138 PHE B N 1
ATOM 2747 C CA . PHE B 1 138 ? 1.121 10.023 17.547 1 88.25 138 PHE B CA 1
ATOM 2748 C C . PHE B 1 138 ? 2.371 9.812 18.391 1 88.25 138 PHE B C 1
ATOM 2750 O O . PHE B 1 138 ? 2.285 9.688 19.609 1 88.25 138 PHE B O 1
ATOM 2757 N N . SER B 1 139 ? 3.414 9.727 17.531 1 84.62 139 SER B N 1
ATOM 2758 C CA . SER B 1 139 ? 4.684 9.492 18.203 1 84.62 139 SER B CA 1
ATOM 2759 C C . SER B 1 139 ? 5.41 10.805 18.484 1 84.62 139 SER B C 1
ATOM 2761 O O . SER B 1 139 ? 5.645 11.594 17.562 1 84.62 139 SER B O 1
ATOM 2763 N N . GLY B 1 140 ? 5.566 11.125 19.766 1 82.44 140 GLY B N 1
ATOM 2764 C CA . GLY B 1 140 ? 6.258 12.336 20.156 1 82.44 140 GLY B CA 1
ATOM 2765 C C . GLY B 1 140 ? 5.562 13.094 21.281 1 82.44 140 GLY B C 1
ATOM 2766 O O . GLY B 1 140 ? 4.367 12.906 21.5 1 82.44 140 GLY B O 1
ATOM 2767 N N . ASP B 1 141 ? 6.273 13.938 21.844 1 85.31 141 ASP B N 1
ATOM 2768 C CA . ASP B 1 141 ? 5.754 14.672 22.984 1 85.31 141 ASP B CA 1
ATOM 2769 C C . ASP B 1 141 ? 5.051 15.953 22.531 1 85.31 141 ASP B C 1
ATOM 2771 O O . ASP B 1 141 ? 4.168 16.453 23.234 1 85.31 141 ASP B O 1
ATOM 2775 N N . PHE B 1 142 ? 5.57 16.422 21.406 1 87.31 142 PHE B N 1
ATOM 2776 C CA . PHE B 1 142 ? 4.992 17.656 20.906 1 87.31 142 PHE B CA 1
ATOM 2777 C C . PHE B 1 142 ? 4.652 17.547 19.438 1 87.31 142 PHE B C 1
ATOM 2779 O O . PHE B 1 142 ? 5.328 16.828 18.688 1 87.31 142 PHE B O 1
ATOM 2786 N N . GLY B 1 143 ? 3.594 18.25 19.094 1 88.56 143 GLY B N 1
ATOM 2787 C CA . GLY B 1 143 ? 3.193 18.344 17.703 1 88.56 143 GLY B CA 1
ATOM 2788 C C . GLY B 1 143 ? 2.629 19.703 17.328 1 88.56 143 GLY B C 1
ATOM 2789 O O . GLY B 1 143 ? 2.096 20.422 18.188 1 88.56 143 GLY B O 1
ATOM 2790 N N . MET B 1 144 ? 2.867 20.016 16.078 1 90.06 144 MET B N 1
ATOM 2791 C CA . MET B 1 144 ? 2.312 21.266 15.539 1 90.06 144 MET B CA 1
ATOM 2792 C C . MET B 1 144 ? 0.969 21.016 14.859 1 90.06 144 MET B C 1
ATOM 2794 O O . MET B 1 144 ? 0.849 20.109 14.023 1 90.06 144 MET B O 1
ATOM 2798 N N . ILE B 1 145 ? -0.037 21.812 15.188 1 92.69 145 ILE B N 1
ATOM 2799 C CA . ILE B 1 145 ? -1.333 21.719 14.523 1 92.69 145 ILE B CA 1
ATOM 2800 C C . ILE B 1 145 ? -1.251 22.375 13.141 1 92.69 145 ILE B C 1
ATOM 2802 O O . ILE B 1 145 ? -0.79 23.5 13.008 1 92.69 145 ILE B O 1
ATOM 2806 N N . GLU B 1 146 ? -1.596 21.656 12.172 1 90.12 146 GLU B N 1
ATOM 2807 C CA . GLU B 1 146 ? -1.815 22.156 10.82 1 90.12 146 GLU B CA 1
ATOM 2808 C C . GLU B 1 146 ? -3.299 22.141 10.461 1 90.12 146 GLU B C 1
ATOM 2810 O O . GLU B 1 146 ? -3.91 21.062 10.367 1 90.12 146 GLU B O 1
ATOM 2815 N N . PRO B 1 147 ? -3.85 23.266 10.195 1 92.06 147 PRO B N 1
ATOM 2816 C CA . PRO B 1 147 ? -5.301 23.359 10.016 1 92.06 147 PRO B CA 1
ATOM 2817 C C . PRO B 1 147 ? -5.781 22.703 8.727 1 92.06 147 PRO B C 1
ATOM 2819 O O . PRO B 1 147 ? -5.055 22.688 7.727 1 92.06 147 PRO B O 1
ATOM 2822 N N . ASN B 1 148 ? -6.961 22.172 8.781 1 89.25 148 ASN B N 1
ATOM 2823 C CA . ASN B 1 148 ? -7.688 21.766 7.582 1 89.25 148 ASN B CA 1
ATOM 2824 C C . ASN B 1 148 ? -8.141 22.984 6.773 1 89.25 148 ASN B C 1
ATOM 2826 O O . ASN B 1 148 ? -8.969 23.766 7.238 1 89.25 148 ASN B O 1
ATOM 2830 N N . LYS B 1 149 ? -7.773 23.078 5.605 1 86.25 149 LYS B N 1
ATOM 2831 C CA . LYS B 1 149 ? -8.023 24.266 4.809 1 86.25 149 LYS B CA 1
ATOM 2832 C C . LYS B 1 149 ? -9.5 24.406 4.457 1 86.25 149 LYS B C 1
ATOM 2834 O O . LYS B 1 149 ? -9.984 25.5 4.18 1 86.25 149 LYS B O 1
ATOM 2839 N N . ILE B 1 150 ? -10.109 23.328 4.465 1 88.19 150 ILE B N 1
ATOM 2840 C CA . ILE B 1 150 ? -11.516 23.328 4.098 1 88.19 150 ILE B CA 1
ATOM 2841 C C . ILE B 1 150 ? -12.297 24.234 5.051 1 88.19 150 ILE B C 1
ATOM 2843 O O . ILE B 1 150 ? -13.281 24.859 4.656 1 88.19 150 ILE B O 1
ATOM 2847 N N . LEU B 1 151 ? -11.898 24.281 6.23 1 93.62 151 LEU B N 1
ATOM 2848 C CA . LEU B 1 151 ? -12.586 25.094 7.227 1 93.62 151 LEU B CA 1
ATOM 2849 C C . LEU B 1 151 ? -12.523 26.578 6.859 1 93.62 151 LEU B C 1
ATOM 2851 O O . LEU B 1 151 ? -13.492 27.312 7.043 1 93.62 151 LEU B O 1
ATOM 2855 N N . PHE B 1 152 ? -11.422 26.953 6.336 1 92.81 152 PHE B N 1
ATOM 2856 C CA . PHE B 1 152 ? -11.297 28.328 5.902 1 92.81 152 PHE B CA 1
ATOM 2857 C C . PHE B 1 152 ? -12 28.547 4.566 1 92.81 152 PHE B C 1
ATOM 2859 O O . PHE B 1 152 ? -12.812 29.469 4.426 1 92.81 152 PHE B O 1
ATOM 2866 N N . GLN B 1 153 ? -11.664 27.672 3.652 1 90 153 GLN B N 1
ATOM 2867 C CA . GLN B 1 153 ? -12.102 27.828 2.271 1 90 153 GLN B CA 1
ATOM 2868 C C . GLN B 1 153 ? -13.625 27.75 2.164 1 90 153 GLN B C 1
ATOM 2870 O O . GLN B 1 153 ? -14.242 28.5 1.402 1 90 153 GLN B O 1
ATOM 2875 N N . LYS B 1 154 ? -14.188 26.891 2.951 1 92.19 154 LYS B N 1
ATOM 2876 C CA . LYS B 1 154 ? -15.609 26.641 2.758 1 92.19 154 LYS B CA 1
ATOM 2877 C C . LYS B 1 154 ? -16.438 27.219 3.902 1 92.19 154 LYS B C 1
ATOM 2879 O O . LYS B 1 154 ? -17.609 27.531 3.729 1 92.19 154 LYS B O 1
ATOM 2884 N N . ARG B 1 155 ? -15.82 27.453 5.016 1 95.62 155 ARG B N 1
ATOM 2885 C CA . ARG B 1 155 ? -16.656 27.812 6.16 1 95.62 155 ARG B CA 1
ATOM 2886 C C . ARG B 1 155 ? -16.234 29.156 6.738 1 95.62 155 ARG B C 1
ATOM 2888 O O . ARG B 1 155 ? -16.828 29.641 7.711 1 95.62 155 ARG B O 1
ATOM 2895 N N . GLY B 1 156 ? -15.164 29.703 6.297 1 96.38 156 GLY B N 1
ATOM 2896 C CA . GLY B 1 156 ? -14.711 31 6.777 1 96.38 156 GLY B CA 1
ATOM 2897 C C . GLY B 1 156 ? -14.102 30.938 8.172 1 96.38 156 GLY B C 1
ATOM 2898 O O . GLY B 1 156 ? -14.156 31.906 8.914 1 96.38 156 GLY B O 1
ATOM 2899 N N . LEU B 1 157 ? -13.648 29.797 8.539 1 96.94 157 LEU B N 1
ATOM 2900 C CA . LEU B 1 157 ? -13.031 29.609 9.852 1 96.94 157 LEU B CA 1
ATOM 2901 C C . LEU B 1 157 ? -11.516 29.531 9.734 1 96.94 157 LEU B C 1
ATOM 2903 O O . LEU B 1 157 ? -10.984 28.75 8.945 1 96.94 157 LEU B O 1
ATOM 2907 N N . LEU B 1 158 ? -10.844 30.312 10.5 1 95.69 158 LEU B N 1
ATOM 2908 C CA . LEU B 1 158 ? -9.391 30.25 10.586 1 95.69 158 LEU B CA 1
ATOM 2909 C C . LEU B 1 158 ? -8.945 29.484 11.82 1 95.69 158 LEU B C 1
ATOM 2911 O O . LEU B 1 158 ? -9.375 29.781 12.938 1 95.69 158 LEU B O 1
ATOM 2915 N N . VAL B 1 159 ? -8.148 28.5 11.609 1 95.31 159 VAL B N 1
ATOM 2916 C CA . VAL B 1 159 ? -7.602 27.703 12.711 1 95.31 159 VAL B CA 1
ATOM 2917 C C . VAL B 1 159 ? -6.129 28.047 12.906 1 95.31 159 VAL B C 1
ATOM 2919 O O . VAL B 1 159 ? -5.359 28.094 11.945 1 95.31 159 VAL B O 1
ATOM 2922 N N . ALA B 1 160 ? -5.738 28.25 14.117 1 93.19 160 ALA B N 1
ATOM 2923 C CA . ALA B 1 160 ? -4.371 28.672 14.414 1 93.19 160 ALA B CA 1
ATOM 2924 C C . ALA B 1 160 ? -3.418 27.484 14.375 1 93.19 160 ALA B C 1
ATOM 2926 O O . ALA B 1 160 ? -3.758 26.391 14.852 1 93.19 160 ALA B O 1
ATOM 2927 N N . LYS B 1 161 ? -2.266 27.781 13.836 1 89.19 161 LYS B N 1
ATOM 2928 C CA . LYS B 1 161 ? -1.157 26.859 14.008 1 89.19 161 LYS B CA 1
ATOM 2929 C C . LYS B 1 161 ? -0.543 26.984 15.398 1 89.19 161 LYS B C 1
ATOM 2931 O O . LYS B 1 161 ? -0.26 28.094 15.859 1 89.19 161 LYS B O 1
ATOM 2936 N N . SER B 1 162 ? -0.47 25.844 16.078 1 90.12 162 SER B N 1
ATOM 2937 C CA . SER B 1 162 ? 0.069 25.922 17.438 1 90.12 162 SER B CA 1
ATOM 2938 C C . SER B 1 162 ? 0.79 24.641 17.828 1 90.12 162 SER B C 1
ATOM 2940 O O . SER B 1 162 ? 0.451 23.562 17.344 1 90.12 162 SER B O 1
ATOM 2942 N N . LEU B 1 163 ? 1.748 24.812 18.672 1 88.94 163 LEU B N 1
ATOM 2943 C CA . LEU B 1 163 ? 2.445 23.672 19.266 1 88.94 163 LEU B CA 1
ATOM 2944 C C . LEU B 1 163 ? 1.667 23.125 20.453 1 88.94 163 LEU B C 1
ATOM 2946 O O . LEU B 1 163 ? 1.238 23.875 21.328 1 88.94 163 LEU B O 1
ATOM 2950 N N . ASN B 1 164 ? 1.478 21.859 20.406 1 89.94 164 ASN B N 1
ATOM 2951 C CA . ASN B 1 164 ? 0.677 21.25 21.469 1 89.94 164 ASN B CA 1
ATOM 2952 C C . ASN B 1 164 ? 1.4 20.062 22.094 1 89.94 164 ASN B C 1
ATOM 2954 O O . ASN B 1 164 ? 2.125 19.328 21.422 1 89.94 164 ASN B O 1
ATOM 2958 N N . ASN B 1 165 ? 1.215 19.906 23.359 1 88.12 165 ASN B N 1
ATOM 2959 C CA . ASN B 1 165 ? 1.676 18.719 24.094 1 88.12 165 ASN B CA 1
ATOM 2960 C C . ASN B 1 165 ? 0.758 17.516 23.859 1 88.12 165 ASN B C 1
ATOM 2962 O O . ASN B 1 165 ? -0.415 17.547 24.234 1 88.12 165 ASN B O 1
ATOM 2966 N N . THR B 1 166 ? 1.339 16.516 23.312 1 85.75 166 THR B N 1
ATOM 2967 C CA . THR B 1 166 ? 0.523 15.391 22.844 1 85.75 166 THR B CA 1
ATOM 2968 C C . THR B 1 166 ? 0.226 14.43 24 1 85.75 166 THR B C 1
ATOM 2970 O O . THR B 1 166 ? -0.557 13.492 23.844 1 85.75 166 THR B O 1
ATOM 2973 N N . LYS B 1 167 ? 0.817 14.609 25.078 1 83.56 167 LYS B N 1
ATOM 2974 C CA . LYS B 1 167 ? 0.56 13.781 26.266 1 83.56 167 LYS B CA 1
ATOM 2975 C C . LYS B 1 167 ? -0.763 14.164 26.922 1 83.56 167 LYS B C 1
ATOM 2977 O O . LYS B 1 167 ? -1.318 13.383 27.703 1 83.56 167 LYS B O 1
ATOM 2982 N N . GLU B 1 168 ? -1.164 15.336 26.609 1 84.69 168 GLU B N 1
ATOM 2983 C CA . GLU B 1 168 ? -2.439 15.789 27.172 1 84.69 168 GLU B CA 1
ATOM 2984 C C . GLU B 1 168 ? -3.613 15.109 26.453 1 84.69 168 GLU B C 1
ATOM 2986 O O . GLU B 1 168 ? -3.555 14.859 25.25 1 84.69 168 GLU B O 1
ATOM 2991 N N . LYS B 1 169 ? -4.605 14.891 27.156 1 82.62 169 LYS B N 1
ATOM 2992 C CA . LYS B 1 169 ? -5.789 14.227 26.625 1 82.62 169 LYS B CA 1
ATOM 2993 C C . LYS B 1 169 ? -6.531 15.125 25.641 1 82.62 169 LYS B C 1
ATOM 2995 O O . LYS B 1 169 ? -7.113 14.633 24.672 1 82.62 169 LYS B O 1
ATOM 3000 N N . GLU B 1 170 ? -6.484 16.391 26 1 92.12 170 GLU B N 1
ATOM 3001 C CA . GLU B 1 170 ? -7.203 17.344 25.156 1 92.12 170 GLU B CA 1
ATOM 3002 C C . GLU B 1 170 ? -6.242 18.328 24.516 1 92.12 170 GLU B C 1
ATOM 3004 O O . GLU B 1 170 ? -5.25 18.734 25.125 1 92.12 170 GLU B O 1
ATOM 3009 N N . ILE B 1 171 ? -6.59 18.656 23.344 1 93.38 171 ILE B N 1
ATOM 3010 C CA . ILE B 1 171 ? -5.863 19.672 22.594 1 93.38 171 ILE B CA 1
ATOM 3011 C C . ILE B 1 171 ? -6.715 20.938 22.484 1 93.38 171 ILE B C 1
ATOM 3013 O O . ILE B 1 171 ? -7.914 20.859 22.188 1 93.38 171 ILE B O 1
ATOM 3017 N N . ILE B 1 172 ? -6.086 21.969 22.812 1 94.56 172 ILE B N 1
ATOM 3018 C CA . ILE B 1 172 ? -6.789 23.234 22.688 1 94.56 172 ILE B CA 1
ATOM 3019 C C . ILE B 1 172 ? -6.547 23.828 21.297 1 94.56 172 ILE B C 1
ATOM 3021 O O . ILE B 1 172 ? -5.398 23.969 20.875 1 94.56 172 ILE B O 1
ATOM 3025 N N . ILE B 1 173 ? -7.613 24.219 20.688 1 95.81 173 ILE B N 1
ATOM 3026 C CA . ILE B 1 173 ? -7.539 24.703 19.328 1 95.81 173 ILE B CA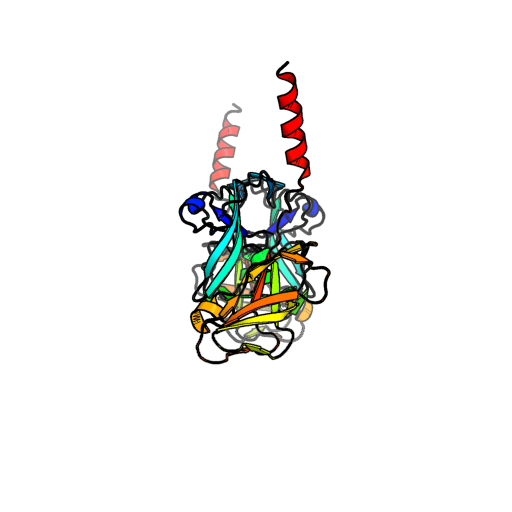 1
ATOM 3027 C C . ILE B 1 173 ? -8.156 26.094 19.234 1 95.81 173 ILE B C 1
ATOM 3029 O O . ILE B 1 173 ? -9.289 26.312 19.672 1 95.81 173 ILE B O 1
ATOM 3033 N N . SER B 1 174 ? -7.379 26.969 18.672 1 96.5 174 SER B N 1
ATOM 3034 C CA . SER B 1 174 ? -7.887 28.312 18.453 1 96.5 174 SER B CA 1
ATOM 3035 C C . SER B 1 174 ? -8.547 28.438 17.078 1 96.5 174 SER B C 1
ATOM 3037 O O . SER B 1 174 ? -7.926 28.156 16.062 1 96.5 174 SER B O 1
ATOM 3039 N N . VAL B 1 175 ? -9.828 28.891 17.094 1 97 175 VAL B N 1
ATOM 3040 C CA . VAL B 1 175 ? -10.578 29.031 15.859 1 97 175 VAL B CA 1
ATOM 3041 C C . VAL B 1 175 ? -11.195 30.422 15.781 1 97 175 VAL B C 1
ATOM 3043 O O . VAL B 1 175 ? -11.805 30.891 16.75 1 97 175 VAL B O 1
ATOM 3046 N N . ILE B 1 176 ? -11.039 31.031 14.664 1 97.19 176 ILE B N 1
ATOM 3047 C CA . ILE B 1 176 ? -11.609 32.344 14.438 1 97.19 176 ILE B CA 1
ATOM 3048 C C . ILE B 1 176 ? -12.68 32.281 13.352 1 97.19 176 ILE B C 1
ATOM 3050 O O . ILE B 1 176 ? -12.43 31.766 12.258 1 97.19 176 ILE B O 1
ATOM 3054 N N . ASN B 1 177 ? -13.805 32.719 13.648 1 97.38 177 ASN B N 1
ATOM 3055 C CA . ASN B 1 177 ? -14.891 32.844 12.68 1 97.38 177 ASN B CA 1
ATOM 3056 C C . ASN B 1 177 ? -14.883 34.219 12 1 97.38 177 ASN B C 1
ATOM 3058 O O . ASN B 1 177 ? -15.18 35.25 12.633 1 97.38 177 ASN B O 1
ATOM 3062 N N . LEU B 1 178 ? -14.641 34.25 10.695 1 96.88 178 LEU B N 1
ATOM 3063 C CA . LEU B 1 178 ? -14.547 35.5 9.977 1 96.88 178 LEU B CA 1
ATOM 3064 C C . LEU B 1 178 ? -15.898 35.906 9.383 1 96.88 178 LEU B C 1
ATOM 3066 O O . LEU B 1 178 ? -16.031 37 8.828 1 96.88 178 LEU B O 1
ATOM 3070 N N . ASN B 1 179 ? -16.844 35.125 9.555 1 96.88 179 ASN B N 1
ATOM 3071 C CA . ASN B 1 179 ? -18.172 35.375 8.992 1 96.88 179 ASN B CA 1
ATOM 3072 C C . ASN B 1 179 ? -18.984 36.312 9.891 1 96.88 179 ASN B C 1
ATOM 3074 O O . ASN B 1 179 ? -18.641 36.531 11.047 1 96.88 179 ASN B O 1
ATOM 3078 N N . ASP B 1 180 ? -20.078 36.812 9.289 1 97.56 180 ASP B N 1
ATOM 3079 C CA . ASP B 1 180 ? -21.047 37.625 10.039 1 97.56 180 ASP B CA 1
ATOM 3080 C C . ASP B 1 180 ? -22.109 36.75 10.688 1 97.56 180 ASP B C 1
ATOM 3082 O O . ASP B 1 180 ? -22.984 37.25 11.398 1 97.56 180 ASP B O 1
ATOM 3086 N N . ASN B 1 181 ? -22.047 35.469 10.539 1 97.88 181 ASN B N 1
ATOM 3087 C CA . ASN B 1 181 ? -22.984 34.469 11.109 1 97.88 181 ASN B CA 1
ATOM 3088 C C . ASN B 1 181 ? -22.25 33.438 11.961 1 97.88 181 ASN B C 1
ATOM 3090 O O . ASN B 1 181 ? -21.062 33.188 11.742 1 97.88 181 ASN B O 1
ATOM 3094 N N . PRO B 1 182 ? -23 32.969 12.938 1 97.75 182 PRO B N 1
ATOM 3095 C CA . PRO B 1 182 ? -22.391 31.875 13.695 1 97.75 182 PRO B CA 1
ATOM 3096 C C . PRO B 1 182 ? -22.172 30.625 12.852 1 97.75 182 PRO B C 1
ATOM 3098 O O . PRO B 1 182 ? -22.922 30.391 11.891 1 97.75 182 PRO B O 1
ATOM 3101 N N . VAL B 1 183 ? -21.141 29.891 13.172 1 98.19 183 VAL B N 1
ATOM 3102 C CA . VAL B 1 183 ? -20.875 28.625 12.492 1 98.19 183 VAL B CA 1
ATOM 3103 C C . VAL B 1 183 ? -20.938 27.484 13.484 1 98.19 183 VAL B C 1
ATOM 3105 O O . VAL B 1 183 ? -20.281 27.5 14.523 1 98.19 183 VAL B O 1
ATOM 3108 N N . LYS B 1 184 ? -21.719 26.5 13.172 1 98.06 184 LYS B N 1
ATOM 3109 C CA . LYS B 1 184 ? -21.859 25.328 14.023 1 98.06 184 LYS B CA 1
ATOM 3110 C C . LYS B 1 184 ? -20.875 24.234 13.625 1 98.06 184 LYS B C 1
ATOM 3112 O O . LYS B 1 184 ? -20.75 23.906 12.445 1 98.06 184 LYS B O 1
ATOM 3117 N N . LEU B 1 185 ? -20.172 23.734 14.609 1 97.44 185 LEU B N 1
ATOM 3118 C CA . LEU B 1 185 ? -19.25 22.625 14.406 1 97.44 185 LEU B CA 1
ATOM 3119 C C . LEU B 1 185 ? -19.703 21.391 15.18 1 97.44 185 LEU B C 1
ATOM 3121 O O . LEU B 1 185 ? -20.016 21.469 16.359 1 97.44 185 LEU B O 1
ATOM 3125 N N . LYS B 1 186 ? -19.703 20.297 14.508 1 97.38 186 LYS B N 1
ATOM 3126 C CA . LYS B 1 186 ? -20.156 19.062 15.125 1 97.38 186 LYS B CA 1
ATOM 3127 C C . LYS B 1 186 ? -19 18.281 15.75 1 97.38 186 LYS B C 1
ATOM 3129 O O . LYS B 1 186 ? -17.875 18.328 15.242 1 97.38 186 LYS B O 1
ATOM 3134 N N . LYS B 1 187 ? -19.375 17.547 16.75 1 97.12 187 LYS B N 1
ATOM 3135 C CA . LYS B 1 187 ? -18.406 16.625 17.344 1 97.12 187 LYS B CA 1
ATOM 3136 C C . LYS B 1 187 ? -17.781 15.711 16.297 1 97.12 187 LYS B C 1
ATOM 3138 O O . LYS B 1 187 ? -18.469 15.289 15.352 1 97.12 187 LYS B O 1
ATOM 3143 N N . ASN B 1 188 ? -16.422 15.461 16.438 1 95.44 188 ASN B N 1
ATOM 3144 C CA . ASN B 1 188 ? -15.641 14.547 15.617 1 95.44 188 ASN B CA 1
ATOM 3145 C C . ASN B 1 188 ? -15.297 15.172 14.266 1 95.44 188 ASN B C 1
ATOM 3147 O O . ASN B 1 188 ? -14.734 14.5 13.398 1 95.44 188 ASN B O 1
ATOM 3151 N N . LEU B 1 189 ? -15.625 16.453 14.148 1 95.12 189 LEU B N 1
ATOM 3152 C CA . LEU B 1 189 ? -15.172 17.172 12.953 1 95.12 189 LEU B CA 1
ATOM 3153 C C . LEU B 1 189 ? -13.648 17.234 12.914 1 95.12 189 LEU B C 1
ATOM 3155 O O . LEU B 1 189 ? -13.008 17.562 13.914 1 95.12 189 LEU B O 1
ATOM 3159 N N . MET B 1 190 ? -13.086 16.938 11.805 1 93.06 190 MET B N 1
ATOM 3160 C CA . MET B 1 190 ? -11.641 17.047 11.641 1 93.06 190 MET B CA 1
ATOM 3161 C C . MET B 1 190 ? -11.227 18.516 11.516 1 93.06 190 MET B C 1
ATOM 3163 O O . MET B 1 190 ? -11.57 19.172 10.539 1 93.06 190 MET B O 1
ATOM 3167 N N . ILE B 1 191 ? -10.406 18.938 12.406 1 94.62 191 ILE B N 1
ATOM 3168 C CA . ILE B 1 191 ? -10 20.344 12.445 1 94.62 191 ILE B CA 1
ATOM 3169 C C . ILE B 1 191 ? -8.672 20.516 11.719 1 94.62 191 ILE B C 1
ATOM 3171 O O . ILE B 1 191 ? -8.406 21.578 11.156 1 94.62 191 ILE B O 1
ATOM 3175 N N . GLY B 1 192 ? -7.883 19.547 11.789 1 93.81 192 GLY B N 1
ATOM 3176 C CA . GLY B 1 192 ? -6.559 19.562 11.195 1 93.81 192 GLY B CA 1
ATOM 3177 C C . GLY B 1 192 ? -5.727 18.344 11.555 1 93.81 192 GLY B C 1
ATOM 3178 O O . GLY B 1 192 ? -6.27 17.266 11.828 1 93.81 192 GLY B O 1
ATOM 3179 N N . THR B 1 193 ? -4.414 18.516 11.398 1 92.62 193 THR B N 1
ATOM 3180 C CA . THR B 1 193 ? -3.502 17.438 11.75 1 92.62 193 THR B CA 1
ATOM 3181 C C . THR B 1 193 ? -2.428 17.922 12.719 1 92.62 193 THR B C 1
ATOM 3183 O O . THR B 1 193 ? -2.217 19.125 12.859 1 92.62 193 THR B O 1
ATOM 3186 N N . LEU B 1 194 ? -1.946 16.969 13.453 1 92.19 194 LEU B N 1
ATOM 3187 C CA . LEU B 1 194 ? -0.765 17.172 14.281 1 92.19 194 LEU B CA 1
ATOM 3188 C C . LEU B 1 194 ? 0.482 16.625 13.594 1 92.19 194 LEU B C 1
ATOM 3190 O O . LEU B 1 194 ? 0.517 15.461 13.188 1 92.19 194 LEU B O 1
ATOM 3194 N N . GLU B 1 195 ? 1.446 17.484 13.398 1 88.81 195 GLU B N 1
ATOM 3195 C CA . GLU B 1 195 ? 2.686 17.094 12.727 1 88.81 195 GLU B CA 1
ATOM 3196 C C . GLU B 1 195 ? 3.867 17.125 13.695 1 88.81 195 GLU B C 1
ATOM 3198 O O . GLU B 1 195 ? 3.994 18.047 14.5 1 88.81 195 GLU B O 1
ATOM 3203 N N . HIS B 1 196 ? 4.684 16.094 13.586 1 84.62 196 HIS B N 1
ATOM 3204 C CA . HIS B 1 196 ? 5.871 16.016 14.43 1 84.62 196 HIS B CA 1
ATOM 3205 C C . HIS B 1 196 ? 6.84 17.156 14.117 1 84.62 196 HIS B C 1
ATOM 3207 O O . HIS B 1 196 ? 7.047 17.5 12.953 1 84.62 196 HIS B O 1
ATOM 3213 N N . VAL B 1 197 ? 7.316 17.812 15.133 1 75.62 197 VAL B N 1
ATOM 3214 C CA . VAL B 1 197 ? 8.305 18.875 14.977 1 75.62 197 VAL B CA 1
ATOM 3215 C C . VAL 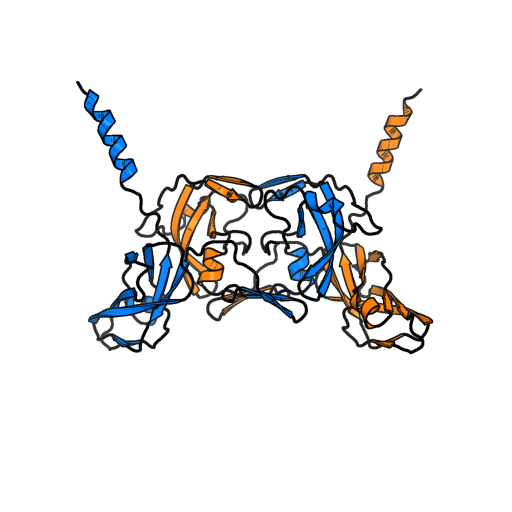B 1 197 ? 9.578 18.516 15.734 1 75.62 197 VAL B C 1
ATOM 3217 O O . VAL B 1 197 ? 9.523 17.922 16.812 1 75.62 197 VAL B O 1
ATOM 3220 N N . ASP B 1 198 ? 10.734 18.516 14.977 1 62.62 198 ASP B N 1
ATOM 3221 C CA . ASP B 1 198 ? 12.016 18.312 15.648 1 62.62 198 ASP B CA 1
ATOM 3222 C C . ASP B 1 198 ? 12.367 19.516 16.516 1 62.62 198 ASP B C 1
ATOM 3224 O O . ASP B 1 198 ? 12.359 20.656 16.047 1 62.62 198 ASP B O 1
ATOM 3228 N N . LEU B 1 199 ? 12.062 19.453 17.781 1 50.78 199 LEU B N 1
ATOM 3229 C CA . LEU B 1 199 ? 12.453 20.562 18.641 1 50.78 199 LEU B CA 1
ATOM 3230 C C . LEU B 1 199 ? 13.969 20.719 18.672 1 50.78 199 LEU B C 1
ATOM 3232 O O . LEU B 1 199 ? 14.695 19.734 18.844 1 50.78 199 LEU B O 1
ATOM 3236 N N . VAL B 1 200 ? 14.469 21.641 17.766 1 43.12 200 VAL B N 1
ATOM 3237 C CA . VAL B 1 200 ? 15.883 21.984 17.844 1 43.12 200 VAL B CA 1
ATOM 3238 C C . VAL B 1 200 ? 16.328 22.047 19.297 1 43.12 200 VAL B C 1
ATOM 3240 O O . VAL B 1 200 ? 15.766 22.797 20.094 1 43.12 200 VAL B O 1
ATOM 3243 N N . SER B 1 201 ? 16.703 21.047 19.781 1 39.31 201 SER B N 1
ATOM 3244 C CA . SER B 1 201 ? 17.312 21.203 21.094 1 39.31 201 SER B CA 1
ATOM 3245 C C . SER B 1 201 ? 18.281 22.359 21.125 1 39.31 201 SER B C 1
ATOM 3247 O O . SER B 1 201 ? 19.031 22.594 20.172 1 39.31 201 SER B O 1
ATOM 3249 N N . GLN B 1 202 ? 18.047 23.438 21.828 1 36.19 202 GLN B N 1
ATOM 3250 C CA . GLN B 1 202 ? 18.953 24.5 22.203 1 36.19 202 GLN B CA 1
ATOM 3251 C C . GLN B 1 202 ? 20.375 23.984 22.391 1 36.19 202 GLN B C 1
ATOM 3253 O O . GLN B 1 202 ? 21.312 24.75 22.578 1 36.19 202 GLN B O 1
ATOM 3258 N N . GLU B 1 203 ? 20.609 22.75 22.5 1 36.84 203 GLU B N 1
ATOM 3259 C CA . GLU B 1 203 ? 21.984 22.484 22.875 1 36.84 203 GLU B CA 1
ATOM 3260 C C . GLU B 1 203 ? 22.938 22.75 21.719 1 36.84 203 GLU B C 1
ATOM 3262 O O . GLU B 1 203 ? 24.141 22.891 21.922 1 36.84 203 GLU B O 1
ATOM 3267 N N . GLN B 1 204 ? 22.562 22.734 20.5 1 37.81 204 GLN B N 1
ATOM 3268 C CA . GLN B 1 204 ? 23.609 23.016 19.516 1 37.81 204 GLN B CA 1
ATOM 3269 C C . GLN B 1 204 ? 23.922 24.5 19.453 1 37.81 204 GLN B C 1
ATOM 3271 O O . GLN B 1 204 ? 24.891 24.906 18.781 1 37.81 204 GLN B O 1
ATOM 3276 N N . GLU B 1 205 ? 23.078 25.422 19.797 1 34.91 205 GLU B N 1
ATOM 3277 C CA . GLU B 1 205 ? 23.5 26.812 19.844 1 34.91 205 GLU B CA 1
ATOM 3278 C C . GLU B 1 205 ? 24.609 27.016 20.875 1 34.91 205 GLU B C 1
ATOM 3280 O O . GLU B 1 205 ? 25.391 27.984 20.797 1 34.91 205 GLU B O 1
ATOM 3285 N N . THR B 1 206 ? 24.719 26.266 21.891 1 35.91 206 THR B N 1
ATOM 3286 C CA . THR B 1 206 ? 25.766 26.562 22.859 1 35.91 206 THR B CA 1
ATOM 3287 C C . THR B 1 206 ? 27.156 26.281 22.281 1 35.91 206 THR B C 1
ATOM 3289 O O . THR B 1 206 ? 28.141 26.906 22.688 1 35.91 206 THR B O 1
ATOM 3292 N N . ASN B 1 207 ? 27.281 25.312 21.391 1 34.81 207 ASN B N 1
ATOM 3293 C CA . ASN B 1 207 ? 28.688 25.078 21.031 1 34.81 207 ASN B CA 1
ATOM 3294 C C . ASN B 1 207 ? 29.125 26.031 19.922 1 34.81 207 ASN B C 1
ATOM 3296 O O . ASN B 1 207 ? 30.281 25.953 19.469 1 34.81 207 ASN B O 1
ATOM 3300 N N . ARG B 1 208 ? 28.234 26.812 19.188 1 34.34 208 ARG B N 1
ATOM 3301 C CA . ARG B 1 208 ? 28.766 27.828 18.281 1 34.34 208 ARG B CA 1
ATOM 3302 C C . ARG B 1 208 ? 29.484 28.938 19.047 1 34.34 208 ARG B C 1
ATOM 3304 O O . ARG B 1 208 ? 30.375 29.578 18.516 1 34.34 208 ARG B O 1
ATOM 3311 N N . ASP B 1 209 ? 28.984 29.234 20.2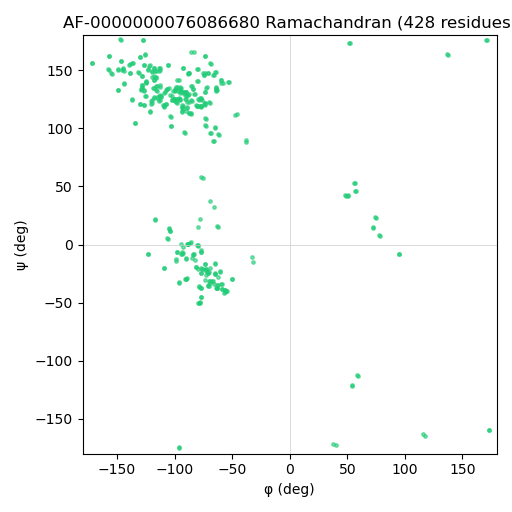03 1 32.25 209 ASP B N 1
ATOM 3312 C CA . ASP B 1 209 ? 29.656 30.312 20.922 1 32.25 209 ASP B CA 1
ATOM 3313 C C . ASP B 1 209 ? 31.047 29.891 21.391 1 32.25 209 ASP B C 1
ATOM 3315 O O . ASP B 1 209 ? 31.844 30.719 21.828 1 32.25 209 ASP B O 1
ATOM 3319 N N . LYS B 1 210 ? 31.312 28.562 21.484 1 37.19 210 LYS B N 1
ATOM 3320 C CA . LYS B 1 210 ? 32.656 28.297 22 1 37.19 210 LYS B CA 1
ATOM 3321 C C . LYS B 1 210 ? 33.719 28.609 20.938 1 37.19 210 LYS B C 1
ATOM 3323 O O . LYS B 1 210 ? 34.906 28.688 21.25 1 37.19 210 LYS B O 1
ATOM 3328 N N . THR B 1 211 ? 33.375 28.438 19.641 1 33.38 211 THR B N 1
ATOM 3329 C CA . THR B 1 211 ? 34.531 28.641 18.766 1 33.38 211 THR B CA 1
ATOM 3330 C C . THR B 1 211 ? 34.781 30.125 18.547 1 33.38 211 THR B C 1
ATOM 3332 O O . THR B 1 211 ? 35.844 30.5 18.062 1 33.38 211 THR B O 1
ATOM 3335 N N . GLN B 1 212 ? 33.781 30.984 18.75 1 30.28 212 GLN B N 1
ATOM 3336 C CA . GLN B 1 212 ? 34.125 32.344 18.453 1 30.28 212 GLN B CA 1
ATOM 3337 C C . GLN B 1 212 ? 34.969 32.969 19.562 1 30.28 212 GLN B C 1
ATOM 3339 O O . GLN B 1 212 ? 35.375 34.125 19.484 1 30.28 212 GLN B O 1
ATOM 3344 N N . GLY B 1 213 ? 35.156 32.156 20.672 1 31.44 213 GLY B N 1
ATOM 3345 C CA . GLY B 1 213 ? 35.875 32.906 21.672 1 31.44 213 GLY B CA 1
ATOM 3346 C C . GLY B 1 213 ? 37.312 33.188 21.297 1 31.44 213 GLY B C 1
ATOM 3347 O O . GLY B 1 213 ? 38.031 33.906 22 1 31.44 213 GLY B O 1
ATOM 3348 N N . LYS B 1 214 ? 37.969 32.312 20.578 1 31.91 214 LYS B N 1
ATOM 3349 C CA . LYS B 1 214 ? 39.406 32.562 20.688 1 31.91 214 LYS B CA 1
ATOM 3350 C C . LYS B 1 214 ? 39.844 33.719 19.781 1 31.91 214 LYS B C 1
ATOM 3352 O O . LYS B 1 214 ? 40.656 33.531 18.875 1 31.91 214 LYS B O 1
ATOM 3357 N N . PHE B 1 215 ? 38.875 34.562 19.25 1 24.44 215 PHE B N 1
ATOM 3358 C CA . PHE B 1 215 ? 39.531 35.719 18.625 1 24.44 215 PHE B CA 1
ATOM 3359 C C . PHE B 1 215 ? 40.156 36.625 19.672 1 24.44 215 PHE B C 1
ATOM 3361 O O . PHE B 1 215 ? 39.531 37.594 20.094 1 24.44 215 PHE B O 1
ATOM 3368 N N . THR B 1 216 ? 40.719 36.031 20.719 1 24.16 216 THR B N 1
ATOM 3369 C CA . THR B 1 216 ? 41.75 36.938 21.25 1 24.16 216 THR B CA 1
ATOM 3370 C C . THR B 1 216 ? 42.969 36.938 20.375 1 24.16 216 THR B C 1
ATOM 3372 O O . THR B 1 216 ? 43.406 35.906 19.875 1 24.16 216 THR B O 1
#